Protein AF-A0A369TKZ9-F1 (afdb_monomer_lite)

Secondary structure (DSSP, 8-state):
-----SSHHHHHHHHHHHHHHHHHH--HHHHHHTT--TTTSBHHHHHHHHHHHHHHHHT---GGGHHHHTTHHHHHHHHS-GGGSPTT--HHHHHHHHHHHHHHHHTT---SHHHHHHHHHHHHHTS-TTSBHHHHHHHTT-S--------S---PPPEEEESSSEEE-TTS-EEE---BEEEEEEEESSTT--EEEEEEEESSSS-EEEEEEEEEETTEEEEEETTSSS-EEETTEE----TTEEEEETTEEEEEETTEEEEEE--TTS---TTSEEEEEEEETTEEEEEEE--TTTTTSEESTT---SS-GGGSSB-TTS-BPPSSPPHHHIIIIIHHHSB--STTT------TT--HHHH-BTT-SSS---TTTS-HHHHHHHHHHHHHHTPPTTSHHHHHHHHHHHHH--THHHHHHHTSPPEEE--SS--B----SS--EEE--BSS-EEEEEESS-EEE--BSS-EEEEEESS-EEEEEES--EEEEEESS-EEEEEEES-EEEEEESS-EEEEEEES-EEE-EESS-EEE--BSS-EEEEEES--EEE--BSS-EEEEEESS-EEEEEES--EEEEEESS-EEEEEESS-EEEEEEEEEEEEEEES--EEEEETTS-EEEEEESS--TTT-EEEEES----S-SGGGT--EEEEETTEEEEEEEETEEEEEEET--TTT--STTEEE-

Organism: NCBI:txid2282382

Radius of gyration: 30.65 Å; chains: 1; bounding box: 71×64×95 Å

pLDDT: mean 81.66, std 17.17, range [24.19, 98.56]

Sequence (695 aa):
MLPDLNNLENFTTWTTLLGSTAGFIGVPEVTAVFAADPNEVTVGEFLTLLDAADQALLETDFSFFQVLLADLPATIEDTIPPESLPEGFDLQELIDETVGLLEDLIAEQDSVLSTGFADLQDFLAEFDPTILLADALSSGFGSGVPIDFPSFDEILPEGWASGDPHLSTLDGVSYDFQAAGEYVLLQSTDDQGFVVQARMIPVNDNLSVISAVATEIDGAAVMIDATDAQPLSVGGAATALSDGGSVVVGNGIVEREGDTYTVTHPGSDGVVNEGDTQIIVQVRDDRVDLLLRPGQELLGNLEGLLGDGDGNPDNDVALADGTVLARPLAFGDIYGQFRQDWRVTTETQSLFSYDAGESLDGFYIPDQPSEEVTLDTLDPAARADAEVAAEAAGLVPGTEAYENAVIDFAQTGDMSFIDSALNLPVTEEGTAADDIMFGGLGDDYLSGLGGNDRLEGRDGDDSLVGGEGDDGLLGKDGNDILIGGPGNDRLPAGAGNDTSYGGEGNDRLGGGDGDDYMDGGNGHDGGGAGPGNDTVMGGAGNDTFNGGYGRDLIDLGDGDDRSGASFANDTMFGGDGNDLLTGGHGNDEIHGEAGDDTINSGLGEDTVSGGEGADTFIFNALFGGGTTVIEDFEDDVDVMRVTGLRNPPDPLGRLDITDTTYDGQEAATFSYGDHTVIVVGVSASGLTEADFLFS

Foldseek 3Di:
DDDDPLALVRLLVSLVVCCVVVVVVVQVLSNVLSVDRLQPAFLLRSLVSLVSSLVSLLVDQLLVCVVVLVCQLVVLCVVQPPVNDDDPDDSVVVNVVVSVVSVCSNVSNSPDSNVVSVVVSVLSVPDDRGHRSNVSSVPVDDDDDPPPPPPPDDPFQKWWAFFWRQTAASLGDTDHDQFWFKFWAKAFLDPPTWTKIFGWFDPDLATIGGQKMWIDAPNWIWMAGLQDPQRTDINQHRDDADAQGKDDHHLWIWGHHDQKIKTFHDDPVSDTDPLTWIWIWGRDRRHIIIMTRHHPVQAQRMATNRARNVNDVQQGQAAPVSHRADPPHDPCNSLPRSCVRGHDDDPVSDSDDDDDPDDRVNRGDSCYNVDDDFLVNFDPVLLVVQLVLLVVLPHDPPDPLSRQSSRVCSVNVDCVSSVRSQQDEEEDEADQEEEEEEAGQEEYEYAHQHYAYEYEHAHYAYEYHNHHEEYEYEQAHYAYEEHNAAYAYEAENYAEAYEYEQHHEEYEHEQYHEAYEEANADYEYEYEPEAYQYEEEQHYEEYEYEDYHDAYEEANAAYQYEYEPAEEEYEEELYHEEYEYEDHYYAYEYENAHEAYEYEPYEENYEYENHHFQYEYEDELVHYAYEYEYAHDDQPRYAYEYEDPDDDPCPLVQFPKAWDDDPNFTWIWTDRRNYIYIYGPDGSVSDDPSRYHYD

InterPro domains:
  IPR001343 RTX calcium-binding nonapeptide repeat [PF00353] (430-464)
  IPR001343 RTX calcium-binding nonapeptide repeat [PF00353] (466-499)
  IPR001343 RTX calcium-binding nonapeptide repeat [PF00353] (530-561)
  IPR001343 RTX calcium-binding nonapeptide repeat [PF00353] (569-599)
  IPR001846 von Willebrand factor, type D domain [PF00094] (160-323)
  IPR001846 von Willebrand factor, type D domain [PS51233] (157-350)
  IPR001846 von Willebrand factor, type D domain [SM00216] (149-322)
  IPR003995 RTX toxin determinant A [PR01488] (43-63)
  IPR003995 RTX toxin determinant A [PR01488] (574-595)
  IPR011049 Serralysin-like metalloprotease, C-terminal [G3DSA:2.150.10.10] (342-483)
  IPR011049 Serralysin-like metalloprotease, C-terminal [G3DSA:2.150.10.10] (563-695)
  IPR011049 Serralysin-like metalloprotease, C-terminal [SSF51120] (423-499)
  IPR011049 Serralysin-like metalloprotease, C-terminal [SSF51120] (530-691)
  IPR018511 Hemolysin-type calcium-binding conserved site [PS00330] (471-489)
  IPR050557 RTX toxin and mannuronan C5-epimerase [PTHR38340] (315-525)

Structure (mmCIF, N/CA/C/O backbone):
data_AF-A0A369TKZ9-F1
#
_entry.id   AF-A0A369TKZ9-F1
#
loop_
_atom_site.group_PDB
_atom_site.id
_atom_site.type_symbol
_atom_site.label_atom_id
_atom_site.label_alt_id
_atom_site.label_comp_id
_atom_site.label_asym_id
_atom_site.label_entity_id
_atom_site.label_seq_id
_atom_site.pdbx_PDB_ins_code
_atom_site.Cartn_x
_atom_site.Cartn_y
_atom_site.Cartn_z
_atom_site.occupancy
_atom_site.B_iso_or_equiv
_atom_site.auth_seq_id
_atom_site.auth_comp_id
_atom_site.auth_asym_id
_atom_site.auth_atom_id
_atom_site.pdbx_PDB_model_num
ATOM 1 N N . MET A 1 1 ? 1.647 17.386 16.813 1.00 31.27 1 MET A N 1
ATOM 2 C CA . MET A 1 1 ? 0.459 17.434 17.699 1.00 31.27 1 MET A CA 1
ATOM 3 C C . MET A 1 1 ? -0.484 18.565 17.288 1.00 31.27 1 MET A C 1
ATOM 5 O O . MET A 1 1 ? -0.425 19.661 17.850 1.00 31.27 1 MET A O 1
ATOM 9 N N . LEU A 1 2 ? -1.360 18.313 16.315 1.00 31.98 2 LEU A N 1
ATOM 10 C CA . LEU A 1 2 ? -2.628 19.041 16.247 1.00 31.98 2 LEU A CA 1
ATOM 11 C C . LEU A 1 2 ? -3.545 18.486 17.351 1.00 31.98 2 LEU A C 1
ATOM 13 O O . LEU A 1 2 ? -3.606 17.274 17.524 1.00 31.98 2 LEU A O 1
ATOM 17 N N . PRO A 1 3 ? -4.221 19.316 18.147 1.00 33.75 3 PRO A N 1
ATOM 18 C CA . PRO A 1 3 ? -5.246 18.879 19.081 1.00 33.75 3 PRO A CA 1
ATOM 19 C C . PRO A 1 3 ? -6.547 18.640 18.338 1.00 33.75 3 PRO A C 1
ATOM 21 O O . PRO A 1 3 ? -6.899 19.399 17.439 1.00 33.75 3 PRO A O 1
ATOM 24 N N . ASP A 1 4 ? -7.247 17.612 18.793 1.00 42.75 4 ASP A N 1
ATOM 25 C CA . ASP A 1 4 ? -8.615 17.238 18.465 1.00 42.75 4 ASP A CA 1
ATOM 26 C C . ASP A 1 4 ? -9.513 18.427 18.041 1.00 42.75 4 ASP A C 1
ATOM 28 O O . ASP A 1 4 ? -9.882 19.276 18.859 1.00 42.75 4 ASP A O 1
ATOM 32 N N . LEU A 1 5 ? -9.859 18.494 16.749 1.00 40.25 5 LEU A N 1
ATOM 33 C CA . LEU A 1 5 ? -10.757 19.503 16.165 1.00 40.25 5 LEU A CA 1
ATOM 34 C C . LEU A 1 5 ? -12.218 19.009 16.093 1.00 40.25 5 LEU A C 1
ATOM 36 O O . LEU A 1 5 ? -13.060 19.688 15.501 1.00 40.25 5 LEU A O 1
ATOM 40 N N . ASN A 1 6 ? -12.545 17.875 16.731 1.00 39.56 6 ASN A N 1
ATOM 41 C CA . ASN A 1 6 ? -13.801 17.139 16.530 1.00 39.56 6 ASN A CA 1
ATOM 42 C C . ASN A 1 6 ? -15.018 17.741 17.250 1.00 39.56 6 ASN A C 1
ATOM 44 O O . ASN A 1 6 ? -16.121 17.203 17.171 1.00 39.56 6 ASN A O 1
ATOM 48 N N . ASN A 1 7 ? -14.873 18.878 17.937 1.00 42.09 7 ASN A N 1
ATOM 49 C CA . ASN A 1 7 ? -16.026 19.695 18.300 1.00 42.09 7 ASN A CA 1
ATOM 50 C C . ASN A 1 7 ? -15.677 21.192 18.403 1.00 42.09 7 ASN A C 1
ATOM 52 O O . ASN A 1 7 ? -14.530 21.602 18.599 1.00 42.09 7 ASN A O 1
ATOM 56 N N . LEU A 1 8 ? -16.713 22.031 18.303 1.00 41.53 8 LEU A N 1
ATOM 57 C CA . LEU A 1 8 ? -16.616 23.495 18.344 1.00 41.53 8 LEU A CA 1
ATOM 58 C C . LEU A 1 8 ? -15.937 24.026 19.622 1.00 41.53 8 LEU A C 1
ATOM 60 O O . LEU A 1 8 ? -15.303 25.082 19.596 1.00 41.53 8 LEU A O 1
ATOM 64 N N . GLU A 1 9 ? -16.071 23.319 20.744 1.00 39.75 9 GLU A N 1
ATOM 65 C CA . GLU A 1 9 ? -15.509 23.686 22.045 1.00 39.75 9 GLU A CA 1
ATOM 66 C C . GLU A 1 9 ? -14.003 23.375 22.123 1.00 39.75 9 GLU A C 1
ATOM 68 O O . GLU A 1 9 ? -13.241 24.220 22.606 1.00 39.75 9 GLU A O 1
ATOM 73 N N . ASN A 1 10 ? -13.548 22.266 21.534 1.00 43.75 10 ASN A N 1
ATOM 74 C CA . ASN A 1 10 ? -12.136 21.903 21.385 1.00 43.75 10 ASN A CA 1
ATOM 75 C C . ASN A 1 10 ? -11.429 22.814 20.376 1.00 43.75 10 ASN A C 1
ATOM 77 O O . ASN A 1 10 ? -10.394 23.390 20.712 1.00 43.75 10 ASN A O 1
ATOM 81 N N . PHE A 1 11 ? -12.044 23.101 19.223 1.00 45.47 11 PHE A N 1
ATOM 82 C CA . PHE A 1 11 ? -11.541 24.089 18.258 1.00 45.47 11 PHE A CA 1
ATOM 83 C C . PHE A 1 11 ? -11.386 25.487 18.895 1.00 45.47 11 PHE A C 1
ATOM 85 O O . PHE A 1 11 ? -10.375 26.173 18.721 1.00 45.47 11 PHE A O 1
ATOM 92 N N . THR A 1 12 ? -12.354 25.918 19.712 1.00 43.78 12 THR A N 1
ATOM 93 C CA . THR A 1 12 ? -12.306 27.226 20.397 1.00 43.78 12 THR A CA 1
ATOM 94 C C . THR A 1 12 ? -11.274 27.249 21.537 1.00 43.78 12 THR A C 1
ATOM 96 O O . THR A 1 12 ? -10.605 28.261 21.775 1.00 43.78 12 THR A O 1
ATOM 99 N N . THR A 1 13 ? -11.101 26.131 22.244 1.00 44.41 13 THR A N 1
ATOM 100 C CA . THR A 1 13 ? -10.090 25.964 23.302 1.00 44.41 13 THR A CA 1
ATOM 101 C C . THR A 1 13 ? -8.682 25.920 22.707 1.00 44.41 13 THR A C 1
ATOM 103 O O . THR A 1 13 ? -7.769 26.565 23.229 1.00 44.41 13 THR A O 1
ATOM 106 N N . TRP A 1 14 ? -8.527 25.261 21.560 1.00 48.47 14 TRP A N 1
ATOM 107 C CA . TRP A 1 14 ? -7.295 25.159 20.793 1.00 48.47 14 TRP A CA 1
ATOM 108 C C . TRP A 1 14 ? -6.835 26.495 20.210 1.00 48.47 14 TRP A C 1
ATOM 110 O O . TRP A 1 14 ? -5.717 26.933 20.475 1.00 48.47 14 TRP A O 1
ATOM 120 N N . THR A 1 15 ? -7.716 27.202 19.503 1.00 42.22 15 THR A N 1
ATOM 121 C CA . THR A 1 15 ? -7.449 28.548 18.964 1.00 42.22 15 THR A CA 1
ATOM 122 C C . THR A 1 15 ? -7.108 29.555 20.074 1.00 42.22 15 THR A C 1
ATOM 124 O O . THR A 1 15 ? -6.252 30.425 19.901 1.00 42.22 15 THR A O 1
ATOM 127 N N . THR A 1 16 ? -7.680 29.392 21.273 1.00 43.88 16 THR A N 1
ATOM 128 C CA . THR A 1 16 ? -7.349 30.205 22.457 1.00 43.88 16 THR A CA 1
ATOM 129 C C . THR A 1 16 ? -5.987 29.842 23.070 1.00 43.88 16 THR A C 1
ATOM 131 O O . THR A 1 16 ? -5.241 30.741 23.478 1.00 43.88 16 THR A O 1
ATOM 134 N N . LEU A 1 17 ? -5.641 28.551 23.135 1.00 39.12 17 LEU A N 1
ATOM 135 C CA . LEU A 1 17 ? -4.358 28.054 23.643 1.00 39.12 17 LEU A CA 1
ATOM 136 C C . LEU A 1 17 ? -3.209 28.423 22.689 1.00 39.12 17 LEU A C 1
ATOM 138 O O . LEU A 1 17 ? -2.236 29.052 23.114 1.00 39.12 17 LEU A O 1
ATOM 142 N N . LEU A 1 18 ? -3.361 28.145 21.392 1.00 43.56 18 LEU A N 1
ATOM 143 C CA . LEU A 1 18 ? -2.398 28.500 20.352 1.00 43.56 18 LEU A CA 1
ATOM 144 C C . LEU A 1 18 ? -2.371 29.985 20.025 1.00 43.56 18 LEU A C 1
ATOM 146 O O . LEU A 1 18 ? -1.314 30.478 19.659 1.00 43.56 18 LEU A O 1
ATOM 150 N N . GLY A 1 19 ? -3.436 30.752 20.252 1.00 43.75 19 GLY A N 1
ATOM 151 C CA . GLY A 1 19 ? -3.373 32.213 20.161 1.00 43.75 19 GLY A CA 1
ATOM 152 C C . GLY A 1 19 ? -2.325 32.832 21.104 1.00 43.75 19 GLY A C 1
ATOM 153 O O . GLY A 1 19 ? -1.807 33.920 20.840 1.00 43.75 19 GLY A O 1
ATOM 154 N N . SER A 1 20 ? -1.952 32.130 22.185 1.00 40.78 20 SER A N 1
ATOM 155 C CA . SER A 1 20 ? -0.860 32.527 23.086 1.00 40.78 20 SER A CA 1
ATOM 156 C C . SER A 1 20 ? 0.538 32.126 22.578 1.00 40.78 20 SER A C 1
ATOM 158 O O . SER A 1 20 ? 1.506 32.847 22.840 1.00 40.78 20 SER A O 1
ATOM 160 N N . THR A 1 21 ? 0.624 31.051 21.786 1.00 40.78 21 THR A N 1
ATOM 161 C CA . THR A 1 21 ? 1.841 30.481 21.173 1.00 40.78 21 THR A CA 1
ATOM 162 C C . THR A 1 21 ? 2.144 31.075 19.787 1.00 40.78 21 THR A C 1
ATOM 164 O O . THR A 1 21 ? 3.295 31.347 19.472 1.00 40.78 21 THR A O 1
ATOM 167 N N . ALA A 1 22 ? 1.133 31.409 18.982 1.00 47.56 22 ALA A N 1
ATOM 168 C CA . ALA A 1 22 ? 1.243 32.102 17.692 1.00 47.56 22 ALA A CA 1
ATOM 169 C C . ALA A 1 22 ? 1.838 33.514 17.846 1.00 47.56 22 ALA A C 1
ATOM 171 O O . ALA A 1 22 ? 2.559 34.006 16.977 1.00 47.56 22 ALA A O 1
ATOM 172 N N . GLY A 1 23 ? 1.646 34.133 19.019 1.00 47.72 23 GLY A N 1
ATOM 173 C CA . GLY A 1 23 ? 2.362 35.347 19.417 1.00 47.72 23 GLY A CA 1
ATOM 174 C C . GLY A 1 23 ? 3.884 35.170 19.565 1.00 47.72 23 GLY A C 1
ATOM 175 O O . GLY A 1 23 ? 4.604 36.169 19.572 1.00 47.72 23 GLY A O 1
ATOM 176 N N . PHE A 1 24 ? 4.371 33.929 19.679 1.00 43.50 24 PHE A N 1
ATOM 177 C CA . PHE A 1 24 ? 5.786 33.541 19.727 1.00 43.50 24 PHE A CA 1
ATOM 178 C C . PHE A 1 24 ? 6.368 33.283 18.324 1.00 43.50 24 PHE A C 1
ATOM 180 O O . PHE A 1 24 ? 7.525 33.621 18.088 1.00 43.50 24 PHE A O 1
ATOM 187 N N . ILE A 1 25 ? 5.548 32.766 17.396 1.00 56.06 25 ILE A N 1
ATOM 188 C CA . ILE A 1 25 ? 5.871 32.543 15.969 1.00 56.06 25 ILE A CA 1
ATOM 189 C C . ILE A 1 25 ? 5.946 33.884 15.216 1.00 56.06 25 ILE A C 1
ATOM 191 O O . ILE A 1 25 ? 6.819 34.096 14.382 1.00 56.06 25 ILE A O 1
ATOM 195 N N . GLY A 1 26 ? 5.076 34.839 15.567 1.00 59.91 26 GLY A N 1
ATOM 196 C CA . GLY A 1 26 ? 5.148 36.217 15.070 1.00 59.91 26 GLY A CA 1
ATOM 197 C C . GLY A 1 26 ? 4.586 36.437 13.662 1.00 59.91 26 GLY A C 1
ATOM 198 O O . GLY A 1 26 ? 4.773 37.530 13.124 1.00 59.91 26 GLY A O 1
ATOM 199 N N . VAL A 1 27 ? 3.874 35.450 13.104 1.00 71.00 27 VAL A N 1
ATOM 200 C CA . VAL A 1 27 ? 3.211 35.510 11.791 1.00 71.00 27 VAL A CA 1
ATOM 201 C C . VAL A 1 27 ? 1.747 35.973 11.959 1.00 71.00 27 VAL A C 1
ATOM 203 O O . VAL A 1 27 ? 0.946 35.292 12.614 1.00 71.00 27 VAL A O 1
ATOM 206 N N . PRO A 1 28 ? 1.370 37.163 11.447 1.00 73.56 28 PRO A N 1
ATOM 207 C CA . PRO A 1 28 ? 0.029 37.732 11.628 1.00 73.56 28 PRO A CA 1
ATOM 208 C C . PRO A 1 28 ? -1.114 36.909 11.024 1.00 73.56 28 PRO A C 1
ATOM 210 O O . PRO A 1 28 ? -2.216 36.926 11.565 1.00 73.56 28 PRO A O 1
ATOM 213 N N . GLU A 1 29 ? -0.862 36.218 9.919 1.00 80.12 29 GLU A N 1
ATOM 214 C CA . GLU A 1 29 ? -1.836 35.440 9.153 1.00 80.12 29 GLU A CA 1
ATOM 215 C C . GLU A 1 29 ? -2.230 34.166 9.913 1.00 80.12 29 GLU A C 1
ATOM 217 O O . GLU A 1 29 ? -3.412 33.913 10.130 1.00 80.12 29 GLU A O 1
ATOM 222 N N . VAL A 1 30 ? -1.247 33.475 10.493 1.00 66.25 30 VAL A N 1
ATOM 223 C CA . VAL A 1 30 ? -1.448 32.376 11.453 1.00 66.25 30 VAL A CA 1
ATOM 224 C C . VAL A 1 30 ? -2.249 32.851 12.671 1.00 66.25 30 VAL A C 1
ATOM 226 O O . VAL A 1 30 ? -3.185 32.199 13.126 1.00 66.25 30 VAL A O 1
ATOM 229 N N . THR A 1 31 ? -1.956 34.056 13.169 1.00 69.94 31 THR A N 1
ATOM 230 C CA . THR A 1 31 ? -2.736 34.660 14.265 1.00 69.94 31 THR A CA 1
ATOM 231 C C . THR A 1 31 ? -4.187 34.947 13.855 1.00 69.94 31 THR A C 1
ATOM 233 O O . THR A 1 31 ? -5.071 34.958 14.709 1.00 69.94 31 THR A O 1
ATOM 236 N N . ALA A 1 32 ? -4.449 35.202 12.570 1.00 73.62 32 ALA A N 1
ATOM 237 C CA . ALA A 1 32 ? -5.787 35.470 12.058 1.00 73.62 32 ALA A CA 1
ATOM 238 C C . ALA A 1 32 ? -6.638 34.195 11.962 1.00 73.62 32 ALA A C 1
ATOM 240 O O . ALA A 1 32 ? -7.821 34.267 12.290 1.00 73.62 32 ALA A O 1
ATOM 241 N N . VAL A 1 33 ? -6.039 33.048 11.616 1.00 68.38 33 VAL A N 1
ATOM 242 C CA . VAL A 1 33 ? -6.685 31.722 11.690 1.00 68.38 33 VAL A CA 1
ATOM 243 C C . VAL A 1 33 ? -7.139 31.442 13.124 1.00 68.38 33 VAL A C 1
ATOM 245 O O . VAL A 1 33 ? -8.319 31.207 13.368 1.00 68.38 33 VAL A O 1
ATOM 248 N N . PHE A 1 34 ? -6.244 31.613 14.103 1.00 61.59 34 PHE A N 1
ATOM 249 C CA . PHE A 1 34 ? -6.557 31.389 15.523 1.00 61.59 34 PHE A CA 1
ATOM 250 C C . PHE A 1 34 ? -7.468 32.446 16.162 1.00 61.59 34 PHE A C 1
ATOM 252 O O . PHE A 1 34 ? -7.893 32.294 17.305 1.00 61.59 34 PHE A O 1
ATOM 259 N N . ALA A 1 35 ? -7.756 33.542 15.463 1.00 69.06 35 ALA A N 1
ATOM 260 C CA . ALA A 1 35 ? -8.669 34.581 15.930 1.00 69.06 35 ALA A CA 1
ATOM 261 C C . ALA A 1 35 ? -10.044 34.522 15.245 1.00 69.06 35 ALA A C 1
ATOM 263 O O . ALA A 1 35 ? -10.906 35.345 15.570 1.00 69.06 35 ALA A O 1
ATOM 264 N N . ALA A 1 36 ? -10.243 33.606 14.292 1.00 70.62 36 ALA A N 1
ATOM 265 C CA . ALA A 1 36 ? -11.508 33.441 13.592 1.00 70.62 36 ALA A CA 1
ATOM 266 C C . ALA A 1 36 ? -12.567 32.848 14.534 1.00 70.62 36 ALA A C 1
ATOM 268 O O . ALA A 1 36 ? -12.339 31.823 15.169 1.00 70.62 36 ALA A O 1
ATOM 269 N N . ASP A 1 37 ? -13.730 33.499 14.632 1.00 75.88 37 ASP A N 1
ATOM 270 C CA . ASP A 1 37 ? -14.866 32.957 15.382 1.00 75.88 37 ASP A CA 1
ATOM 271 C C . ASP A 1 37 ? -15.659 32.013 14.463 1.00 75.88 37 ASP A C 1
ATOM 273 O O . ASP A 1 37 ? -16.273 32.500 13.505 1.00 75.88 37 ASP A O 1
ATOM 277 N N . PRO A 1 38 ? -15.689 30.696 14.735 1.00 62.81 38 PRO A N 1
ATOM 278 C CA . PRO A 1 38 ? -16.366 29.705 13.892 1.00 62.81 38 PRO A CA 1
ATOM 279 C C . PRO A 1 38 ? -17.885 29.931 13.764 1.00 62.81 38 PRO A C 1
ATOM 281 O O . PRO A 1 38 ? -18.518 29.382 12.863 1.00 62.81 38 PRO A O 1
ATOM 284 N N . ASN A 1 39 ? -18.482 30.767 14.623 1.00 73.00 39 ASN A N 1
ATOM 285 C CA . ASN A 1 39 ? -19.889 31.171 14.527 1.00 73.00 39 ASN A CA 1
ATOM 286 C C . ASN A 1 39 ? -20.119 32.392 13.618 1.00 73.00 39 ASN A C 1
ATOM 288 O O . ASN A 1 39 ? -21.268 32.724 13.313 1.00 73.00 39 ASN A O 1
ATOM 292 N N . GLU A 1 40 ? -19.057 33.103 13.232 1.00 77.88 40 GLU A N 1
ATOM 293 C CA . GLU A 1 40 ? -19.125 34.329 12.429 1.00 77.88 40 GLU A CA 1
ATOM 294 C C . GLU A 1 40 ? -18.446 34.201 11.058 1.00 77.88 40 GLU A C 1
ATOM 296 O O . GLU A 1 40 ? -18.746 35.017 10.182 1.00 77.88 40 GLU A O 1
ATOM 301 N N . VAL A 1 41 ? -17.581 33.199 10.855 1.00 82.31 41 VAL A N 1
ATOM 302 C CA . VAL A 1 41 ? -16.944 32.904 9.560 1.00 82.31 41 VAL A CA 1
ATOM 303 C C . VAL A 1 41 ? -17.611 31.730 8.848 1.00 82.31 41 VAL A C 1
ATOM 305 O O . VAL A 1 41 ? -18.046 30.754 9.463 1.00 82.31 41 VAL A O 1
ATOM 308 N N . THR A 1 42 ? -17.693 31.832 7.526 1.00 88.25 42 THR A N 1
ATOM 309 C CA . THR A 1 42 ? -18.078 30.704 6.669 1.00 88.25 42 THR A CA 1
ATOM 310 C C . THR A 1 42 ? -16.894 29.780 6.398 1.00 88.25 42 THR A C 1
ATOM 312 O O . THR A 1 42 ? -15.743 30.201 6.521 1.00 88.25 42 THR A O 1
ATOM 315 N N . VAL A 1 43 ? -17.170 28.540 5.988 1.00 75.62 43 VAL A N 1
ATOM 316 C CA . VAL A 1 43 ? -16.141 27.564 5.585 1.00 75.62 43 VAL A CA 1
ATOM 317 C C . VAL A 1 43 ? -15.201 28.161 4.532 1.00 75.62 43 VAL A C 1
ATOM 319 O O . VAL A 1 43 ? -13.990 28.159 4.718 1.00 75.62 43 VAL A O 1
ATOM 322 N N . GLY A 1 44 ? -15.737 28.794 3.482 1.00 84.69 44 GLY A N 1
ATOM 323 C CA . GLY A 1 44 ? -14.914 29.408 2.434 1.00 84.69 44 GLY A CA 1
ATOM 324 C C . GLY A 1 44 ? -14.078 30.605 2.910 1.00 84.69 44 GLY A C 1
ATOM 325 O O . GLY A 1 44 ? -12.969 30.825 2.422 1.00 84.69 44 GLY A O 1
ATOM 326 N N . GLU A 1 45 ? -14.577 31.387 3.871 1.00 85.75 45 GLU A N 1
ATOM 327 C CA . GLU A 1 45 ? -13.806 32.479 4.484 1.00 85.75 45 GLU A CA 1
ATOM 328 C C . GLU A 1 45 ? -12.688 31.951 5.388 1.00 85.75 45 GLU A C 1
ATOM 330 O O . GLU A 1 45 ? -11.628 32.572 5.454 1.00 85.75 45 GLU A O 1
ATOM 335 N N . PHE A 1 46 ? -12.909 30.818 6.056 1.00 82.38 46 PHE A N 1
ATOM 336 C CA . PHE A 1 46 ? -11.914 30.179 6.908 1.00 82.38 46 PHE A CA 1
ATOM 337 C C . PHE A 1 46 ? -10.830 29.455 6.100 1.00 82.38 46 PHE A C 1
ATOM 339 O O . PHE A 1 46 ? -9.655 29.657 6.384 1.00 82.38 46 PHE A O 1
ATOM 346 N N . LEU A 1 47 ? -11.196 28.750 5.024 1.00 80.62 47 LEU A N 1
ATOM 347 C CA . LEU A 1 47 ? -10.247 28.191 4.050 1.00 80.62 47 LEU A CA 1
ATOM 348 C C . LEU A 1 47 ? -9.321 29.276 3.482 1.00 80.62 47 LEU A C 1
ATOM 350 O O . LEU A 1 47 ? -8.109 29.122 3.463 1.00 80.62 47 LEU A O 1
ATOM 354 N N . THR A 1 48 ? -9.867 30.453 3.160 1.00 86.69 48 THR A N 1
ATOM 355 C CA . THR A 1 48 ? -9.050 31.594 2.701 1.00 86.69 48 THR A CA 1
ATOM 356 C C . THR A 1 48 ? -8.061 32.089 3.774 1.00 86.69 48 THR A C 1
ATOM 358 O O . THR A 1 48 ? -7.019 32.658 3.443 1.00 86.69 48 THR A O 1
ATOM 361 N N . LEU A 1 49 ? -8.389 31.947 5.065 1.00 81.25 49 LEU A N 1
ATOM 362 C CA . LEU A 1 49 ? -7.474 32.287 6.159 1.00 81.25 49 LEU A CA 1
ATOM 363 C C . LEU A 1 49 ? -6.382 31.226 6.324 1.00 81.25 49 LEU A C 1
ATOM 365 O O . LEU A 1 49 ? -5.244 31.615 6.577 1.00 81.25 49 LEU A O 1
ATOM 369 N N . LEU A 1 50 ? -6.720 29.943 6.158 1.00 74.06 50 LEU A N 1
ATOM 370 C CA . LEU A 1 50 ? -5.762 28.836 6.160 1.00 74.06 50 LEU A CA 1
ATOM 371 C C . LEU A 1 50 ? -4.763 28.988 5.013 1.00 74.06 50 LEU A C 1
ATOM 373 O O . LEU A 1 50 ? -3.572 29.081 5.288 1.00 74.06 50 LEU A O 1
ATOM 377 N N . ASP A 1 51 ? -5.236 29.210 3.782 1.00 79.31 51 ASP A N 1
ATOM 378 C CA . ASP A 1 51 ? -4.377 29.455 2.612 1.00 79.31 51 ASP A CA 1
ATOM 379 C C . ASP A 1 51 ? -3.404 30.621 2.852 1.00 79.31 51 ASP A C 1
ATOM 381 O O . ASP A 1 51 ? -2.230 30.582 2.492 1.00 79.31 51 ASP A O 1
ATOM 385 N N . ALA A 1 52 ? -3.890 31.705 3.464 1.00 79.50 52 ALA A N 1
ATOM 386 C CA . ALA A 1 52 ? -3.066 32.875 3.747 1.00 79.50 52 ALA A CA 1
ATOM 387 C C . ALA A 1 52 ? -2.048 32.629 4.872 1.00 79.50 52 ALA A C 1
ATOM 389 O O . ALA A 1 52 ? -0.986 33.252 4.872 1.00 79.50 52 ALA A O 1
ATOM 390 N N . ALA A 1 53 ? -2.379 31.781 5.846 1.00 72.44 53 ALA A N 1
ATOM 391 C CA . ALA A 1 53 ? -1.492 31.424 6.943 1.00 72.44 53 ALA A CA 1
ATOM 392 C C . ALA A 1 53 ? -0.416 30.436 6.499 1.00 72.44 53 ALA A C 1
ATOM 394 O O . ALA A 1 53 ? 0.744 30.638 6.849 1.00 72.44 53 ALA A O 1
ATOM 395 N N . ASP A 1 54 ? -0.793 29.454 5.689 1.00 73.38 54 ASP A N 1
ATOM 396 C CA . ASP A 1 54 ? 0.105 28.490 5.067 1.00 73.38 54 ASP A CA 1
ATOM 397 C C . ASP A 1 54 ? 1.154 29.199 4.193 1.00 73.38 54 ASP A C 1
ATOM 399 O O . ASP A 1 54 ? 2.353 29.152 4.468 1.00 73.38 54 ASP A O 1
ATOM 403 N N . GLN A 1 55 ? 0.707 30.058 3.269 1.00 75.00 55 GLN A N 1
ATOM 404 C CA . GLN A 1 55 ? 1.609 30.889 2.460 1.00 75.00 55 GLN A CA 1
ATOM 405 C C . GLN A 1 55 ? 2.520 31.799 3.301 1.00 75.00 55 GLN A C 1
ATOM 407 O O . GLN A 1 55 ? 3.667 32.051 2.936 1.00 75.00 55 GLN A O 1
ATOM 412 N N . ALA A 1 56 ? 2.038 32.315 4.434 1.00 73.38 56 ALA A N 1
ATOM 413 C CA . ALA A 1 56 ? 2.847 33.167 5.301 1.00 73.38 56 ALA A CA 1
ATOM 414 C C . ALA A 1 56 ? 3.880 32.380 6.125 1.00 73.38 56 ALA A C 1
ATOM 416 O O . ALA A 1 56 ? 4.930 32.936 6.454 1.00 73.38 56 ALA A O 1
ATOM 417 N N . LEU A 1 57 ? 3.600 31.120 6.467 1.00 69.06 57 LEU A N 1
ATOM 418 C CA . LEU A 1 57 ? 4.559 30.219 7.107 1.00 69.06 57 LEU A CA 1
ATOM 419 C C . LEU A 1 57 ? 5.688 29.868 6.134 1.00 69.06 57 LEU A C 1
ATOM 421 O O . LEU A 1 57 ? 6.846 30.077 6.492 1.00 69.06 57 LEU A O 1
ATOM 425 N N . LEU A 1 58 ? 5.345 29.510 4.892 1.00 68.00 58 LEU A N 1
ATOM 426 C CA . LEU A 1 58 ? 6.296 29.228 3.806 1.00 68.00 58 LEU A CA 1
ATOM 427 C C . LEU A 1 58 ? 7.237 30.410 3.503 1.00 68.00 58 LEU A C 1
ATOM 429 O O . LEU A 1 58 ? 8.392 30.238 3.120 1.00 68.00 58 LEU A O 1
ATOM 433 N N . GLU A 1 59 ? 6.765 31.649 3.675 1.00 69.88 59 GLU A N 1
ATOM 434 C CA . GLU A 1 59 ? 7.565 32.856 3.427 1.00 69.88 59 GLU A CA 1
ATOM 435 C C . GLU A 1 59 ? 8.360 33.356 4.659 1.00 69.88 59 GLU A C 1
ATOM 437 O O . GLU A 1 59 ? 9.127 34.326 4.548 1.00 69.88 59 GLU A O 1
ATOM 442 N N . THR A 1 60 ? 8.189 32.749 5.842 1.00 67.88 60 THR A N 1
ATOM 443 C CA . THR A 1 60 ? 8.786 33.235 7.097 1.00 67.88 60 THR A CA 1
ATOM 444 C C . THR A 1 60 ? 10.111 32.543 7.429 1.00 67.88 60 THR A C 1
ATOM 446 O O . THR A 1 60 ? 10.178 31.348 7.662 1.00 67.88 60 THR A O 1
ATOM 449 N N . ASP A 1 61 ? 11.184 33.332 7.566 1.00 68.31 61 ASP A N 1
ATOM 450 C CA . ASP A 1 61 ? 12.498 32.845 8.015 1.00 68.31 61 ASP A CA 1
ATOM 451 C C . ASP A 1 61 ? 12.505 32.558 9.530 1.00 68.31 61 ASP A C 1
ATOM 453 O O . ASP A 1 61 ? 12.558 33.477 10.362 1.00 68.31 61 ASP A O 1
ATOM 457 N N . PHE A 1 62 ? 12.495 31.272 9.884 1.00 69.31 62 PHE A N 1
ATOM 458 C CA . PHE A 1 62 ? 12.509 30.776 11.262 1.00 69.31 62 PHE A CA 1
ATOM 459 C C . PHE A 1 62 ? 13.907 30.582 11.858 1.00 69.31 62 PHE A C 1
ATOM 461 O O . PHE A 1 62 ? 14.033 30.229 13.035 1.00 69.31 62 PHE A O 1
ATOM 468 N N . SER A 1 63 ? 14.982 30.918 11.135 1.00 64.94 63 SER A N 1
ATOM 469 C CA . SER A 1 63 ? 16.365 30.747 11.611 1.00 64.94 63 SER A CA 1
ATOM 470 C C . SER A 1 63 ? 16.676 31.488 12.923 1.00 64.94 63 SER A C 1
ATOM 472 O O . SER A 1 63 ? 17.643 31.162 13.618 1.00 64.94 63 SER A O 1
ATOM 474 N N . PHE A 1 64 ? 15.846 32.456 13.332 1.00 65.50 64 PHE A N 1
ATOM 475 C CA . PHE A 1 64 ? 15.962 33.118 14.634 1.00 65.50 64 PHE A CA 1
ATOM 476 C C . PHE A 1 64 ? 15.741 32.168 15.829 1.00 65.50 64 PHE A C 1
ATOM 478 O O . PHE A 1 64 ? 16.263 32.451 16.915 1.00 65.50 64 PHE A O 1
ATOM 485 N N . PHE A 1 65 ? 15.045 31.039 15.641 1.00 62.69 65 PHE A N 1
ATOM 486 C CA . PHE A 1 65 ? 14.872 29.997 16.656 1.00 62.69 65 PHE A CA 1
ATOM 487 C C . PHE A 1 65 ? 16.149 29.175 16.905 1.00 62.69 65 PHE A C 1
ATOM 489 O O . PHE A 1 65 ? 16.299 28.638 18.003 1.00 62.69 65 PHE A O 1
ATOM 496 N N . GLN A 1 66 ? 17.144 29.184 15.998 1.00 65.56 66 GLN A N 1
ATOM 497 C CA . GLN A 1 66 ? 18.434 28.491 16.210 1.00 65.56 66 GLN A CA 1
ATOM 498 C C . GLN A 1 66 ? 19.164 28.958 17.473 1.00 65.56 66 GLN A C 1
ATOM 500 O O . GLN A 1 66 ? 19.920 28.211 18.092 1.00 65.56 66 GLN A O 1
ATOM 505 N N . VAL A 1 67 ? 18.958 30.217 17.867 1.00 61.16 67 VAL A N 1
ATOM 506 C CA . VAL A 1 67 ? 19.561 30.780 19.082 1.00 61.16 67 VAL A CA 1
ATOM 507 C C . VAL A 1 67 ? 18.819 30.318 20.342 1.00 61.16 67 VAL A C 1
ATOM 509 O O . VAL A 1 67 ? 19.412 30.326 21.417 1.00 61.16 67 VAL A O 1
ATOM 512 N N . LEU A 1 68 ? 17.549 29.918 20.218 1.00 61.34 68 LEU A N 1
ATOM 513 C CA . LEU A 1 68 ? 16.734 29.404 21.318 1.00 61.34 68 LEU A CA 1
ATOM 514 C C . LEU A 1 68 ? 16.906 27.895 21.522 1.00 61.34 68 LEU A C 1
ATOM 516 O O . LEU A 1 68 ? 16.961 27.469 22.672 1.00 61.34 68 LEU A O 1
ATOM 520 N N . LEU A 1 69 ? 17.039 27.117 20.440 1.00 67.81 69 LEU A N 1
ATOM 521 C CA . LEU A 1 69 ? 17.159 25.652 20.478 1.00 67.81 69 LEU A CA 1
ATOM 522 C C . LEU A 1 69 ? 18.238 25.159 21.447 1.00 67.81 69 LEU A C 1
ATOM 524 O O . LEU A 1 69 ? 18.000 24.260 22.244 1.00 67.81 69 LEU A O 1
ATOM 528 N N . ALA A 1 70 ? 19.409 25.800 21.442 1.00 68.19 70 ALA A N 1
ATOM 529 C CA . ALA A 1 70 ? 20.534 25.387 22.281 1.00 68.19 70 ALA A CA 1
ATOM 530 C C . ALA A 1 70 ? 20.260 25.492 23.796 1.00 68.19 70 ALA A C 1
ATOM 532 O O . ALA A 1 70 ? 20.900 24.791 24.580 1.00 68.19 70 ALA A O 1
ATOM 533 N N . ASP A 1 71 ? 19.338 26.368 24.202 1.00 72.38 71 ASP A N 1
ATOM 534 C CA . ASP A 1 71 ? 18.975 26.598 25.604 1.00 72.38 71 ASP A CA 1
ATOM 535 C C . ASP A 1 71 ? 17.589 26.007 25.948 1.00 72.38 71 ASP A C 1
ATOM 537 O O . ASP A 1 71 ? 17.194 26.003 27.119 1.00 72.38 71 ASP A O 1
ATOM 541 N N . LEU A 1 72 ? 16.842 25.510 24.955 1.00 68.50 72 LEU A N 1
ATOM 542 C CA . LEU A 1 72 ? 15.456 25.067 25.099 1.00 68.50 72 LEU A CA 1
ATOM 543 C C . LEU A 1 72 ? 15.313 23.782 25.935 1.00 68.50 72 LEU A C 1
ATOM 545 O O . LEU A 1 72 ? 14.543 23.838 26.895 1.00 68.50 72 LEU A O 1
ATOM 549 N N . PRO A 1 73 ? 16.092 22.699 25.708 1.00 73.19 73 PRO A N 1
ATOM 550 C CA . PRO A 1 73 ? 16.079 21.513 26.571 1.00 73.19 73 PRO A CA 1
ATOM 551 C C . PRO A 1 73 ? 16.269 21.859 28.044 1.00 73.19 73 PRO A C 1
ATOM 553 O O . PRO A 1 73 ? 15.449 21.523 28.891 1.00 73.19 73 PRO A O 1
ATOM 556 N N . ALA A 1 74 ? 17.302 22.653 28.341 1.00 71.25 74 ALA A N 1
ATOM 557 C CA . ALA A 1 74 ? 17.609 23.072 29.703 1.00 71.25 74 ALA A CA 1
ATOM 558 C C . ALA A 1 74 ? 16.503 23.952 30.304 1.00 71.25 74 ALA A C 1
ATOM 560 O O . ALA A 1 74 ? 16.279 23.927 31.511 1.00 71.25 74 ALA A O 1
ATOM 561 N N . THR A 1 75 ? 15.810 24.737 29.476 1.00 69.44 75 THR A N 1
ATOM 562 C CA . THR A 1 75 ? 14.678 25.559 29.914 1.00 69.44 75 THR A CA 1
ATOM 563 C C . THR A 1 75 ? 13.459 24.696 30.236 1.00 69.44 75 THR A C 1
ATOM 565 O O . THR A 1 75 ? 12.791 24.956 31.237 1.00 69.44 75 THR A O 1
ATOM 568 N N . ILE A 1 76 ? 13.179 23.669 29.431 1.00 58.59 76 ILE A N 1
ATOM 569 C CA . ILE A 1 76 ? 12.084 22.718 29.656 1.00 58.59 76 ILE A CA 1
ATOM 570 C C . ILE A 1 76 ? 12.367 21.881 30.911 1.00 58.59 76 ILE A C 1
ATOM 572 O O . ILE A 1 76 ? 11.511 21.832 31.793 1.00 58.59 76 ILE A O 1
ATOM 576 N N . GLU A 1 77 ? 13.586 21.357 31.078 1.00 71.75 77 GLU A N 1
ATOM 577 C CA . GLU A 1 77 ? 14.013 20.623 32.283 1.00 71.75 77 GLU A CA 1
ATOM 578 C C . GLU A 1 77 ? 13.891 21.454 33.574 1.00 71.75 77 GLU A C 1
ATOM 580 O O . GLU A 1 77 ? 13.466 20.943 34.612 1.00 71.75 77 GLU A O 1
ATOM 585 N N . ASP A 1 78 ? 14.251 22.745 33.535 1.00 69.88 78 ASP A N 1
ATOM 586 C CA . ASP A 1 78 ? 14.140 23.637 34.702 1.00 69.88 78 ASP A CA 1
ATOM 587 C C . ASP A 1 78 ? 12.680 24.037 35.000 1.00 69.88 78 ASP A C 1
ATOM 589 O O . ASP A 1 78 ? 12.362 24.442 36.126 1.00 69.88 78 ASP A O 1
ATOM 593 N N . THR A 1 79 ? 11.793 23.955 34.003 1.00 63.50 79 THR A N 1
ATOM 594 C CA . THR A 1 79 ? 10.386 24.374 34.108 1.00 63.50 79 THR A CA 1
ATOM 595 C C . THR A 1 79 ? 9.468 23.212 34.489 1.00 63.50 79 THR A C 1
ATOM 597 O O . THR A 1 79 ? 8.524 23.418 35.257 1.00 63.50 79 THR A O 1
ATOM 600 N N . ILE A 1 80 ? 9.765 22.004 34.007 1.00 56.34 80 ILE A N 1
ATOM 601 C CA . ILE A 1 80 ? 8.989 20.781 34.223 1.00 56.34 80 ILE A CA 1
ATOM 602 C C . ILE A 1 80 ? 9.859 19.784 35.004 1.00 56.34 80 ILE A C 1
ATOM 604 O O . ILE A 1 80 ? 10.613 19.011 34.417 1.00 56.34 80 ILE A O 1
ATOM 608 N N . PRO A 1 81 ? 9.812 19.789 36.347 1.00 63.62 81 PRO A N 1
ATOM 609 C CA . PRO A 1 81 ? 10.611 18.858 37.130 1.00 63.62 81 PRO A CA 1
ATOM 610 C C . PRO A 1 81 ? 10.133 17.406 36.902 1.00 63.62 81 PRO A C 1
ATOM 612 O O . PRO A 1 81 ? 8.922 17.180 36.854 1.00 63.62 81 PRO A O 1
ATOM 615 N N . PRO A 1 82 ? 11.029 16.398 36.858 1.00 51.88 82 PRO A N 1
ATOM 616 C CA . PRO A 1 82 ? 10.683 15.005 36.516 1.00 51.88 82 PRO A CA 1
ATOM 617 C C . PRO A 1 82 ? 9.609 14.366 37.410 1.00 51.88 82 PRO A C 1
ATOM 619 O O . PRO A 1 82 ? 8.926 13.429 37.034 1.00 51.88 82 PRO A O 1
ATOM 622 N N . GLU A 1 83 ? 9.459 14.882 38.625 1.00 53.66 83 GLU A N 1
ATOM 623 C CA . GLU A 1 83 ? 8.467 14.460 39.618 1.00 53.66 83 GLU A CA 1
ATOM 624 C C . GLU A 1 83 ? 7.067 15.063 39.413 1.00 53.66 83 GLU A C 1
ATOM 626 O O . GLU A 1 83 ? 6.144 14.727 40.153 1.00 53.66 83 GLU A O 1
ATOM 631 N N . SER A 1 84 ? 6.919 15.969 38.442 1.00 49.84 84 SER A N 1
ATOM 632 C CA . SER A 1 84 ? 5.632 16.501 37.979 1.00 49.84 84 SER A CA 1
ATOM 633 C C . SER A 1 84 ? 5.096 15.786 36.738 1.00 49.84 84 SER A C 1
ATOM 635 O O . SER A 1 84 ? 3.996 16.109 36.297 1.00 49.84 84 SER A O 1
ATOM 637 N N . LEU A 1 85 ? 5.850 14.814 36.217 1.00 44.53 85 LEU A N 1
ATOM 638 C CA . LEU A 1 85 ? 5.459 14.008 35.070 1.00 44.53 85 LEU A CA 1
ATOM 639 C C . LEU A 1 85 ? 4.687 12.757 35.517 1.00 44.53 85 LEU A C 1
ATOM 641 O O . LEU A 1 85 ? 5.036 12.168 36.548 1.00 44.53 85 LEU A O 1
ATOM 645 N N . PRO A 1 86 ? 3.641 12.355 34.776 1.00 38.09 86 PRO A N 1
ATOM 646 C CA . PRO A 1 86 ? 2.916 11.111 35.014 1.00 38.09 86 PRO A CA 1
ATOM 647 C C . PRO A 1 86 ? 3.811 9.866 34.921 1.00 38.09 86 PRO A C 1
ATOM 649 O O . PRO A 1 86 ? 4.883 9.879 34.317 1.00 38.09 86 PRO A O 1
ATOM 652 N N . GLU A 1 87 ? 3.369 8.766 35.531 1.00 34.41 87 GLU A N 1
ATOM 653 C CA . GLU A 1 87 ? 4.099 7.496 35.489 1.00 34.41 87 GLU A CA 1
ATOM 654 C C . GLU A 1 87 ? 4.007 6.906 34.070 1.00 34.41 87 GLU A C 1
ATOM 656 O O . GLU A 1 87 ? 2.911 6.620 33.606 1.00 34.41 87 GLU A O 1
ATOM 661 N N . GLY A 1 88 ? 5.148 6.762 33.384 1.00 42.81 88 GLY A N 1
ATOM 662 C CA . GLY A 1 88 ? 5.217 6.335 31.976 1.00 42.81 88 GLY A CA 1
ATOM 663 C C . GLY A 1 88 ? 5.688 7.423 31.005 1.00 42.81 88 GLY A C 1
ATOM 664 O O . GLY A 1 88 ? 6.072 7.092 29.896 1.00 42.81 88 GLY A O 1
ATOM 665 N N . PHE A 1 89 ? 5.738 8.685 31.440 1.00 39.47 89 PHE A N 1
ATOM 666 C CA . PHE A 1 89 ? 6.177 9.812 30.614 1.00 39.47 89 PHE A CA 1
ATOM 667 C C . PHE A 1 89 ? 7.695 10.024 30.705 1.00 39.47 89 PHE A C 1
ATOM 669 O O . PHE A 1 89 ? 8.232 10.158 31.815 1.00 39.47 89 PHE A O 1
ATOM 676 N N . ASP A 1 90 ? 8.384 10.109 29.565 1.00 62.06 90 ASP A N 1
ATOM 677 C CA . ASP A 1 90 ? 9.796 10.487 29.517 1.00 62.06 90 ASP A CA 1
ATOM 678 C C . ASP A 1 90 ? 9.937 11.990 29.222 1.00 62.06 90 ASP A C 1
ATOM 680 O O . ASP A 1 90 ? 9.539 12.502 28.180 1.00 62.06 90 ASP A O 1
ATOM 684 N N . LEU A 1 91 ? 10.518 12.736 30.169 1.00 61.16 91 LEU A N 1
ATOM 685 C CA . LEU A 1 91 ? 10.815 14.161 29.973 1.00 61.16 91 LEU A CA 1
ATOM 686 C C . LEU A 1 91 ? 11.750 14.379 28.784 1.00 61.16 91 LEU A C 1
ATOM 688 O O . LEU A 1 91 ? 11.702 15.432 28.155 1.00 61.16 91 LEU A O 1
ATOM 692 N N . GLN A 1 92 ? 12.641 13.416 28.550 1.00 68.56 92 GLN A N 1
ATOM 693 C CA . GLN A 1 92 ? 13.617 13.489 27.484 1.00 68.56 92 GLN A CA 1
ATOM 694 C C . GLN A 1 92 ? 12.934 13.371 26.124 1.00 68.56 92 GLN A C 1
ATOM 696 O O . GLN A 1 92 ? 13.272 14.136 25.238 1.00 68.56 92 GLN A O 1
ATOM 701 N N . GLU A 1 93 ? 11.922 12.516 26.005 1.00 58.78 93 GLU A N 1
ATOM 702 C CA . GLU A 1 93 ? 11.113 12.348 24.794 1.00 58.78 93 GLU A CA 1
ATOM 703 C C . GLU A 1 93 ? 10.347 13.631 24.450 1.00 58.78 93 GLU A C 1
ATOM 705 O O . GLU A 1 93 ? 10.506 14.159 23.358 1.00 58.78 93 GLU A O 1
ATOM 710 N N . LEU A 1 94 ? 9.671 14.256 25.422 1.00 54.25 94 LEU A N 1
ATOM 711 C CA . LEU A 1 94 ? 9.003 15.552 25.216 1.00 54.25 94 LEU A CA 1
ATOM 712 C C . LEU A 1 94 ? 9.977 16.668 24.789 1.00 54.25 94 LEU A C 1
ATOM 714 O O . LEU A 1 94 ? 9.635 17.559 24.006 1.00 54.25 94 LEU A O 1
ATOM 718 N N . ILE A 1 95 ? 11.184 16.668 25.359 1.00 62.72 95 ILE A N 1
ATOM 719 C CA . ILE A 1 95 ? 12.240 17.616 24.996 1.00 62.72 95 ILE A CA 1
ATOM 720 C C . ILE A 1 95 ? 12.720 17.353 23.574 1.00 62.72 95 ILE A C 1
ATOM 722 O O . ILE A 1 95 ? 12.870 18.311 22.819 1.00 62.72 95 ILE A O 1
ATOM 726 N N . ASP A 1 96 ? 12.951 16.090 23.234 1.00 58.81 96 ASP A N 1
ATOM 727 C CA . ASP A 1 96 ? 13.459 15.664 21.938 1.00 58.81 96 ASP A CA 1
ATOM 728 C C . ASP A 1 96 ? 12.413 15.940 20.840 1.00 58.81 96 ASP A C 1
ATOM 730 O O . ASP A 1 96 ? 12.771 16.502 19.810 1.00 58.81 96 ASP A O 1
ATOM 734 N N . GLU A 1 97 ? 11.120 15.726 21.101 1.00 55.22 97 GLU A N 1
ATOM 735 C CA . GLU A 1 97 ? 10.008 16.103 20.212 1.00 55.22 97 GLU A CA 1
ATOM 736 C C . GLU A 1 97 ? 9.882 17.620 20.031 1.00 55.22 97 GLU A C 1
ATOM 738 O O . GLU A 1 97 ? 9.759 18.125 18.917 1.00 55.22 97 GLU A O 1
ATOM 743 N N . THR A 1 98 ? 9.929 18.388 21.125 1.00 57.50 98 THR A N 1
ATOM 744 C CA . THR A 1 98 ? 9.799 19.856 21.053 1.00 57.50 98 THR A CA 1
ATOM 745 C C . THR A 1 98 ? 10.992 20.484 20.327 1.00 57.50 98 THR A C 1
ATOM 747 O O . THR A 1 98 ? 10.854 21.510 19.658 1.00 57.50 98 THR A O 1
ATOM 750 N N . VAL A 1 99 ? 12.177 19.892 20.486 1.00 63.16 99 VAL A N 1
ATOM 751 C CA . VAL A 1 99 ? 13.384 20.273 19.752 1.00 63.16 99 VAL A CA 1
ATOM 752 C C . VAL A 1 99 ? 13.265 19.868 18.291 1.00 63.16 99 VAL A C 1
ATOM 754 O O . VAL A 1 99 ? 13.508 20.733 17.458 1.00 63.16 99 VAL A O 1
ATOM 757 N N . GLY A 1 100 ? 12.824 18.642 17.993 1.00 60.28 100 GLY A N 1
ATOM 758 C CA . GLY A 1 100 ? 12.596 18.146 16.634 1.00 60.28 100 GLY A CA 1
ATOM 759 C C . GLY A 1 100 ? 11.670 19.068 15.848 1.00 60.28 100 GLY A C 1
ATOM 760 O O . GLY A 1 100 ? 12.090 19.652 14.861 1.00 60.28 100 GLY A O 1
ATOM 761 N N . LEU A 1 101 ? 10.492 19.382 16.397 1.00 57.94 101 LEU A N 1
ATOM 762 C CA . LEU A 1 101 ? 9.526 20.297 15.772 1.00 57.94 101 LEU A CA 1
ATOM 763 C C . LEU A 1 101 ? 10.104 21.682 15.440 1.00 57.94 101 LEU A C 1
ATOM 765 O O . LEU A 1 101 ? 9.714 22.310 14.458 1.00 57.94 101 LEU A O 1
ATOM 769 N N . LEU A 1 102 ? 11.002 22.206 16.279 1.00 63.28 102 LEU A N 1
ATOM 770 C CA . LEU A 1 102 ? 11.650 23.498 16.042 1.00 63.28 102 LEU A CA 1
ATOM 771 C C . LEU A 1 102 ? 12.854 23.384 15.106 1.00 63.28 102 LEU A C 1
ATOM 773 O O . LEU A 1 102 ? 13.155 24.352 14.411 1.00 63.28 102 LEU A O 1
ATOM 777 N N . GLU A 1 103 ? 13.550 22.251 15.109 1.00 63.28 103 GLU A N 1
ATOM 778 C CA . GLU A 1 103 ? 14.618 21.927 14.166 1.00 63.28 103 GLU A CA 1
ATOM 779 C C . GLU A 1 103 ? 14.058 21.765 12.751 1.00 63.28 103 GLU A C 1
ATOM 781 O O . GLU A 1 103 ? 14.625 22.367 11.841 1.00 63.28 103 GLU A O 1
ATOM 786 N N . ASP A 1 104 ? 12.904 21.117 12.595 1.00 58.88 104 ASP A N 1
ATOM 787 C CA . ASP A 1 104 ? 12.182 20.960 11.327 1.00 58.88 104 ASP A CA 1
ATOM 788 C C . ASP A 1 104 ? 11.702 22.320 10.797 1.00 58.88 104 ASP A C 1
ATOM 790 O O . ASP A 1 104 ? 12.007 22.698 9.663 1.00 58.88 104 ASP A O 1
ATOM 794 N N . LEU A 1 105 ? 11.105 23.151 11.668 1.00 61.03 105 LEU A N 1
ATOM 795 C CA . LEU A 1 105 ? 10.717 24.529 11.325 1.00 61.03 105 LEU A CA 1
ATOM 796 C C . LEU A 1 105 ? 11.912 25.402 10.896 1.00 61.03 105 LEU A C 1
ATOM 798 O O . LEU A 1 105 ? 11.766 26.324 10.097 1.00 61.03 105 LEU A O 1
ATOM 802 N N . ILE A 1 106 ? 13.096 25.174 11.471 1.00 66.12 106 ILE A N 1
ATOM 803 C CA . ILE A 1 106 ? 14.336 25.895 11.133 1.00 66.12 106 ILE A CA 1
ATOM 804 C C . ILE A 1 106 ? 14.985 25.342 9.865 1.00 66.12 106 ILE A C 1
ATOM 806 O O . ILE A 1 106 ? 15.697 26.085 9.182 1.00 66.12 106 ILE A O 1
ATOM 810 N N . ALA A 1 107 ? 14.807 24.050 9.600 1.00 62.34 107 ALA A N 1
ATOM 811 C CA . ALA A 1 107 ? 15.327 23.353 8.434 1.00 62.34 107 ALA A CA 1
ATOM 812 C C . ALA A 1 107 ? 14.516 23.639 7.162 1.00 62.34 107 ALA A C 1
ATOM 814 O O . ALA A 1 107 ? 14.912 23.153 6.106 1.00 62.34 107 ALA A O 1
ATOM 815 N N . GLU A 1 108 ? 13.453 24.452 7.259 1.00 57.66 108 GLU A N 1
ATOM 816 C CA . GLU A 1 108 ? 12.483 24.693 6.181 1.00 57.66 108 GLU A CA 1
ATOM 817 C C . GLU A 1 108 ? 11.814 23.376 5.728 1.00 57.66 108 GLU A C 1
ATOM 819 O O . GLU A 1 108 ? 11.492 23.219 4.557 1.00 57.66 108 GLU A O 1
ATOM 824 N N . GLN A 1 109 ? 11.646 22.407 6.642 1.00 51.44 109 GLN A N 1
ATOM 825 C CA . GLN A 1 109 ? 10.846 21.207 6.394 1.00 51.44 109 GLN A CA 1
ATOM 826 C C . GLN A 1 109 ? 9.413 21.470 6.873 1.00 51.44 109 GLN A C 1
ATOM 828 O O . GLN A 1 109 ? 9.131 21.552 8.070 1.00 51.44 109 GLN A O 1
ATOM 833 N N . ASP A 1 110 ? 8.525 21.678 5.904 1.00 53.53 110 ASP A N 1
ATOM 834 C CA . ASP A 1 110 ? 7.136 22.123 6.049 1.00 53.53 110 ASP A CA 1
ATOM 835 C C . ASP A 1 110 ? 6.199 21.000 6.549 1.00 53.53 110 ASP A C 1
ATOM 837 O O . ASP A 1 110 ? 5.227 20.669 5.875 1.00 53.53 110 ASP A O 1
ATOM 841 N N . SER A 1 111 ? 6.467 20.365 7.697 1.00 49.06 111 SER A N 1
ATOM 842 C CA . SER A 1 111 ? 5.842 19.056 7.998 1.00 49.06 111 SER A CA 1
ATOM 843 C C . SER A 1 111 ? 4.729 19.011 9.052 1.00 49.06 111 SER A C 1
ATOM 845 O O . SER A 1 111 ? 4.049 17.998 9.144 1.00 49.06 111 SER A O 1
ATOM 847 N N . VAL A 1 112 ? 4.510 20.037 9.890 1.00 42.47 112 VAL A N 1
ATOM 848 C CA . VAL A 1 112 ? 3.540 19.894 11.014 1.00 42.47 112 VAL A CA 1
ATOM 849 C C . VAL A 1 112 ? 2.451 20.961 11.066 1.00 42.47 112 VAL A C 1
ATOM 851 O O . VAL A 1 112 ? 1.326 20.666 11.466 1.00 42.47 112 VAL A O 1
ATOM 854 N N . LEU A 1 113 ? 2.741 22.208 10.681 1.00 48.31 113 LEU A N 1
ATOM 855 C CA . LEU A 1 113 ? 1.717 23.266 10.638 1.00 48.31 113 LEU A CA 1
ATOM 856 C C . LEU A 1 113 ? 1.021 23.349 9.277 1.00 48.31 113 LEU A C 1
ATOM 858 O O . LEU A 1 113 ? -0.177 23.598 9.242 1.00 48.31 113 LEU A O 1
ATOM 862 N N . SER A 1 114 ? 1.769 23.141 8.198 1.00 51.72 114 SER A N 1
ATOM 863 C CA . SER A 1 114 ? 1.294 23.043 6.812 1.00 51.72 114 SER A CA 1
ATOM 864 C C . SER A 1 114 ? 0.513 21.753 6.596 1.00 51.72 114 SER A C 1
ATOM 866 O O . SER A 1 114 ? -0.627 21.843 6.167 1.00 51.72 114 SER A O 1
ATOM 868 N N . THR A 1 115 ? 1.031 20.593 7.018 1.00 50.44 115 THR A N 1
ATOM 869 C CA . THR A 1 115 ? 0.284 19.318 7.000 1.00 50.44 115 THR A CA 1
ATOM 870 C C . THR A 1 115 ? -1.011 19.433 7.797 1.00 50.44 115 THR A C 1
ATOM 872 O O . THR A 1 115 ? -2.087 19.193 7.275 1.00 50.44 115 THR A O 1
ATOM 875 N N . GLY A 1 116 ? -0.956 20.003 9.005 1.00 49.50 116 GLY A N 1
ATOM 876 C CA . GLY A 1 116 ? -2.170 20.215 9.787 1.00 49.50 116 GLY A CA 1
ATOM 877 C C . GLY A 1 116 ? -3.146 21.273 9.255 1.00 49.50 116 GLY A C 1
ATOM 878 O O . GLY A 1 116 ? -4.312 21.291 9.654 1.00 49.50 116 GLY A O 1
ATOM 879 N N . PHE A 1 117 ? -2.698 22.186 8.390 1.00 57.62 117 PHE A N 1
ATOM 880 C CA . PHE A 1 117 ? -3.587 23.086 7.653 1.00 57.62 117 PHE A CA 1
ATOM 881 C C . PHE A 1 117 ? -4.128 22.430 6.383 1.00 57.62 117 PHE A C 1
ATOM 883 O O . PHE A 1 117 ? -5.280 22.711 6.064 1.00 57.62 117 PHE A O 1
ATOM 890 N N . ALA A 1 118 ? -3.362 21.547 5.740 1.00 56.47 118 ALA A N 1
ATOM 891 C CA . ALA A 1 118 ? -3.777 20.730 4.606 1.00 56.47 118 ALA A CA 1
ATOM 892 C C . ALA A 1 118 ? -4.878 19.745 5.020 1.00 56.47 118 ALA A C 1
ATOM 894 O O . ALA A 1 118 ? -5.973 19.824 4.476 1.00 56.47 118 ALA A O 1
ATOM 895 N N . ASP A 1 119 ? -4.686 18.984 6.102 1.00 50.75 119 ASP A N 1
ATOM 896 C CA . ASP A 1 119 ? -5.703 18.067 6.645 1.00 50.75 119 ASP A CA 1
ATOM 897 C C . ASP A 1 119 ? -7.020 18.801 6.957 1.00 50.75 119 ASP A C 1
ATOM 899 O O . ASP A 1 119 ? -8.129 18.324 6.707 1.00 50.75 119 ASP A O 1
ATOM 903 N N . LEU A 1 120 ? -6.908 20.021 7.499 1.00 54.19 120 LEU A N 1
ATOM 904 C CA . LEU A 1 120 ? -8.061 20.860 7.815 1.00 54.19 120 LEU A CA 1
ATOM 905 C C . LEU A 1 120 ? -8.685 21.495 6.563 1.00 54.19 120 LEU A C 1
ATOM 907 O O . LEU A 1 120 ? -9.890 21.753 6.553 1.00 54.19 120 LEU A O 1
ATOM 911 N N . GLN A 1 121 ? -7.893 21.781 5.529 1.00 65.56 121 GLN A N 1
ATOM 912 C CA . GLN A 1 121 ? -8.376 22.254 4.234 1.00 65.56 121 GLN A CA 1
ATOM 913 C C . GLN A 1 121 ? -9.136 21.148 3.504 1.00 65.56 121 GLN A C 1
ATOM 915 O O . GLN A 1 121 ? -10.234 21.425 3.021 1.00 65.56 121 GLN A O 1
ATOM 920 N N . ASP A 1 122 ? -8.613 19.925 3.502 1.00 58.69 122 ASP A N 1
ATOM 921 C CA . ASP A 1 122 ? -9.201 18.759 2.844 1.00 58.69 122 ASP A CA 1
ATOM 922 C C . ASP A 1 122 ? -10.512 18.356 3.511 1.00 58.69 122 ASP A C 1
ATOM 924 O O . ASP A 1 122 ? -11.554 18.318 2.854 1.00 58.69 122 ASP A O 1
ATOM 928 N N . PHE A 1 123 ? -10.518 18.242 4.842 1.00 57.41 123 PHE A N 1
ATOM 929 C CA . PHE A 1 123 ? -11.747 18.026 5.606 1.00 57.41 123 PHE A CA 1
ATOM 930 C C . PHE A 1 123 ? -12.815 19.099 5.315 1.00 57.41 123 PHE A C 1
ATOM 932 O O . PHE A 1 123 ? -14.000 18.803 5.154 1.00 57.41 123 PHE A O 1
ATOM 939 N N . LEU A 1 124 ? -12.429 20.379 5.240 1.00 63.78 124 LEU A N 1
ATOM 940 C CA . LEU A 1 124 ? -13.375 21.477 5.010 1.00 63.78 124 LEU A CA 1
ATOM 941 C C . LEU A 1 124 ? -13.785 21.643 3.538 1.00 63.78 124 LEU A C 1
ATOM 943 O O . LEU A 1 124 ? -14.819 22.271 3.276 1.00 63.78 124 LEU A O 1
ATOM 947 N N . ALA A 1 125 ? -13.022 21.099 2.587 1.00 70.75 125 ALA A N 1
ATOM 948 C CA . ALA A 1 125 ? -13.314 21.159 1.156 1.00 70.75 125 ALA A CA 1
ATOM 949 C C . ALA A 1 125 ? -14.579 20.371 0.781 1.00 70.75 125 ALA A C 1
ATOM 951 O O . ALA A 1 125 ? -15.253 20.707 -0.198 1.00 70.75 125 ALA A O 1
ATOM 952 N N . GLU A 1 126 ? -14.953 19.386 1.599 1.00 67.00 126 GLU A N 1
ATOM 953 C CA . GLU A 1 126 ? -16.160 18.573 1.430 1.00 67.00 126 GLU A CA 1
ATOM 954 C C . GLU A 1 126 ? -17.463 19.330 1.751 1.00 67.00 126 GLU A C 1
ATOM 956 O O . GLU A 1 126 ? -18.564 18.916 1.366 1.00 67.00 126 GLU A O 1
ATOM 961 N N . PHE A 1 127 ? -17.366 20.480 2.426 1.00 68.06 127 PHE A N 1
ATOM 962 C CA . PHE A 1 127 ? -18.515 21.262 2.873 1.00 68.06 127 PHE A CA 1
ATOM 963 C C . PHE A 1 127 ? -18.830 22.440 1.936 1.00 68.06 127 PHE A C 1
ATOM 965 O O . PHE A 1 127 ? -17.954 23.072 1.347 1.00 68.06 127 PHE A O 1
ATOM 972 N N . ASP A 1 128 ? -20.118 22.805 1.816 1.00 80.62 128 ASP A N 1
ATOM 973 C CA . ASP A 1 128 ? -20.525 23.979 1.027 1.00 80.62 128 ASP A CA 1
ATOM 974 C C . ASP A 1 128 ? -19.853 25.245 1.602 1.00 80.62 128 ASP A C 1
ATOM 976 O O . ASP A 1 128 ? -20.124 25.613 2.747 1.00 80.62 128 ASP A O 1
ATOM 980 N N . PRO A 1 129 ? -19.047 25.985 0.816 1.00 83.69 129 PRO A N 1
ATOM 981 C CA . PRO A 1 129 ? -18.224 27.085 1.322 1.00 83.69 129 PRO A CA 1
ATOM 982 C C . PRO A 1 129 ? -19.042 28.255 1.884 1.00 83.69 129 PRO A C 1
ATOM 984 O O . PRO A 1 129 ? -18.480 29.176 2.478 1.00 83.69 129 PRO A O 1
ATOM 987 N N . THR A 1 130 ? -20.361 28.265 1.676 1.00 82.31 130 THR A N 1
ATOM 988 C CA . THR A 1 130 ? -21.273 29.301 2.163 1.00 82.31 130 THR A CA 1
ATOM 989 C C . THR A 1 130 ? -21.894 29.006 3.529 1.00 82.31 130 THR A C 1
ATOM 991 O O . THR A 1 130 ? -22.548 29.897 4.084 1.00 82.31 130 THR A O 1
ATOM 994 N N . ILE A 1 131 ? -21.712 27.800 4.080 1.00 76.31 131 ILE A N 1
ATOM 995 C CA . ILE A 1 131 ? -22.200 27.457 5.423 1.00 76.31 131 ILE A CA 1
ATOM 996 C C . ILE A 1 131 ? -21.253 27.993 6.497 1.00 76.31 131 ILE A C 1
ATOM 998 O O . ILE A 1 131 ? -20.081 28.270 6.232 1.00 76.31 131 ILE A O 1
ATOM 1002 N N . LEU A 1 132 ? -21.778 28.198 7.706 1.00 79.81 132 LEU A N 1
ATOM 1003 C CA . LEU A 1 132 ? -20.954 28.612 8.840 1.00 79.81 132 LEU A CA 1
ATOM 1004 C C . LEU A 1 132 ? -20.010 27.477 9.219 1.00 79.81 132 LEU A C 1
ATOM 1006 O O . LEU A 1 132 ? -20.412 26.314 9.212 1.00 79.81 132 LEU A O 1
ATOM 1010 N N . LEU A 1 133 ? -18.782 27.826 9.592 1.00 71.50 133 LEU A N 1
ATOM 1011 C CA . LEU A 1 133 ? -17.774 26.844 9.984 1.00 71.50 133 LEU A CA 1
ATOM 1012 C C . LEU A 1 133 ? -18.272 25.953 11.138 1.00 71.50 133 LEU A C 1
ATOM 1014 O O . LEU A 1 133 ? -18.104 24.741 11.095 1.00 71.50 133 LEU A O 1
ATOM 1018 N N . ALA A 1 134 ? -18.991 26.521 12.111 1.00 62.97 134 ALA A N 1
ATOM 1019 C CA . ALA A 1 134 ? -19.619 25.764 13.198 1.00 62.97 134 ALA A CA 1
ATOM 1020 C C . ALA A 1 134 ? -20.685 24.743 12.738 1.00 62.97 134 ALA A C 1
ATOM 1022 O O . ALA A 1 134 ? -20.861 23.705 13.377 1.00 62.97 134 ALA A O 1
ATOM 1023 N N . ASP A 1 135 ? -21.401 25.021 11.644 1.00 66.81 135 ASP A N 1
ATOM 1024 C CA . ASP A 1 135 ? -22.428 24.119 11.105 1.00 66.81 135 ASP A CA 1
ATOM 1025 C C . ASP A 1 135 ? -21.788 22.969 10.300 1.00 66.81 135 ASP A C 1
ATOM 1027 O O . ASP A 1 135 ? -22.273 21.840 10.344 1.00 66.81 135 ASP A O 1
ATOM 1031 N N . ALA A 1 136 ? -20.676 23.230 9.602 1.00 63.56 136 ALA A N 1
ATOM 1032 C CA . ALA A 1 136 ? -19.873 22.197 8.939 1.00 63.56 136 ALA A CA 1
ATOM 1033 C C . ALA A 1 136 ? -19.313 21.200 9.965 1.00 63.56 136 ALA A C 1
ATOM 1035 O O . ALA A 1 136 ? -19.621 20.011 9.920 1.00 63.56 136 ALA A O 1
ATOM 1036 N N . LEU A 1 137 ? -18.639 21.731 10.990 1.00 54.03 137 LEU A N 1
ATOM 1037 C CA . LEU A 1 137 ? -18.030 20.965 12.080 1.00 54.03 137 LEU A CA 1
ATOM 1038 C C . LEU A 1 137 ? -19.035 20.153 12.919 1.00 54.03 137 LEU A C 1
ATOM 1040 O O . LEU A 1 137 ? -18.629 19.284 13.678 1.00 54.03 137 LEU A O 1
ATOM 1044 N N . SER A 1 138 ? -20.340 20.423 12.812 1.00 52.25 138 SER A N 1
ATOM 1045 C CA . SER A 1 138 ? -21.390 19.706 13.553 1.00 52.25 138 SER A CA 1
ATOM 1046 C C . SER A 1 138 ? -22.263 18.781 12.697 1.00 52.25 138 SER A C 1
ATOM 1048 O O . SER A 1 138 ? -23.090 18.060 13.252 1.00 52.25 138 SER A O 1
ATOM 1050 N N . SER A 1 139 ? -22.121 18.789 11.365 1.00 46.38 139 SER A N 1
ATOM 1051 C CA . SER A 1 139 ? -22.984 18.022 10.447 1.00 46.38 139 SER A CA 1
ATOM 1052 C C . SER A 1 139 ? -22.316 16.822 9.768 1.00 46.38 139 SER A C 1
ATOM 1054 O O . SER A 1 139 ? -23.042 15.986 9.234 1.00 46.38 139 SER A O 1
ATOM 1056 N N . GLY A 1 140 ? -20.987 16.687 9.842 1.00 40.78 140 GLY A N 1
ATOM 1057 C CA . GLY A 1 140 ? -20.240 15.530 9.321 1.00 40.78 140 GLY A CA 1
ATOM 1058 C C . GLY A 1 140 ? -20.389 14.228 10.125 1.00 40.78 140 GLY A C 1
ATOM 1059 O O . GLY A 1 140 ? -19.972 13.180 9.659 1.00 40.78 140 GLY A O 1
ATOM 1060 N N . PHE A 1 141 ? -21.025 14.261 11.301 1.00 49.97 141 PHE A N 1
ATOM 1061 C CA . PHE A 1 141 ? -20.930 13.178 12.295 1.00 49.97 141 PHE A CA 1
ATOM 1062 C C . PHE A 1 141 ? -22.281 12.515 12.638 1.00 49.97 141 PHE A C 1
ATOM 1064 O O . PHE A 1 141 ? -22.529 12.121 13.772 1.00 49.97 141 PHE A O 1
ATOM 1071 N N . GLY A 1 142 ? -23.217 12.434 11.682 1.00 27.47 142 GLY A N 1
ATOM 1072 C CA . GLY A 1 142 ? -24.589 11.973 11.933 1.00 27.47 142 GLY A CA 1
ATOM 1073 C C . GLY A 1 142 ? -25.053 10.788 11.083 1.00 27.47 142 GLY A C 1
ATOM 1074 O O . GLY A 1 142 ? -25.497 10.978 9.954 1.00 27.47 142 GLY A O 1
ATOM 1075 N N . SER A 1 143 ? -25.111 9.605 11.703 1.00 29.34 143 SER A N 1
ATOM 1076 C CA . SER A 1 143 ? -25.825 8.386 11.279 1.00 29.34 143 SER A CA 1
ATOM 1077 C C . SER A 1 143 ? -25.427 7.766 9.929 1.00 29.34 143 SER A C 1
ATOM 1079 O O . SER A 1 143 ? -25.929 8.170 8.881 1.00 29.34 143 SER A O 1
ATOM 1081 N N . GLY A 1 144 ? -24.655 6.677 9.993 1.00 30.75 144 GLY A N 1
ATOM 1082 C CA . GLY A 1 144 ? -24.628 5.632 8.968 1.00 30.75 144 GLY A CA 1
ATOM 1083 C C . GLY A 1 144 ? -24.167 6.091 7.590 1.00 30.75 144 GLY A C 1
ATOM 1084 O O . GLY A 1 144 ? -24.917 5.953 6.618 1.00 30.75 144 GLY A O 1
ATOM 1085 N N . VAL A 1 145 ? -22.936 6.594 7.501 1.00 24.77 145 VAL A N 1
ATOM 1086 C CA . VAL A 1 145 ? -22.215 6.552 6.228 1.00 24.77 145 VAL A CA 1
ATOM 1087 C C . VAL A 1 145 ? -22.034 5.063 5.906 1.00 24.77 145 VAL A C 1
ATOM 1089 O O . VAL A 1 145 ? -21.491 4.335 6.734 1.00 24.77 145 VAL A O 1
ATOM 1092 N N . PRO A 1 146 ? -22.560 4.556 4.776 1.00 26.02 146 PRO A N 1
ATOM 1093 C CA . PRO A 1 146 ? -22.071 3.296 4.253 1.00 26.02 146 PRO A CA 1
ATOM 1094 C C . PRO A 1 146 ? -20.585 3.531 4.027 1.00 26.02 146 PRO A C 1
ATOM 1096 O O . PRO A 1 146 ? -20.250 4.389 3.213 1.00 26.02 146 PRO A O 1
ATOM 1099 N N . ILE A 1 147 ? -19.734 2.834 4.778 1.00 26.16 147 ILE A N 1
ATOM 1100 C CA . ILE A 1 147 ? -18.340 2.665 4.391 1.00 26.16 147 ILE A CA 1
ATOM 1101 C C . ILE A 1 147 ? -18.426 2.119 2.967 1.00 26.16 147 ILE A C 1
ATOM 1103 O O . ILE A 1 147 ? -18.946 1.020 2.740 1.00 26.16 147 ILE A O 1
ATOM 1107 N N . ASP A 1 148 ? -18.113 2.975 1.998 1.00 24.19 148 ASP A N 1
ATOM 1108 C CA . ASP A 1 148 ? -18.005 2.564 0.613 1.00 24.19 148 ASP A CA 1
ATOM 1109 C C . ASP A 1 148 ? -16.731 1.736 0.616 1.00 24.19 148 ASP A C 1
ATOM 1111 O O . ASP A 1 148 ? -15.630 2.275 0.673 1.00 24.19 148 ASP A O 1
ATOM 1115 N N . PHE A 1 149 ? -16.903 0.417 0.732 1.00 24.75 149 PHE A N 1
ATOM 1116 C CA . PHE A 1 149 ? -15.819 -0.528 0.542 1.00 24.75 149 PHE A CA 1
ATOM 1117 C C . PHE A 1 149 ? -15.095 -0.090 -0.730 1.00 24.75 149 PHE A C 1
ATOM 1119 O O . PHE A 1 149 ? -15.787 0.030 -1.754 1.00 24.75 149 PHE A O 1
ATOM 1126 N N . PRO A 1 150 ? -13.766 0.123 -0.729 1.00 25.64 150 PRO A N 1
ATOM 1127 C CA . PRO A 1 150 ? -13.063 0.045 -1.989 1.00 25.64 150 PRO A CA 1
ATOM 1128 C C . PRO A 1 150 ? -13.454 -1.315 -2.565 1.00 25.64 150 PRO A C 1
ATOM 1130 O O . PRO A 1 150 ? -13.252 -2.375 -1.967 1.00 25.64 150 PRO A O 1
ATOM 1133 N N . SER A 1 151 ? -14.195 -1.288 -3.670 1.00 25.11 151 SER A N 1
ATOM 1134 C CA . SER A 1 151 ? -14.421 -2.496 -4.431 1.00 25.11 151 SER A CA 1
ATOM 1135 C C . SER A 1 151 ? -13.037 -2.986 -4.813 1.00 25.11 151 SER A C 1
ATOM 1137 O O . SER A 1 151 ? -12.336 -2.267 -5.511 1.00 25.11 151 SER A O 1
ATOM 1139 N N . PHE A 1 152 ? -12.661 -4.165 -4.318 1.00 35.47 152 PHE A N 1
ATOM 1140 C CA . PHE A 1 152 ? -11.436 -4.872 -4.678 1.00 35.47 152 PHE A CA 1
ATOM 1141 C C . PHE A 1 152 ? -11.393 -5.155 -6.182 1.00 35.47 152 PHE A C 1
ATOM 1143 O O . PHE A 1 152 ? -11.799 -6.218 -6.643 1.00 35.47 152 PHE A O 1
ATOM 1150 N N . ASP A 1 153 ? -10.942 -4.147 -6.905 1.00 30.84 153 ASP A N 1
ATOM 1151 C CA . ASP A 1 153 ? -10.354 -4.102 -8.232 1.00 30.84 153 ASP A CA 1
ATOM 1152 C C . ASP A 1 153 ? -9.473 -2.849 -8.087 1.00 30.84 153 ASP A C 1
ATOM 1154 O O . ASP A 1 153 ? -10.017 -1.759 -7.987 1.00 30.84 153 ASP A O 1
ATOM 1158 N N . GLU A 1 154 ? -8.185 -2.955 -7.756 1.00 36.91 154 GLU A N 1
ATOM 1159 C CA . GLU A 1 154 ? -7.128 -2.533 -8.682 1.00 36.91 154 GLU A CA 1
ATOM 1160 C C . GLU A 1 154 ? -5.745 -2.722 -8.024 1.00 36.91 154 GLU A C 1
ATOM 1162 O O . GLU A 1 154 ? -5.120 -1.774 -7.573 1.00 36.91 154 GLU A O 1
ATOM 1167 N N . ILE A 1 155 ? -5.205 -3.945 -8.034 1.00 39.03 155 ILE A N 1
ATOM 1168 C CA . ILE A 1 155 ? -3.771 -4.040 -8.342 1.00 39.03 155 ILE A CA 1
ATOM 1169 C C . ILE A 1 155 ? -3.731 -3.785 -9.845 1.00 39.03 155 ILE A C 1
ATOM 1171 O O . ILE A 1 155 ? -4.065 -4.672 -10.641 1.00 39.03 155 ILE A O 1
ATOM 1175 N N . LEU A 1 156 ? -3.501 -2.533 -10.242 1.00 40.97 156 LEU A N 1
ATOM 1176 C CA . LEU A 1 156 ? -3.300 -2.216 -11.650 1.00 40.97 156 LEU A CA 1
ATOM 1177 C C . LEU A 1 156 ? -2.067 -3.002 -12.121 1.00 40.97 156 LEU A C 1
ATOM 1179 O O . LEU A 1 156 ? -1.031 -2.921 -11.467 1.00 40.97 156 LEU A O 1
ATOM 1183 N N . PRO A 1 157 ? -2.134 -3.783 -13.212 1.00 44.09 157 PRO A N 1
ATOM 1184 C CA . PRO A 1 157 ? -0.933 -4.360 -13.796 1.00 44.09 157 PRO A CA 1
ATOM 1185 C C . PRO A 1 157 ? 0.057 -3.246 -14.144 1.00 44.09 157 PRO A C 1
ATOM 1187 O O . PRO A 1 157 ? -0.266 -2.296 -14.863 1.00 44.09 157 PRO A O 1
ATOM 1190 N N . GLU A 1 158 ? 1.268 -3.373 -13.614 1.00 45.22 158 GLU A N 1
ATOM 1191 C CA . GLU A 1 158 ? 2.334 -2.400 -13.791 1.00 45.22 158 GLU A CA 1
ATOM 1192 C C . GLU A 1 158 ? 3.221 -2.765 -14.981 1.00 45.22 158 GLU A C 1
ATOM 1194 O O . GLU A 1 158 ? 3.568 -3.924 -15.205 1.00 45.22 158 GLU A O 1
ATOM 1199 N N . GLY A 1 159 ? 3.632 -1.759 -15.748 1.00 40.22 159 GLY A N 1
ATOM 1200 C CA . GLY A 1 159 ? 4.650 -1.894 -16.786 1.00 40.22 159 GLY A CA 1
ATOM 1201 C C . GLY A 1 159 ? 5.798 -0.962 -16.455 1.00 40.22 159 GLY A C 1
ATOM 1202 O O . GLY A 1 159 ? 5.579 0.208 -16.159 1.00 40.22 159 GLY A O 1
ATOM 1203 N N . TRP A 1 160 ? 7.036 -1.433 -16.522 1.00 49.22 160 TRP A N 1
ATOM 1204 C CA . TRP A 1 160 ? 8.181 -0.632 -16.090 1.00 49.22 160 TRP A CA 1
ATOM 1205 C C . TRP A 1 160 ? 9.336 -0.649 -17.091 1.00 49.22 160 TRP A C 1
ATOM 1207 O O . TRP A 1 160 ? 9.479 -1.540 -17.932 1.00 49.22 160 TRP A O 1
ATOM 1217 N N . ALA A 1 161 ? 10.158 0.395 -17.024 1.00 45.00 161 ALA A N 1
ATOM 1218 C CA . ALA A 1 161 ? 11.358 0.591 -17.825 1.00 45.00 161 ALA A CA 1
ATOM 1219 C C . ALA A 1 161 ? 12.435 1.301 -16.982 1.00 45.00 161 ALA A C 1
ATOM 1221 O O . ALA A 1 161 ? 12.276 2.466 -16.631 1.00 45.00 161 ALA A O 1
ATOM 1222 N N . SER A 1 162 ? 13.555 0.647 -16.673 1.00 48.47 162 SER A N 1
ATOM 1223 C CA . SER A 1 162 ? 14.541 1.178 -15.714 1.00 48.47 162 SER A CA 1
ATOM 1224 C C . SER A 1 162 ? 15.806 1.751 -16.339 1.00 48.47 162 SER A C 1
ATOM 1226 O O . SER A 1 162 ? 16.752 1.002 -16.518 1.00 48.47 162 SER A O 1
ATOM 1228 N N . GLY A 1 163 ? 15.901 3.068 -16.551 1.00 49.94 163 GLY A N 1
ATOM 1229 C CA . GLY A 1 163 ? 17.191 3.775 -16.661 1.00 49.94 163 GLY A CA 1
ATOM 1230 C C . GLY A 1 163 ? 17.952 3.551 -17.958 1.00 49.94 163 GLY A C 1
ATOM 1231 O O . GLY A 1 163 ? 18.202 4.478 -18.733 1.00 49.94 163 GLY A O 1
ATOM 1232 N N . ASP A 1 164 ? 18.320 2.312 -18.218 1.00 57.81 164 ASP A N 1
ATOM 1233 C CA . ASP A 1 164 ? 18.531 1.747 -19.528 1.00 57.81 164 ASP A CA 1
ATOM 1234 C C . ASP A 1 164 ? 17.275 0.967 -19.979 1.00 57.81 164 ASP A C 1
ATOM 1236 O O . ASP A 1 164 ? 16.442 0.560 -19.179 1.00 57.81 164 ASP A O 1
ATOM 1240 N N . PRO A 1 165 ? 17.024 0.817 -21.283 1.00 73.44 165 PRO A N 1
ATOM 1241 C CA . PRO A 1 165 ? 15.791 0.214 -21.781 1.00 73.44 165 PRO A CA 1
ATOM 1242 C C . PRO A 1 165 ? 15.794 -1.324 -21.648 1.00 73.44 165 PRO A C 1
ATOM 1244 O O . PRO A 1 165 ? 15.564 -2.035 -22.630 1.00 73.44 165 PRO A O 1
ATOM 1247 N N . HIS A 1 166 ? 16.050 -1.829 -20.441 1.00 81.00 166 HIS A N 1
ATOM 1248 C CA . HIS A 1 166 ? 15.494 -3.077 -19.939 1.00 81.00 166 HIS A CA 1
ATOM 1249 C C . HIS A 1 166 ? 14.004 -2.833 -19.689 1.00 81.00 166 HIS A C 1
ATOM 1251 O O . HIS A 1 166 ? 13.616 -2.103 -18.777 1.00 81.00 166 HIS A O 1
ATOM 1257 N N . LEU A 1 167 ? 13.170 -3.353 -20.587 1.00 85.81 167 LEU A N 1
ATOM 1258 C CA . LEU A 1 167 ? 11.729 -3.134 -20.561 1.00 85.81 167 LEU A CA 1
ATOM 1259 C C . LEU A 1 167 ? 11.047 -4.363 -19.978 1.00 85.81 167 LEU A C 1
ATOM 1261 O O . LEU A 1 167 ? 11.357 -5.468 -20.420 1.00 85.81 167 LEU A O 1
ATOM 1265 N N . SER A 1 168 ? 10.080 -4.157 -19.090 1.00 82.88 168 SER A N 1
ATOM 1266 C CA . SER A 1 168 ? 9.070 -5.149 -18.731 1.00 82.88 168 SER A CA 1
ATOM 1267 C C . SER A 1 168 ? 7.716 -4.671 -19.241 1.00 82.88 168 SER A C 1
ATOM 1269 O O . SER A 1 168 ? 7.289 -3.551 -18.959 1.00 82.88 168 SER A O 1
ATOM 1271 N N . THR A 1 169 ? 7.060 -5.486 -20.065 1.00 86.75 169 THR A N 1
ATOM 1272 C CA . THR A 1 169 ? 5.709 -5.179 -20.555 1.00 86.75 169 THR A CA 1
ATOM 1273 C C . THR A 1 169 ? 4.692 -5.229 -19.415 1.00 86.75 169 THR A C 1
ATOM 1275 O O . THR A 1 169 ? 4.971 -5.786 -18.357 1.00 86.75 169 THR A O 1
ATOM 1278 N N . LEU A 1 170 ? 3.496 -4.692 -19.661 1.00 82.56 170 LEU A N 1
ATOM 1279 C CA . LEU A 1 170 ? 2.386 -4.679 -18.700 1.00 82.56 170 LEU A CA 1
ATOM 1280 C C . LEU A 1 170 ? 1.971 -6.082 -18.216 1.00 82.56 170 LEU A C 1
ATOM 1282 O O . LEU A 1 170 ? 1.452 -6.210 -17.115 1.00 82.56 170 LEU A O 1
ATOM 1286 N N . ASP A 1 171 ? 2.230 -7.132 -19.007 1.00 77.50 171 ASP A N 1
ATOM 1287 C CA . ASP A 1 171 ? 1.965 -8.525 -18.618 1.00 77.50 171 ASP A CA 1
ATOM 1288 C C . ASP A 1 171 ? 3.248 -9.300 -18.226 1.00 77.50 171 ASP A C 1
ATOM 1290 O O . ASP A 1 171 ? 3.275 -10.536 -18.244 1.00 77.50 171 ASP A O 1
ATOM 1294 N N . GLY A 1 172 ? 4.339 -8.598 -17.890 1.00 75.19 172 GLY A N 1
ATOM 1295 C CA . GLY A 1 172 ? 5.548 -9.186 -17.293 1.00 75.19 172 GLY A CA 1
ATOM 1296 C C . GLY A 1 172 ? 6.531 -9.819 -18.284 1.00 75.19 172 GLY A C 1
ATOM 1297 O O . GLY A 1 172 ? 7.224 -10.792 -17.968 1.00 75.19 172 GLY A O 1
ATOM 1298 N N . VAL A 1 173 ? 6.589 -9.326 -19.524 1.00 82.00 173 VAL A N 1
ATOM 1299 C CA . VAL A 1 173 ? 7.563 -9.781 -20.527 1.00 82.00 173 VAL A CA 1
ATOM 1300 C C . VAL A 1 173 ? 8.772 -8.870 -20.534 1.00 82.00 173 VAL A C 1
ATOM 1302 O O . VAL A 1 173 ? 8.754 -7.802 -21.142 1.00 82.00 173 VAL A O 1
ATOM 1305 N N . SER A 1 174 ? 9.864 -9.364 -19.969 1.00 83.31 174 SER A N 1
ATOM 1306 C CA . SER A 1 174 ? 11.126 -8.641 -19.982 1.00 83.31 174 SER A CA 1
ATOM 1307 C C . SER A 1 174 ? 11.919 -8.823 -21.280 1.00 83.31 174 SER A C 1
ATOM 1309 O O . SER A 1 174 ? 12.032 -9.939 -21.814 1.00 83.31 174 SER A O 1
ATOM 1311 N N . TYR A 1 175 ? 12.478 -7.732 -21.810 1.00 86.88 175 TYR A N 1
ATOM 1312 C CA . TYR A 1 175 ? 13.424 -7.755 -22.928 1.00 86.88 175 TYR A CA 1
ATOM 1313 C C . TYR A 1 175 ? 14.244 -6.460 -23.068 1.00 86.88 175 TYR A C 1
ATOM 1315 O O . TYR A 1 175 ? 13.824 -5.375 -22.675 1.00 86.88 175 TYR A O 1
ATOM 1323 N N . ASP A 1 176 ? 15.393 -6.565 -23.744 1.00 87.56 176 ASP A N 1
ATOM 1324 C CA . ASP A 1 176 ? 16.294 -5.428 -23.965 1.00 87.56 176 ASP A CA 1
ATOM 1325 C C . ASP A 1 176 ? 15.960 -4.659 -25.247 1.00 87.56 176 ASP A C 1
ATOM 1327 O O . ASP A 1 176 ? 15.958 -5.221 -26.355 1.00 87.56 176 ASP A O 1
ATOM 1331 N N . PHE A 1 177 ? 15.801 -3.341 -25.130 1.00 93.00 177 PHE A N 1
ATOM 1332 C CA . PHE A 1 177 ? 15.558 -2.432 -26.248 1.00 93.00 177 PHE A CA 1
ATOM 1333 C C . PHE A 1 177 ? 16.560 -1.270 -26.296 1.00 93.00 177 PHE A C 1
ATOM 1335 O O . PHE A 1 177 ? 16.210 -0.097 -26.264 1.00 93.00 177 PHE A O 1
ATOM 1342 N N . GLN A 1 178 ? 17.839 -1.592 -26.473 1.00 93.00 178 GLN A N 1
ATOM 1343 C CA . GLN A 1 178 ? 18.982 -0.670 -26.445 1.00 93.00 178 GLN A CA 1
ATOM 1344 C C . GLN A 1 178 ? 19.113 0.252 -27.682 1.00 93.00 178 GLN A C 1
ATOM 1346 O O . GLN A 1 178 ? 20.215 0.551 -28.155 1.00 93.00 178 GLN A O 1
ATOM 1351 N N . ALA A 1 179 ? 17.996 0.650 -28.296 1.00 95.19 179 ALA A N 1
ATOM 1352 C CA . ALA A 1 179 ? 17.970 1.474 -29.499 1.00 95.19 179 ALA A CA 1
ATOM 1353 C C . ALA A 1 179 ? 18.137 2.968 -29.172 1.00 95.19 179 ALA A C 1
ATOM 1355 O O . ALA A 1 179 ? 17.647 3.455 -28.168 1.00 95.19 179 ALA A O 1
ATOM 1356 N N . ALA A 1 180 ? 18.746 3.745 -30.073 1.00 96.75 180 ALA A N 1
ATOM 1357 C CA . ALA A 1 180 ? 18.802 5.207 -29.936 1.00 96.75 180 ALA A CA 1
ATOM 1358 C C . ALA A 1 180 ? 17.745 5.890 -30.811 1.00 96.75 180 ALA A C 1
ATOM 1360 O O . ALA A 1 180 ? 17.603 5.551 -31.993 1.00 96.75 180 ALA A O 1
ATOM 1361 N N . GLY A 1 181 ? 17.017 6.855 -30.254 1.00 97.12 181 GLY A N 1
ATOM 1362 C CA . GLY A 1 181 ? 15.922 7.575 -30.905 1.00 97.12 181 GLY A CA 1
ATOM 1363 C C . GLY A 1 181 ? 14.776 7.890 -29.945 1.00 97.12 181 GLY A C 1
ATOM 1364 O O . GLY A 1 181 ? 14.881 7.662 -28.749 1.00 97.12 181 GLY A O 1
ATOM 1365 N N . GLU A 1 182 ? 13.676 8.409 -30.484 1.00 97.94 182 GLU A N 1
ATOM 1366 C CA . GLU A 1 182 ? 12.421 8.577 -29.744 1.00 97.94 182 GLU A CA 1
ATOM 1367 C C . GLU A 1 182 ? 11.453 7.455 -30.130 1.00 97.94 182 GLU A C 1
ATOM 1369 O O . GLU A 1 182 ? 11.297 7.151 -31.322 1.00 97.94 182 GLU A O 1
ATOM 1374 N N . TYR A 1 183 ? 10.822 6.843 -29.132 1.00 97.62 183 TYR A N 1
ATOM 1375 C CA . TYR A 1 183 ? 9.968 5.669 -29.290 1.00 97.62 183 TYR A CA 1
ATOM 1376 C C . TYR A 1 183 ? 8.681 5.801 -28.478 1.00 97.62 183 TYR A C 1
ATOM 1378 O O . TYR A 1 183 ? 8.667 6.443 -27.432 1.00 97.62 183 TYR A O 1
ATOM 1386 N N . VAL A 1 184 ? 7.604 5.199 -28.977 1.00 97.25 184 VAL A N 1
ATOM 1387 C CA . VAL A 1 184 ? 6.325 5.079 -28.270 1.00 97.25 184 VAL A CA 1
ATOM 1388 C C . VAL A 1 184 ? 6.422 3.901 -27.305 1.00 97.25 184 VAL A C 1
ATOM 1390 O O . VAL A 1 184 ? 6.608 2.768 -27.745 1.00 97.25 184 VAL A O 1
ATOM 1393 N N . LEU A 1 185 ? 6.308 4.172 -26.006 1.00 95.38 185 LEU A N 1
ATOM 1394 C CA . LEU A 1 185 ? 6.242 3.130 -24.982 1.00 95.38 185 LEU A CA 1
ATOM 1395 C C . LEU A 1 185 ? 4.845 2.522 -24.924 1.00 95.38 185 LEU A C 1
ATOM 1397 O O . LEU A 1 185 ? 4.713 1.305 -25.013 1.00 95.38 185 LEU A O 1
ATOM 1401 N N . LEU A 1 186 ? 3.833 3.387 -24.859 1.00 94.19 186 LEU A N 1
ATOM 1402 C CA . LEU A 1 186 ? 2.417 3.044 -24.868 1.00 94.19 186 LEU A CA 1
ATOM 1403 C C . LEU A 1 186 ? 1.641 4.106 -25.645 1.00 94.19 186 LEU A C 1
ATOM 1405 O O . LEU A 1 186 ? 1.949 5.296 -25.574 1.00 94.19 186 LEU A O 1
ATOM 1409 N N . GLN A 1 187 ? 0.614 3.692 -26.372 1.00 94.88 187 GLN A N 1
ATOM 1410 C CA . GLN A 1 187 ? -0.417 4.571 -26.902 1.00 94.88 187 GLN A CA 1
ATOM 1411 C C . GLN A 1 187 ? -1.763 3.850 -26.907 1.00 94.88 187 GLN A C 1
ATOM 1413 O O . GLN A 1 187 ? -1.843 2.651 -27.164 1.00 94.88 187 GLN A O 1
ATOM 1418 N N . SER A 1 188 ? -2.829 4.597 -26.649 1.00 93.12 188 SER A N 1
ATOM 1419 C CA . SER A 1 188 ? -4.197 4.101 -26.794 1.00 93.12 188 SER A CA 1
ATOM 1420 C C . SER A 1 188 ? -4.515 3.781 -28.258 1.00 93.12 188 SER A C 1
ATOM 1422 O O . SER A 1 188 ? -4.194 4.535 -29.181 1.00 93.12 188 SER A O 1
ATOM 1424 N N . THR A 1 18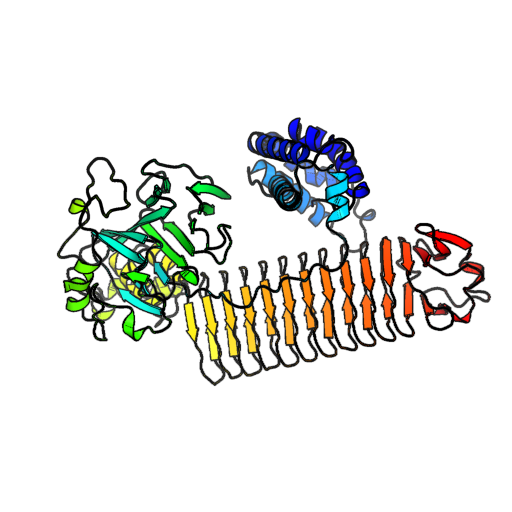9 ? -5.173 2.646 -28.474 1.00 91.25 189 THR A N 1
ATOM 1425 C CA . THR A 1 189 ? -5.695 2.224 -29.785 1.00 91.25 189 THR A CA 1
ATOM 1426 C C . THR A 1 189 ? -7.107 2.755 -30.053 1.00 91.25 189 THR A C 1
ATOM 1428 O O . THR A 1 189 ? -7.614 2.657 -31.180 1.00 91.25 189 THR A O 1
ATOM 1431 N N . ASP A 1 190 ? -7.749 3.316 -29.027 1.00 83.69 190 ASP A N 1
ATOM 1432 C CA . ASP A 1 190 ? -9.086 3.890 -29.062 1.00 83.69 190 ASP A CA 1
ATOM 1433 C C . ASP A 1 190 ? -9.057 5.434 -29.148 1.00 83.69 190 ASP A C 1
ATOM 1435 O O . ASP A 1 190 ? -8.057 6.048 -29.518 1.00 83.69 190 ASP A O 1
ATOM 1439 N N . ASP A 1 191 ? -10.202 6.079 -28.906 1.00 75.31 191 ASP A N 1
ATOM 1440 C CA . ASP A 1 191 ? -10.333 7.537 -29.009 1.00 75.31 191 ASP A CA 1
ATOM 1441 C C . ASP A 1 191 ? -9.889 8.275 -27.717 1.00 75.31 191 ASP A C 1
ATOM 1443 O O . ASP A 1 191 ? -10.106 9.488 -27.632 1.00 75.31 191 ASP A O 1
ATOM 1447 N N . GLN A 1 192 ? -9.307 7.590 -26.715 1.00 72.31 192 GLN A N 1
ATOM 1448 C CA . GLN A 1 192 ? -8.903 8.212 -25.441 1.00 72.31 192 GLN A CA 1
ATOM 1449 C C . GLN A 1 192 ? -7.658 9.095 -25.568 1.00 72.31 192 GLN A C 1
ATOM 1451 O O . GLN A 1 192 ? -7.527 10.076 -24.841 1.00 72.31 192 GLN A O 1
ATOM 1456 N N . GLY A 1 193 ? -6.784 8.822 -26.540 1.00 81.19 193 GLY A N 1
ATOM 1457 C CA . GLY A 1 193 ? -5.661 9.701 -26.872 1.00 81.19 193 GLY A CA 1
ATOM 1458 C C . GLY A 1 193 ? -4.491 9.666 -25.883 1.00 81.19 193 GLY A C 1
ATOM 1459 O O . GLY A 1 193 ? -3.618 10.523 -25.979 1.00 81.19 193 GLY A O 1
ATOM 1460 N N . PHE A 1 194 ? -4.444 8.683 -24.979 1.00 91.81 194 PHE A N 1
ATOM 1461 C CA . PHE A 1 194 ? -3.291 8.426 -24.114 1.00 91.81 194 PHE A CA 1
ATOM 1462 C C . PHE A 1 194 ? -2.061 8.029 -24.941 1.00 91.81 194 PHE A C 1
ATOM 1464 O O . PHE A 1 194 ? -2.182 7.244 -25.889 1.00 91.81 194 PHE A O 1
ATOM 1471 N N . VAL A 1 195 ? -0.890 8.571 -24.596 1.00 95.50 195 VAL A N 1
ATOM 1472 C CA . VAL A 1 195 ? 0.389 8.277 -25.253 1.00 95.50 195 VAL A CA 1
ATOM 1473 C C . VAL A 1 195 ? 1.561 8.599 -24.329 1.00 95.50 195 VAL A C 1
ATOM 1475 O O . VAL A 1 195 ? 1.623 9.681 -23.757 1.00 95.50 195 VAL A O 1
ATOM 1478 N N . VAL A 1 196 ? 2.537 7.696 -24.267 1.00 96.62 196 VAL A N 1
ATOM 1479 C CA . VAL A 1 196 ? 3.814 7.879 -23.575 1.00 96.62 196 VAL A CA 1
ATOM 1480 C C . VAL A 1 196 ? 4.952 7.599 -24.546 1.00 96.62 196 VAL A C 1
ATOM 1482 O O . VAL A 1 196 ? 4.978 6.577 -25.239 1.00 96.62 196 VAL A O 1
ATOM 1485 N N . GLN A 1 197 ? 5.913 8.514 -24.608 1.00 97.75 197 GLN A N 1
ATOM 1486 C CA . GLN A 1 197 ? 7.110 8.403 -25.431 1.00 97.75 197 GLN A CA 1
ATOM 1487 C C . GLN A 1 197 ? 8.365 8.480 -24.569 1.00 97.75 197 GLN A C 1
ATOM 1489 O O . GLN A 1 197 ? 8.414 9.226 -23.596 1.00 97.75 197 GLN A O 1
ATOM 1494 N N . ALA A 1 198 ? 9.408 7.767 -24.982 1.00 96.94 198 ALA A N 1
ATOM 1495 C CA . ALA A 1 198 ? 10.729 7.814 -24.370 1.00 96.94 198 ALA A CA 1
ATOM 1496 C C . ALA A 1 198 ? 11.785 8.235 -25.393 1.00 96.94 198 ALA A C 1
ATOM 1498 O O . ALA A 1 198 ? 11.776 7.792 -26.548 1.00 96.94 198 ALA A O 1
ATOM 1499 N N . ARG A 1 199 ? 12.722 9.076 -24.957 1.00 97.12 199 ARG A N 1
ATOM 1500 C CA . ARG A 1 199 ? 13.932 9.428 -25.698 1.00 97.12 199 ARG A CA 1
ATOM 1501 C C . ARG A 1 199 ? 15.087 8.591 -25.171 1.00 97.12 199 ARG A C 1
ATOM 1503 O O . ARG A 1 199 ? 15.496 8.742 -24.026 1.00 97.12 199 ARG A O 1
ATOM 1510 N N . MET A 1 200 ? 15.632 7.750 -26.039 1.00 95.94 200 MET A N 1
ATOM 1511 C CA . MET A 1 200 ? 16.748 6.864 -25.737 1.00 95.94 200 MET A CA 1
ATOM 1512 C C . MET A 1 200 ? 18.022 7.368 -26.416 1.00 95.94 200 MET A C 1
ATOM 1514 O O . MET A 1 200 ? 18.047 7.586 -27.636 1.00 95.94 200 MET A O 1
ATOM 1518 N N . ILE A 1 201 ? 19.093 7.548 -25.643 1.00 94.00 201 ILE A N 1
ATOM 1519 C CA . ILE A 1 201 ? 20.387 8.054 -26.121 1.00 94.00 201 ILE A CA 1
ATOM 1520 C C . ILE A 1 201 ? 21.500 7.027 -25.887 1.00 94.00 201 ILE A C 1
ATOM 1522 O O . ILE A 1 201 ? 21.491 6.335 -24.875 1.00 94.00 201 ILE A O 1
ATOM 1526 N N . PRO A 1 202 ? 22.481 6.895 -26.796 1.00 93.81 202 PRO A N 1
ATOM 1527 C CA . PRO A 1 202 ? 23.556 5.920 -26.637 1.00 93.81 202 PRO A CA 1
ATOM 1528 C C . PRO A 1 202 ? 24.560 6.357 -25.560 1.00 93.81 202 PRO A C 1
ATOM 1530 O O . PRO A 1 202 ? 25.083 7.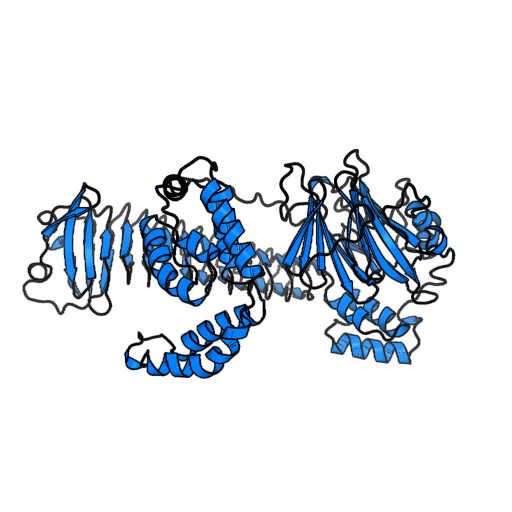472 -25.598 1.00 93.81 202 PRO A O 1
ATOM 1533 N N . VAL A 1 203 ? 24.925 5.432 -24.676 1.00 89.81 203 VAL A N 1
ATOM 1534 C CA . VAL A 1 203 ? 26.074 5.564 -23.764 1.00 89.81 203 VAL A CA 1
ATOM 1535 C C . VAL A 1 203 ? 27.339 5.025 -24.436 1.00 89.81 203 VAL A C 1
ATOM 1537 O O . VAL A 1 203 ? 28.423 5.609 -24.343 1.00 89.81 203 VAL A O 1
ATOM 1540 N N . ASN A 1 204 ? 27.204 3.912 -25.160 1.00 90.00 204 ASN A N 1
ATOM 1541 C CA . ASN A 1 204 ? 28.256 3.304 -25.973 1.00 90.00 204 ASN A CA 1
ATOM 1542 C C . ASN A 1 204 ? 27.648 2.604 -27.212 1.00 90.00 204 ASN A C 1
ATOM 1544 O O . ASN A 1 204 ? 26.478 2.805 -27.524 1.00 90.00 204 ASN A O 1
ATOM 1548 N N . ASP A 1 205 ? 28.435 1.798 -27.935 1.00 88.94 205 ASP A N 1
ATOM 1549 C CA . ASP A 1 205 ? 28.007 1.146 -29.188 1.00 88.94 205 ASP A CA 1
ATOM 1550 C C . ASP A 1 205 ? 26.830 0.152 -29.026 1.00 88.94 205 ASP A C 1
ATOM 1552 O O . ASP A 1 205 ? 26.198 -0.207 -30.023 1.00 88.94 205 ASP A O 1
ATOM 1556 N N . ASN A 1 206 ? 26.549 -0.320 -27.804 1.00 89.88 206 ASN A N 1
ATOM 1557 C CA . ASN A 1 206 ? 25.528 -1.337 -27.526 1.00 89.88 206 ASN A CA 1
ATOM 1558 C C . ASN A 1 206 ? 24.597 -1.014 -26.344 1.00 89.88 206 ASN A C 1
ATOM 1560 O O . ASN A 1 206 ? 23.615 -1.723 -26.170 1.00 89.88 206 ASN A O 1
ATOM 1564 N N . LEU A 1 207 ? 24.883 0.031 -25.565 1.00 90.19 207 LEU A N 1
ATOM 1565 C CA . LEU A 1 207 ? 24.068 0.476 -24.433 1.00 90.19 207 LEU A CA 1
ATOM 1566 C C . LEU A 1 207 ? 23.482 1.860 -24.709 1.00 90.19 207 LEU A C 1
ATOM 1568 O O . LEU A 1 207 ? 24.188 2.756 -25.193 1.00 90.19 207 LEU A O 1
ATOM 1572 N N . SER A 1 208 ? 22.217 2.041 -24.362 1.00 92.75 208 SER A N 1
ATOM 1573 C CA . SER A 1 208 ? 21.510 3.317 -24.342 1.00 92.75 208 SER A CA 1
ATOM 1574 C C . SER A 1 208 ? 20.836 3.542 -22.993 1.00 92.75 208 SER A C 1
ATOM 1576 O O . SER A 1 208 ? 20.677 2.606 -22.229 1.00 92.75 208 SER A O 1
ATOM 1578 N N . VAL A 1 209 ? 20.445 4.778 -22.713 1.00 92.44 209 VAL A N 1
ATOM 1579 C CA . VAL A 1 209 ? 19.662 5.155 -21.529 1.00 92.44 209 VAL A CA 1
ATOM 1580 C C . VAL A 1 209 ? 18.440 5.949 -21.944 1.00 92.44 209 VAL A C 1
ATOM 1582 O O . VAL A 1 209 ? 18.468 6.608 -22.991 1.00 92.44 209 VAL A O 1
ATOM 1585 N N . ILE A 1 210 ? 17.388 5.912 -21.133 1.00 93.62 210 ILE A N 1
ATOM 1586 C CA . ILE A 1 210 ? 16.253 6.818 -21.286 1.00 93.62 210 ILE A CA 1
ATOM 1587 C C . ILE A 1 210 ? 16.680 8.162 -20.700 1.00 93.62 210 ILE A C 1
ATOM 1589 O O . ILE A 1 210 ? 16.921 8.281 -19.507 1.00 93.62 210 ILE A O 1
ATOM 1593 N N . SER A 1 211 ? 16.822 9.183 -21.541 1.00 94.56 211 SER A N 1
ATOM 1594 C CA . SER A 1 211 ? 17.192 10.527 -21.080 1.00 94.56 211 SER A CA 1
ATOM 1595 C C . SER A 1 211 ? 15.977 11.385 -20.753 1.00 94.56 211 SER A C 1
ATOM 1597 O O . SER A 1 211 ? 16.084 12.341 -19.992 1.00 94.56 211 SER A O 1
ATOM 1599 N N . ALA A 1 212 ? 14.833 11.080 -21.370 1.00 95.88 212 ALA A N 1
ATOM 1600 C CA . ALA A 1 212 ? 13.605 11.832 -21.181 1.00 95.88 212 ALA A CA 1
ATOM 1601 C C . ALA A 1 212 ? 12.362 10.985 -21.462 1.00 95.88 212 ALA A C 1
ATOM 1603 O O . ALA A 1 212 ? 12.369 10.141 -22.365 1.00 95.88 212 ALA A O 1
ATOM 1604 N N . VAL A 1 213 ? 11.277 11.292 -20.758 1.00 97.31 213 VAL A N 1
ATOM 1605 C CA . VAL A 1 213 ? 9.933 10.741 -20.978 1.00 97.31 213 VAL A CA 1
ATOM 1606 C C . VAL A 1 213 ? 8.973 11.889 -21.271 1.00 97.31 213 VAL A C 1
ATOM 1608 O O . VAL A 1 213 ? 9.121 12.985 -20.729 1.00 97.31 213 VAL A O 1
ATOM 1611 N N . ALA A 1 214 ? 8.005 11.662 -22.157 1.00 97.81 214 ALA A N 1
ATOM 1612 C CA . ALA A 1 214 ? 6.964 12.632 -22.459 1.00 97.81 214 ALA A CA 1
ATOM 1613 C C . ALA A 1 214 ? 5.587 11.978 -22.626 1.00 97.81 214 ALA A C 1
ATOM 1615 O O . ALA A 1 214 ? 5.462 10.935 -23.265 1.00 97.81 214 ALA A O 1
ATOM 1616 N N . THR A 1 215 ? 4.559 12.643 -22.105 1.00 97.44 215 THR A N 1
ATOM 1617 C CA . THR A 1 215 ? 3.133 12.310 -22.249 1.00 97.44 215 THR A CA 1
ATOM 1618 C C . THR A 1 215 ? 2.337 13.559 -22.657 1.00 97.44 215 THR A C 1
ATOM 1620 O O . THR A 1 215 ? 2.898 14.652 -22.783 1.00 97.44 215 THR A O 1
ATOM 1623 N N . GLU A 1 216 ? 1.033 13.427 -22.885 1.00 94.94 216 GLU A N 1
ATOM 1624 C CA . GLU A 1 216 ? 0.122 14.538 -23.175 1.00 94.94 216 GLU A CA 1
ATOM 1625 C C . GLU A 1 216 ? -1.095 14.522 -22.238 1.00 94.94 216 GLU A C 1
ATOM 1627 O O . GLU A 1 216 ? -1.817 13.532 -22.176 1.00 94.94 216 GLU A O 1
ATOM 1632 N N . ILE A 1 217 ? -1.371 15.649 -21.570 1.00 92.19 217 ILE A N 1
ATOM 1633 C CA . ILE A 1 217 ? -2.579 15.849 -20.753 1.00 92.19 217 ILE A CA 1
ATOM 1634 C C . ILE A 1 217 ? -3.378 17.029 -21.311 1.00 92.19 217 ILE A C 1
ATOM 1636 O O . ILE A 1 217 ? -2.859 18.140 -21.426 1.00 92.19 217 ILE A O 1
ATOM 1640 N N . ASP A 1 218 ? -4.639 16.793 -21.688 1.00 88.69 218 ASP A N 1
ATOM 1641 C CA . ASP A 1 218 ? -5.555 17.787 -22.287 1.00 88.69 218 ASP A CA 1
ATOM 1642 C C . ASP A 1 218 ? -4.903 18.636 -23.408 1.00 88.69 218 ASP A C 1
ATOM 1644 O O . ASP A 1 218 ? -5.065 19.857 -23.502 1.00 88.69 218 ASP A O 1
ATOM 1648 N N . GLY A 1 219 ? -4.106 17.994 -24.273 1.00 88.81 219 GLY A N 1
ATOM 1649 C CA . GLY A 1 219 ? -3.410 18.658 -25.380 1.00 88.81 219 GLY A CA 1
ATOM 1650 C C . GLY A 1 219 ? -2.130 19.413 -25.001 1.00 88.81 219 GLY A C 1
ATOM 1651 O O . GLY A 1 219 ? -1.548 20.087 -25.860 1.00 88.81 219 GLY A O 1
ATOM 1652 N N . ALA A 1 220 ? -1.694 19.353 -23.742 1.00 93.94 220 ALA A N 1
ATOM 1653 C CA . ALA A 1 220 ? -0.418 19.886 -23.284 1.00 93.94 220 ALA A CA 1
ATOM 1654 C C . ALA A 1 220 ? 0.597 18.752 -23.101 1.00 93.94 220 ALA A C 1
ATOM 1656 O O . ALA A 1 220 ? 0.389 17.847 -22.299 1.00 93.94 220 ALA A O 1
ATOM 1657 N N . ALA A 1 221 ? 1.722 18.830 -23.815 1.00 96.25 221 ALA A N 1
ATOM 1658 C CA . ALA A 1 221 ? 2.829 17.906 -23.605 1.00 96.25 221 ALA A CA 1
ATOM 1659 C C . ALA A 1 221 ? 3.458 18.132 -22.223 1.00 96.25 221 ALA A C 1
ATOM 1661 O O . ALA A 1 221 ? 3.805 19.268 -21.884 1.00 96.25 221 ALA A O 1
ATOM 1662 N N . VAL A 1 222 ? 3.621 17.060 -21.460 1.00 97.81 222 VAL A N 1
ATOM 1663 C CA . VAL A 1 222 ? 4.388 17.011 -20.214 1.00 97.81 222 VAL A CA 1
ATOM 1664 C C . VAL A 1 222 ? 5.640 16.208 -20.512 1.00 97.81 222 VAL A C 1
ATOM 1666 O O . VAL A 1 222 ? 5.542 15.070 -20.958 1.00 97.81 222 VAL A O 1
ATOM 1669 N N . MET A 1 223 ? 6.810 16.805 -20.318 1.00 97.69 223 MET A N 1
ATOM 1670 C CA . MET A 1 223 ? 8.098 16.162 -20.575 1.00 97.69 223 MET A CA 1
ATOM 1671 C C . MET A 1 223 ? 8.977 16.291 -19.339 1.00 97.69 223 MET A C 1
ATOM 1673 O O . MET A 1 223 ? 9.110 17.391 -18.804 1.00 97.69 223 MET A O 1
ATOM 1677 N N . ILE A 1 224 ? 9.592 15.183 -18.939 1.00 97.75 224 ILE A N 1
ATOM 1678 C CA . ILE A 1 224 ? 10.598 15.105 -17.882 1.00 97.75 224 ILE A CA 1
ATOM 1679 C C . ILE A 1 224 ? 11.906 14.680 -18.552 1.00 97.75 224 ILE A C 1
ATOM 1681 O O . ILE A 1 224 ? 12.007 13.562 -19.052 1.00 97.75 224 ILE A O 1
ATOM 1685 N N . ASP A 1 225 ? 12.873 15.594 -18.633 1.00 95.94 225 ASP A N 1
ATOM 1686 C CA . ASP A 1 225 ? 14.171 15.393 -19.290 1.00 95.94 225 ASP A CA 1
ATOM 1687 C C . ASP A 1 225 ? 15.308 15.541 -18.272 1.00 95.94 225 ASP A C 1
ATOM 1689 O O . ASP A 1 225 ? 15.596 16.637 -17.797 1.00 95.94 225 ASP A O 1
ATOM 1693 N N . ALA A 1 226 ? 15.971 14.435 -17.933 1.00 94.12 226 ALA A N 1
ATOM 1694 C CA . ALA A 1 226 ? 17.044 14.422 -16.936 1.00 94.12 226 ALA A CA 1
ATOM 1695 C C . ALA A 1 226 ? 18.284 15.215 -17.367 1.00 94.12 226 ALA A C 1
ATOM 1697 O O . ALA A 1 226 ? 19.115 15.589 -16.541 1.00 94.12 226 ALA A O 1
ATOM 1698 N N . THR A 1 227 ? 18.433 15.498 -18.662 1.00 92.50 227 THR A N 1
ATOM 1699 C CA . THR A 1 227 ? 19.579 16.266 -19.162 1.00 92.50 227 THR A CA 1
ATOM 1700 C C . THR A 1 227 ? 19.420 17.771 -18.940 1.00 92.50 227 THR A C 1
ATOM 1702 O O . THR A 1 227 ? 20.406 18.519 -19.004 1.00 92.50 227 THR A O 1
ATOM 1705 N N . ASP A 1 228 ? 18.202 18.213 -18.621 1.00 91.75 228 ASP A N 1
ATOM 1706 C CA . ASP A 1 228 ? 17.884 19.598 -18.327 1.00 91.75 228 ASP A CA 1
ATOM 1707 C C . ASP A 1 228 ? 18.111 19.944 -16.852 1.00 91.75 228 ASP A C 1
ATOM 1709 O O . ASP A 1 228 ? 17.825 19.194 -15.926 1.00 91.75 228 ASP A O 1
ATOM 1713 N N . ALA A 1 229 ? 18.564 21.177 -16.604 1.00 88.38 229 ALA A N 1
ATOM 1714 C CA . ALA A 1 229 ? 18.720 21.687 -15.238 1.00 88.38 229 ALA A CA 1
ATOM 1715 C C . ALA A 1 229 ? 17.380 21.836 -14.488 1.00 88.38 229 ALA A C 1
ATOM 1717 O O . ALA A 1 229 ? 17.372 22.000 -13.270 1.00 88.38 229 ALA A O 1
ATOM 1718 N N . GLN A 1 230 ? 16.269 21.867 -15.227 1.00 91.75 230 GLN A N 1
ATOM 1719 C CA . GLN A 1 230 ? 14.908 21.778 -14.711 1.00 91.75 230 GLN A CA 1
ATOM 1720 C C . GLN A 1 230 ? 14.215 20.664 -15.494 1.00 91.75 230 GLN A C 1
ATOM 1722 O O . GLN A 1 230 ? 13.788 20.940 -16.615 1.00 91.75 230 GLN A O 1
ATOM 1727 N N . PRO A 1 231 ? 14.135 19.440 -14.940 1.00 95.06 231 PRO A N 1
ATOM 1728 C CA . PRO A 1 231 ? 13.684 18.286 -15.707 1.00 95.06 231 PRO A CA 1
ATOM 1729 C C . PRO A 1 231 ? 12.265 18.427 -16.252 1.00 95.06 231 PRO A C 1
ATOM 1731 O O . PRO A 1 231 ? 12.002 18.061 -17.394 1.00 95.06 231 PRO A O 1
ATOM 1734 N N . LEU A 1 232 ? 11.353 19.000 -15.463 1.00 97.38 232 LEU A N 1
ATOM 1735 C CA . LEU A 1 232 ? 9.962 19.161 -15.863 1.00 97.38 232 LEU A CA 1
ATOM 1736 C C . LEU A 1 232 ? 9.768 20.320 -16.851 1.00 97.38 232 LEU A C 1
ATOM 1738 O O . LEU A 1 232 ? 10.132 21.474 -16.600 1.00 97.38 232 LEU A O 1
ATOM 1742 N N . SER A 1 233 ? 9.058 20.039 -17.939 1.00 96.94 233 SER A N 1
ATOM 1743 C CA . SER A 1 233 ? 8.498 21.041 -18.836 1.00 96.94 233 SER A CA 1
ATOM 1744 C C . SER A 1 233 ? 7.042 20.732 -19.185 1.00 96.94 233 SER A C 1
ATOM 1746 O O . SER A 1 233 ? 6.661 19.585 -19.409 1.00 96.94 233 SER A O 1
ATOM 1748 N N . VAL A 1 234 ? 6.219 21.780 -19.248 1.00 96.56 234 VAL A N 1
ATOM 1749 C CA . VAL A 1 234 ? 4.792 21.690 -19.586 1.00 96.56 234 VAL A CA 1
ATOM 1750 C C . VAL A 1 234 ? 4.505 22.593 -20.781 1.00 96.56 234 VAL A C 1
ATOM 1752 O O . VAL A 1 234 ? 4.840 23.781 -20.791 1.00 96.56 234 VAL A O 1
ATOM 1755 N N . GLY A 1 235 ? 3.914 22.032 -21.836 1.00 94.25 235 GLY A N 1
ATOM 1756 C CA . GLY A 1 235 ? 3.667 22.728 -23.100 1.00 94.25 235 GLY A CA 1
ATOM 1757 C C . GLY A 1 235 ? 4.948 23.240 -23.776 1.00 94.25 235 GLY A C 1
ATOM 1758 O O . GLY A 1 235 ? 4.906 24.249 -24.487 1.00 94.25 235 GLY A O 1
ATOM 1759 N N . GLY A 1 236 ? 6.088 22.585 -23.521 1.00 90.75 236 GLY A N 1
ATOM 1760 C CA . GLY A 1 236 ? 7.411 22.965 -24.027 1.00 90.75 236 GLY A CA 1
ATOM 1761 C C . GLY A 1 236 ? 8.061 24.158 -23.313 1.00 90.75 236 GLY A C 1
ATOM 1762 O O . GLY A 1 236 ? 8.994 24.758 -23.850 1.00 90.75 236 GLY A O 1
ATOM 1763 N N . ALA A 1 237 ? 7.561 24.552 -22.140 1.00 93.00 237 ALA A N 1
ATOM 1764 C CA . ALA A 1 237 ? 8.201 25.533 -21.272 1.00 93.00 237 ALA A CA 1
ATOM 1765 C C . ALA A 1 237 ? 8.701 24.846 -19.998 1.00 93.00 237 ALA A C 1
ATOM 1767 O O . ALA A 1 237 ? 7.939 24.116 -19.374 1.00 93.00 237 ALA A O 1
ATOM 1768 N N . ALA A 1 238 ? 9.952 25.106 -19.607 1.00 94.38 238 ALA A N 1
ATOM 1769 C CA . ALA A 1 238 ? 10.496 24.623 -18.340 1.00 94.38 238 ALA A CA 1
ATOM 1770 C C . ALA A 1 238 ? 9.631 25.106 -17.164 1.00 94.38 238 ALA A C 1
ATOM 1772 O O . ALA A 1 238 ? 9.324 26.302 -17.059 1.00 94.38 238 ALA A O 1
ATOM 1773 N N . THR A 1 239 ? 9.262 24.171 -16.295 1.00 95.06 239 THR A N 1
ATOM 1774 C CA . THR A 1 239 ? 8.379 24.374 -15.149 1.00 95.06 239 THR A CA 1
ATOM 1775 C C . THR A 1 239 ? 9.146 23.986 -13.895 1.00 95.06 239 THR A C 1
ATOM 1777 O O . THR A 1 239 ? 9.561 22.846 -13.733 1.00 95.06 239 THR A O 1
ATOM 1780 N N . ALA A 1 240 ? 9.366 24.951 -13.004 1.00 91.56 240 ALA A N 1
ATOM 1781 C CA . ALA A 1 240 ? 9.992 24.670 -11.719 1.00 91.56 240 ALA A CA 1
ATOM 1782 C C . ALA A 1 240 ? 8.967 24.031 -10.779 1.00 91.56 240 ALA A C 1
ATOM 1784 O O . ALA A 1 240 ? 7.886 24.595 -10.608 1.00 91.56 240 ALA A O 1
ATOM 1785 N N . LEU A 1 241 ? 9.342 22.918 -10.153 1.00 92.31 241 LEU A N 1
ATOM 1786 C CA . LEU A 1 241 ? 8.550 22.236 -9.137 1.00 92.31 241 LEU A CA 1
ATOM 1787 C C . LEU A 1 241 ? 9.448 21.966 -7.926 1.00 92.31 241 LEU A C 1
ATOM 1789 O O . LEU A 1 241 ? 10.538 21.402 -8.073 1.00 92.31 241 LEU A O 1
ATOM 1793 N N . SER A 1 242 ? 9.065 22.478 -6.756 1.00 91.25 242 SER A N 1
ATOM 1794 C CA . SER A 1 242 ? 9.771 22.188 -5.504 1.00 91.25 242 SER A CA 1
ATOM 1795 C C . SER A 1 242 ? 9.568 20.729 -5.109 1.00 91.25 242 SER A C 1
ATOM 1797 O O . SER A 1 242 ? 8.695 20.057 -5.645 1.00 91.25 242 SER A O 1
ATOM 1799 N N . ASP A 1 243 ? 10.420 20.251 -4.211 1.00 88.31 243 ASP A N 1
ATOM 1800 C CA . ASP A 1 243 ? 10.184 18.983 -3.525 1.00 88.31 243 ASP A CA 1
ATOM 1801 C C . ASP A 1 243 ? 8.874 19.063 -2.716 1.00 88.31 243 ASP A C 1
ATOM 1803 O O . ASP A 1 243 ? 8.559 20.146 -2.212 1.00 88.31 243 ASP A O 1
ATOM 1807 N N . GLY A 1 244 ? 8.089 17.985 -2.693 1.00 81.94 244 GLY A N 1
ATOM 1808 C CA . GLY A 1 244 ? 6.709 17.938 -2.184 1.00 81.94 244 GLY A CA 1
ATOM 1809 C C . GLY A 1 244 ? 5.707 18.807 -2.960 1.00 81.94 244 GLY A C 1
ATOM 1810 O O . GLY A 1 244 ? 4.602 19.067 -2.493 1.00 81.94 244 GLY A O 1
ATOM 1811 N N . GLY A 1 245 ? 6.100 19.352 -4.116 1.00 88.12 245 GLY A N 1
ATOM 1812 C CA . GLY A 1 245 ? 5.287 20.291 -4.884 1.00 88.12 245 GLY A CA 1
ATOM 1813 C C . GLY A 1 245 ? 4.451 19.613 -5.965 1.00 88.12 245 GLY A C 1
ATOM 1814 O O . GLY A 1 245 ? 4.876 18.629 -6.565 1.00 88.12 245 GLY A O 1
ATOM 1815 N N . SER A 1 246 ? 3.318 20.225 -6.317 1.00 93.81 246 SER A N 1
ATOM 1816 C CA . SER A 1 246 ? 2.471 19.781 -7.429 1.00 93.81 246 SER A CA 1
ATOM 1817 C C . SER A 1 246 ? 2.126 20.900 -8.421 1.00 93.81 246 SER A C 1
ATOM 1819 O O . SER A 1 246 ? 2.179 22.100 -8.124 1.00 93.81 246 SER A O 1
ATOM 1821 N N . VAL A 1 247 ? 1.812 20.522 -9.660 1.00 94.12 247 VAL A N 1
ATOM 1822 C CA . VAL A 1 247 ? 1.341 21.425 -10.711 1.00 94.12 247 VAL A CA 1
ATOM 1823 C C . VAL A 1 247 ? 0.223 20.777 -11.517 1.00 94.12 247 VAL A C 1
ATOM 1825 O O . VAL A 1 247 ? 0.388 19.734 -12.140 1.00 94.12 247 VAL A O 1
ATOM 1828 N N . VAL A 1 248 ? -0.928 21.445 -11.561 1.00 93.38 248 VAL A N 1
ATOM 1829 C CA . VAL A 1 248 ? -2.063 21.023 -12.389 1.00 93.38 248 VAL A CA 1
ATOM 1830 C C . VAL A 1 248 ? -1.752 21.270 -13.867 1.00 93.38 248 VAL A C 1
ATOM 1832 O O . VAL A 1 248 ? -1.420 22.393 -14.270 1.00 93.38 248 VAL A O 1
ATOM 1835 N N . VAL A 1 249 ? -1.924 20.239 -14.694 1.00 92.25 249 VAL A N 1
ATOM 1836 C CA . VAL A 1 249 ? -1.778 20.303 -16.152 1.00 92.25 249 VAL A CA 1
ATOM 1837 C C . VAL A 1 249 ? -3.087 19.864 -16.795 1.00 92.25 249 VAL A C 1
ATOM 1839 O O . VAL A 1 249 ? -3.420 18.688 -16.814 1.00 92.25 249 VAL A O 1
ATOM 1842 N N . GLY A 1 250 ? -3.848 20.813 -17.343 1.00 89.50 250 GLY A N 1
ATOM 1843 C CA . GLY A 1 250 ? -5.155 20.494 -17.919 1.00 89.50 250 GLY A CA 1
ATOM 1844 C C . GLY A 1 250 ? -6.112 19.965 -16.851 1.00 89.50 250 GLY A C 1
ATOM 1845 O O . GLY A 1 250 ? -6.495 20.718 -15.956 1.00 89.50 250 GLY A O 1
ATOM 1846 N N . ASN A 1 251 ? -6.500 18.696 -16.974 1.00 87.38 251 ASN A N 1
ATOM 1847 C CA . ASN A 1 251 ? -7.314 17.961 -16.005 1.00 87.38 251 ASN A CA 1
ATOM 1848 C C . ASN A 1 251 ? -6.516 16.977 -15.127 1.00 87.38 251 ASN A C 1
ATOM 1850 O O . ASN A 1 251 ? -7.124 16.368 -14.259 1.00 87.38 251 ASN A O 1
ATOM 1854 N N . GLY A 1 252 ? -5.209 16.824 -15.343 1.00 90.56 252 GLY A N 1
ATOM 1855 C CA . GLY A 1 252 ? -4.336 15.990 -14.514 1.00 90.56 252 GLY A CA 1
ATOM 1856 C C . GLY A 1 252 ? -3.380 16.806 -13.656 1.00 90.56 252 GLY A C 1
ATOM 1857 O O . GLY A 1 252 ? -3.453 18.042 -13.603 1.00 90.56 252 GLY A O 1
ATOM 1858 N N . ILE A 1 253 ? -2.454 16.110 -13.007 1.00 92.81 253 ILE A N 1
ATOM 1859 C CA . ILE A 1 253 ? -1.479 16.703 -12.092 1.00 92.81 253 ILE A CA 1
ATOM 1860 C C . ILE A 1 253 ? -0.090 16.110 -12.326 1.00 92.81 253 ILE A C 1
ATOM 1862 O O . ILE A 1 253 ? 0.056 14.986 -12.801 1.00 92.81 253 ILE A O 1
ATOM 1866 N N . VAL A 1 254 ? 0.932 16.914 -12.051 1.00 94.31 254 VAL A N 1
ATOM 1867 C CA . VAL A 1 254 ? 2.315 16.460 -11.940 1.00 94.31 254 VAL A CA 1
ATOM 1868 C C . VAL A 1 254 ? 2.802 16.798 -10.548 1.00 94.31 254 VAL A C 1
ATOM 1870 O O . VAL A 1 254 ? 2.753 17.962 -10.151 1.00 94.31 254 VAL A O 1
ATOM 1873 N N . GLU A 1 255 ? 3.300 15.802 -9.843 1.00 92.94 255 GLU A N 1
ATOM 1874 C CA . GLU A 1 255 ? 3.796 15.898 -8.477 1.00 92.94 255 GLU A CA 1
ATOM 1875 C C . GLU A 1 255 ? 5.282 15.587 -8.455 1.00 92.94 255 GLU A C 1
ATOM 1877 O O . GLU A 1 255 ? 5.813 14.967 -9.383 1.00 92.94 255 GLU A O 1
ATOM 1882 N N . ARG A 1 256 ? 5.976 16.081 -7.433 1.00 92.38 256 ARG A N 1
ATOM 1883 C CA . ARG A 1 256 ? 7.394 15.815 -7.246 1.00 92.38 256 ARG A CA 1
ATOM 1884 C C . ARG A 1 256 ? 7.696 15.499 -5.797 1.00 92.38 256 ARG A C 1
ATOM 1886 O O . ARG A 1 256 ? 7.451 16.331 -4.929 1.00 92.38 256 ARG A O 1
ATOM 1893 N N . GLU A 1 257 ? 8.376 14.381 -5.606 1.00 85.50 257 GLU A N 1
ATOM 1894 C CA . GLU A 1 257 ? 8.967 13.966 -4.343 1.00 85.50 257 GLU A CA 1
ATOM 1895 C C . GLU A 1 257 ? 10.434 13.590 -4.578 1.00 85.50 257 GLU A C 1
ATOM 1897 O O . GLU A 1 257 ? 10.765 12.716 -5.379 1.00 85.50 257 GLU A O 1
ATOM 1902 N N . GLY A 1 258 ? 11.348 14.321 -3.948 1.00 89.38 258 GLY A N 1
ATOM 1903 C CA . GLY A 1 258 ? 12.781 14.233 -4.184 1.00 89.38 258 GLY A CA 1
ATOM 1904 C C . GLY A 1 258 ? 13.131 14.399 -5.666 1.00 89.38 258 GLY A C 1
ATOM 1905 O O . GLY A 1 258 ? 12.957 15.468 -6.265 1.00 89.38 258 GLY A O 1
ATOM 1906 N N . ASP A 1 259 ? 13.662 13.334 -6.261 1.00 89.12 259 ASP A N 1
ATOM 1907 C CA . ASP A 1 259 ? 14.010 13.267 -7.684 1.00 89.12 259 ASP A CA 1
ATOM 1908 C C . ASP A 1 259 ? 12.969 12.498 -8.522 1.00 89.12 259 ASP A C 1
ATOM 1910 O O . ASP A 1 259 ? 13.156 12.316 -9.726 1.00 89.12 259 ASP A O 1
ATOM 1914 N N . THR A 1 260 ? 11.852 12.099 -7.914 1.00 90.06 260 THR A N 1
ATOM 1915 C CA . THR A 1 260 ? 10.732 11.411 -8.556 1.00 90.06 260 THR A CA 1
ATOM 1916 C C . THR A 1 260 ? 9.655 12.406 -8.971 1.00 90.06 260 THR A C 1
ATOM 1918 O O . THR A 1 260 ? 9.305 13.321 -8.227 1.00 90.06 260 THR A O 1
ATOM 1921 N N . TYR A 1 261 ? 9.137 12.237 -10.185 1.00 94.06 261 TYR A N 1
ATOM 1922 C CA . TYR A 1 261 ? 8.010 12.985 -10.724 1.00 94.06 261 TYR A CA 1
ATOM 1923 C C . TYR A 1 261 ? 6.874 12.024 -11.047 1.00 94.06 261 TYR A C 1
ATOM 1925 O O . TYR A 1 261 ? 7.050 11.153 -11.896 1.00 94.06 261 TYR A O 1
ATOM 1933 N N . THR A 1 262 ? 5.706 12.232 -10.454 1.00 91.69 262 THR A N 1
ATOM 1934 C CA . THR A 1 262 ? 4.508 11.435 -10.740 1.00 91.69 262 THR A CA 1
ATOM 1935 C C . THR A 1 262 ? 3.572 12.255 -11.608 1.00 91.69 262 THR A C 1
ATOM 1937 O O . THR A 1 262 ? 3.157 13.349 -11.236 1.00 91.69 262 THR A O 1
ATOM 1940 N N . VAL A 1 263 ? 3.283 11.771 -12.814 1.00 94.12 263 VAL A N 1
ATOM 1941 C CA . VAL A 1 263 ? 2.318 12.391 -13.724 1.00 94.12 263 VAL A CA 1
ATOM 1942 C C . VAL A 1 263 ? 1.042 11.560 -13.707 1.00 94.12 263 VAL A C 1
ATOM 1944 O O . VAL A 1 263 ? 1.029 10.457 -14.252 1.00 94.12 263 VAL A O 1
ATOM 1947 N N . THR A 1 264 ? -0.028 12.108 -13.135 1.00 90.62 264 THR A N 1
ATOM 1948 C CA . THR A 1 264 ? -1.311 11.411 -12.985 1.00 90.62 264 THR A CA 1
ATOM 1949 C C . THR A 1 264 ? -2.332 11.950 -13.980 1.00 90.62 264 THR A C 1
ATOM 1951 O O . THR A 1 264 ? -2.646 13.150 -14.024 1.00 90.62 264 THR A O 1
ATOM 1954 N N . HIS A 1 265 ? -2.840 11.051 -14.819 1.00 88.94 265 HIS A N 1
ATOM 1955 C CA . HIS A 1 265 ? -3.924 11.307 -15.756 1.00 88.94 265 HIS A CA 1
ATOM 1956 C C . HIS A 1 265 ? -5.245 10.934 -15.087 1.00 88.94 265 HIS A C 1
ATOM 1958 O O . HIS A 1 265 ? -5.390 9.779 -14.722 1.00 88.94 265 HIS A O 1
ATOM 1964 N N . PRO A 1 266 ? -6.225 11.844 -14.991 1.00 80.88 266 PRO A N 1
ATOM 1965 C CA . PRO A 1 266 ? -7.468 11.554 -14.289 1.00 80.88 266 PRO A CA 1
ATOM 1966 C C . PRO A 1 266 ? -8.241 10.424 -14.969 1.00 80.88 266 PRO A C 1
ATOM 1968 O O . PRO A 1 266 ? -8.343 10.400 -16.205 1.00 80.88 266 PRO A O 1
ATOM 1971 N N . GLY A 1 267 ? -8.858 9.572 -14.157 1.00 72.69 267 GLY A N 1
ATOM 1972 C CA . GLY A 1 267 ? -9.731 8.503 -14.609 1.00 72.69 267 GLY A CA 1
ATOM 1973 C C . GLY A 1 267 ? -11.034 9.001 -15.240 1.00 72.69 267 GLY A C 1
ATOM 1974 O O . GLY A 1 267 ? -11.309 10.196 -15.422 1.00 72.69 267 GLY A O 1
ATOM 1975 N N . SER A 1 268 ? -11.897 8.050 -15.602 1.00 71.31 268 SER A N 1
ATOM 1976 C CA . SER A 1 268 ? -13.176 8.327 -16.281 1.00 71.31 268 SER A CA 1
ATOM 1977 C C . SER A 1 268 ? -14.174 9.150 -15.451 1.00 71.31 268 SER A C 1
ATOM 1979 O O . SER A 1 268 ? -15.122 9.721 -16.009 1.00 71.31 268 SER A O 1
ATOM 1981 N N . ASP A 1 269 ? -14.002 9.198 -14.134 1.00 66.56 269 ASP A N 1
ATOM 1982 C CA . ASP A 1 269 ? -14.798 10.003 -13.208 1.00 66.56 269 ASP A CA 1
ATOM 1983 C C . ASP A 1 269 ? -14.354 11.480 -13.159 1.00 66.56 269 ASP A C 1
ATOM 1985 O O . ASP A 1 269 ? -15.132 12.350 -12.751 1.00 66.56 269 ASP A O 1
ATOM 1989 N N . GLY A 1 270 ? -13.163 11.777 -13.690 1.00 65.56 270 GLY A N 1
ATOM 1990 C CA . GLY A 1 270 ? -12.561 13.101 -13.740 1.00 65.56 270 GLY A CA 1
ATOM 1991 C C . GLY A 1 270 ? -11.979 13.573 -12.408 1.00 65.56 270 GLY A C 1
ATOM 1992 O O . GLY A 1 270 ? -11.742 14.778 -12.283 1.00 65.56 270 GLY A O 1
ATOM 1993 N N . VAL A 1 271 ? -11.792 12.673 -11.440 1.00 66.50 271 VAL A N 1
ATOM 1994 C CA . VAL A 1 271 ? -11.164 12.949 -10.144 1.00 66.50 271 VAL A CA 1
ATOM 1995 C C . VAL A 1 271 ? -9.817 12.251 -10.120 1.00 66.50 271 VAL A C 1
ATOM 1997 O O . VAL A 1 271 ? -9.765 11.046 -10.296 1.00 66.50 271 VAL A O 1
ATOM 2000 N N . VAL A 1 272 ? -8.749 13.016 -9.890 1.00 64.12 272 VAL A N 1
ATOM 2001 C CA . VAL A 1 272 ? -7.404 12.454 -9.739 1.00 64.12 272 VAL A CA 1
ATOM 2002 C C . VAL A 1 272 ? -7.341 11.652 -8.440 1.00 64.12 272 VAL A C 1
ATOM 2004 O O . VAL A 1 272 ? -7.590 12.225 -7.379 1.00 64.12 272 VAL A O 1
ATOM 2007 N N . ASN A 1 273 ? -7.017 10.367 -8.528 1.00 61.53 273 ASN A N 1
ATOM 2008 C CA . ASN A 1 273 ? -6.806 9.475 -7.386 1.00 61.53 273 ASN A CA 1
ATOM 2009 C C . ASN A 1 273 ? -5.676 8.460 -7.674 1.00 61.53 273 ASN A C 1
ATOM 2011 O O . ASN A 1 273 ? -5.089 8.473 -8.753 1.00 61.53 273 ASN A O 1
ATOM 2015 N N . GLU A 1 274 ? -5.336 7.607 -6.709 1.00 54.38 274 GLU A N 1
ATOM 2016 C CA . GLU A 1 274 ? -4.220 6.652 -6.831 1.00 54.38 274 GLU A CA 1
ATOM 2017 C C . GLU A 1 274 ? -4.486 5.487 -7.802 1.00 54.38 274 GLU A C 1
ATOM 2019 O O . GLU A 1 274 ? -3.536 4.969 -8.380 1.00 54.38 274 GLU A O 1
ATOM 2024 N N . GLY A 1 275 ? -5.752 5.136 -8.064 1.00 60.03 275 GLY A N 1
ATOM 2025 C CA . GLY A 1 275 ? -6.150 4.133 -9.070 1.00 60.03 275 GLY A CA 1
ATOM 2026 C C . GLY A 1 275 ? -6.163 4.662 -10.511 1.00 60.03 275 GLY A C 1
ATOM 2027 O O . GLY A 1 275 ? -6.485 3.953 -11.465 1.00 60.03 275 GLY A O 1
ATOM 2028 N N . ASP A 1 276 ? -5.812 5.931 -10.703 1.00 78.31 276 ASP A N 1
ATOM 2029 C CA . ASP A 1 276 ? -5.733 6.523 -12.026 1.00 78.31 276 ASP A CA 1
ATOM 2030 C C . ASP A 1 276 ? -4.431 6.171 -12.756 1.00 78.31 276 ASP A C 1
ATOM 2032 O O . ASP A 1 276 ? -3.463 5.659 -12.200 1.00 78.31 276 ASP A O 1
ATOM 2036 N N . THR A 1 277 ? -4.367 6.507 -14.047 1.00 85.56 277 THR A N 1
ATOM 2037 C CA . THR A 1 277 ? -3.154 6.261 -14.828 1.00 85.56 277 THR A CA 1
ATOM 2038 C C . THR A 1 277 ? -1.990 7.130 -14.340 1.00 85.56 277 THR A C 1
ATOM 2040 O O . THR A 1 277 ? -2.024 8.354 -14.498 1.00 85.56 277 THR A O 1
ATOM 2043 N N . GLN A 1 278 ? -0.919 6.503 -13.855 1.00 88.38 278 GLN A N 1
ATOM 2044 C CA . GLN A 1 278 ? 0.290 7.170 -13.372 1.00 88.38 278 GLN A CA 1
ATOM 2045 C C . GLN A 1 278 ? 1.518 6.871 -14.239 1.00 88.38 278 GLN A C 1
ATOM 2047 O O . GLN A 1 278 ? 1.726 5.770 -14.756 1.00 88.38 278 GLN A O 1
ATOM 2052 N N . ILE A 1 279 ? 2.363 7.889 -14.385 1.00 91.25 279 ILE A N 1
ATOM 2053 C CA . ILE A 1 279 ? 3.675 7.821 -15.028 1.00 91.25 279 ILE A CA 1
ATOM 2054 C C . ILE A 1 279 ? 4.681 8.357 -14.012 1.00 91.25 279 ILE A C 1
ATOM 2056 O O . ILE A 1 279 ? 4.780 9.569 -13.815 1.00 91.25 279 ILE A O 1
ATOM 2060 N N . ILE A 1 280 ? 5.410 7.455 -13.370 1.00 88.06 280 ILE A N 1
ATOM 2061 C CA . ILE A 1 280 ? 6.339 7.759 -12.285 1.00 88.06 280 ILE A CA 1
ATOM 2062 C C . ILE A 1 280 ? 7.751 7.762 -12.866 1.00 88.06 280 ILE A C 1
ATOM 2064 O O . ILE A 1 280 ? 8.241 6.752 -13.365 1.00 88.06 280 ILE A O 1
ATOM 2068 N N . VAL A 1 281 ? 8.397 8.923 -12.855 1.00 91.75 281 VAL A N 1
ATOM 2069 C CA . VAL A 1 281 ? 9.698 9.152 -13.487 1.00 91.75 281 VAL A CA 1
ATOM 2070 C C . VAL A 1 281 ? 10.713 9.555 -12.432 1.00 91.75 281 VAL A C 1
ATOM 2072 O O . VAL A 1 281 ? 10.680 10.679 -11.932 1.00 91.75 281 VAL A O 1
ATOM 2075 N N . GLN A 1 282 ? 11.662 8.675 -12.138 1.00 89.81 282 GLN A N 1
ATOM 2076 C CA . GLN A 1 282 ? 12.757 8.971 -11.225 1.00 89.81 282 GLN A CA 1
ATOM 2077 C C . GLN A 1 282 ? 13.967 9.495 -11.998 1.00 89.81 282 GLN A C 1
ATOM 2079 O O . GLN A 1 282 ? 14.555 8.800 -12.826 1.00 89.81 282 GLN A O 1
ATOM 2084 N N . VAL A 1 283 ? 14.363 10.736 -11.729 1.00 90.75 283 VAL A N 1
ATOM 2085 C CA . VAL A 1 283 ? 15.522 11.373 -12.359 1.00 90.75 283 VAL A CA 1
ATOM 2086 C C . VAL A 1 283 ? 16.806 10.918 -11.666 1.00 90.75 283 VAL A C 1
ATOM 2088 O O . VAL A 1 283 ? 16.969 11.075 -10.460 1.00 90.75 283 VAL A O 1
ATOM 2091 N N . ARG A 1 284 ? 17.759 10.386 -12.438 1.00 86.06 284 ARG A N 1
ATOM 2092 C CA . ARG A 1 284 ? 19.064 9.913 -11.956 1.00 86.06 284 ARG A CA 1
ATOM 2093 C C . ARG A 1 284 ? 20.183 10.509 -12.796 1.00 86.06 284 ARG A C 1
ATOM 2095 O O . ARG A 1 284 ? 20.491 10.018 -13.881 1.00 86.06 284 ARG A O 1
ATOM 2102 N N . ASP A 1 285 ? 20.807 11.562 -12.274 1.00 86.44 285 ASP A N 1
ATOM 2103 C CA . ASP A 1 285 ? 21.831 12.346 -12.972 1.00 86.44 285 ASP A CA 1
ATOM 2104 C C . ASP A 1 285 ? 21.365 12.824 -14.364 1.00 86.44 285 ASP A C 1
ATOM 2106 O O . ASP A 1 285 ? 20.666 13.827 -14.450 1.00 86.44 285 ASP A O 1
ATOM 2110 N N . ASP A 1 286 ? 21.771 12.148 -15.445 1.00 87.75 286 ASP A N 1
ATOM 2111 C CA . ASP A 1 286 ? 21.447 12.479 -16.840 1.00 87.75 286 ASP A CA 1
ATOM 2112 C C . ASP A 1 286 ? 20.522 11.457 -17.529 1.00 87.75 286 ASP A C 1
ATOM 2114 O O . ASP A 1 286 ? 20.366 11.487 -18.756 1.00 87.75 286 ASP A O 1
ATOM 2118 N N . ARG A 1 287 ? 19.880 10.578 -16.750 1.00 89.62 287 ARG A N 1
ATOM 2119 C CA . ARG A 1 287 ? 18.872 9.620 -17.221 1.00 89.62 287 ARG A CA 1
ATOM 2120 C C . ARG A 1 287 ? 17.645 9.558 -16.311 1.00 89.62 287 ARG A C 1
ATOM 2122 O O . ARG A 1 287 ? 17.621 10.176 -15.249 1.00 89.62 287 ARG A O 1
ATOM 2129 N N . VAL A 1 288 ? 16.643 8.790 -16.727 1.00 90.56 288 VAL A N 1
ATOM 2130 C CA . VAL A 1 288 ? 15.434 8.527 -15.945 1.00 90.56 288 VAL A CA 1
ATOM 2131 C C . VAL A 1 288 ? 15.115 7.040 -15.861 1.00 90.56 288 VAL A C 1
ATOM 2133 O O . VAL A 1 288 ? 15.241 6.326 -16.857 1.00 90.56 288 VAL A O 1
ATOM 2136 N N . ASP A 1 289 ? 14.632 6.620 -14.699 1.00 86.38 289 ASP A N 1
ATOM 2137 C CA . ASP A 1 289 ? 13.907 5.365 -14.520 1.00 86.38 289 ASP A CA 1
ATOM 2138 C C . ASP A 1 289 ? 12.404 5.669 -14.602 1.00 86.38 289 ASP A C 1
ATOM 2140 O O . ASP A 1 289 ? 11.966 6.765 -14.243 1.00 86.38 289 ASP A O 1
ATOM 2144 N N . LEU A 1 290 ? 11.622 4.738 -15.139 1.00 87.06 290 LEU A N 1
ATOM 2145 C CA . LEU A 1 290 ? 10.209 4.927 -15.433 1.00 87.06 290 LEU A CA 1
ATOM 2146 C C . LEU A 1 290 ? 9.388 3.728 -14.953 1.00 87.06 290 LEU A C 1
ATOM 2148 O O . LEU A 1 290 ? 9.623 2.596 -15.370 1.00 87.06 290 LEU A O 1
ATOM 2152 N N . LEU A 1 291 ? 8.344 4.015 -14.189 1.00 82.62 291 LEU A N 1
ATOM 2153 C CA . LEU A 1 291 ? 7.261 3.097 -13.869 1.00 82.62 291 LEU A CA 1
ATOM 2154 C C . LEU A 1 291 ? 5.956 3.641 -14.471 1.00 82.62 291 LEU A C 1
ATOM 2156 O O . LEU A 1 291 ? 5.678 4.841 -14.416 1.00 82.62 291 LEU A O 1
ATOM 2160 N N . LEU A 1 292 ? 5.184 2.773 -15.121 1.00 85.88 292 LEU A N 1
ATOM 2161 C CA . LEU A 1 292 ? 3.899 3.092 -15.736 1.00 85.88 292 LEU A CA 1
ATOM 2162 C C . LEU A 1 292 ? 2.812 2.222 -15.113 1.00 85.88 292 LEU A C 1
ATOM 2164 O O . LEU A 1 292 ? 2.861 0.997 -15.209 1.00 85.88 292 LEU A O 1
ATOM 2168 N N . ARG A 1 293 ? 1.793 2.875 -14.561 1.00 82.25 293 ARG A N 1
ATOM 2169 C CA . ARG A 1 293 ? 0.596 2.243 -14.003 1.00 82.25 293 ARG A CA 1
ATOM 2170 C C . ARG A 1 293 ? -0.615 2.702 -14.806 1.00 82.25 293 ARG A C 1
ATOM 2172 O O . ARG A 1 293 ? -1.135 3.779 -14.534 1.00 82.25 293 ARG A O 1
ATOM 2179 N N . PRO A 1 294 ? -1.027 2.002 -15.876 1.00 83.56 294 PRO A N 1
ATOM 2180 C CA . PRO A 1 294 ? -2.243 2.362 -16.595 1.00 83.56 294 PRO A CA 1
ATOM 2181 C C . PRO A 1 294 ? -3.482 2.023 -15.763 1.00 83.56 294 PRO A C 1
ATOM 2183 O O . PRO A 1 294 ? -3.591 0.906 -15.268 1.00 83.56 294 PRO A O 1
ATOM 2186 N N . GLY A 1 295 ? -4.441 2.945 -15.692 1.00 78.81 295 GLY A N 1
ATOM 2187 C CA . GLY A 1 295 ? -5.761 2.691 -15.107 1.00 78.81 295 GLY A CA 1
ATOM 2188 C C . GLY A 1 295 ? -6.509 1.585 -15.862 1.00 78.81 295 GLY A C 1
ATOM 2189 O O . GLY A 1 295 ? -6.269 1.359 -17.060 1.00 78.81 295 GLY A O 1
ATOM 2190 N N . GLN A 1 296 ? -7.433 0.887 -15.190 1.00 76.38 296 GLN A N 1
ATOM 2191 C CA . GLN A 1 296 ? -8.137 -0.279 -15.755 1.00 76.38 296 GLN A CA 1
ATOM 2192 C C . GLN A 1 296 ? -8.841 0.014 -17.080 1.00 76.38 296 GLN A C 1
ATOM 2194 O O . GLN A 1 296 ? -8.991 -0.867 -17.930 1.00 76.38 296 GLN A O 1
ATOM 2199 N N . GLU A 1 297 ? -9.289 1.248 -17.294 1.00 82.38 297 GLU A N 1
ATOM 2200 C CA . GLU A 1 297 ? -9.968 1.659 -18.516 1.00 82.38 297 GLU A CA 1
ATOM 2201 C C . GLU A 1 297 ? -9.081 1.623 -19.769 1.00 82.38 297 GLU A C 1
ATOM 2203 O O . GLU A 1 297 ? -9.616 1.558 -20.885 1.00 82.38 297 GLU A O 1
ATOM 2208 N N . LEU A 1 298 ? -7.753 1.663 -19.607 1.00 86.12 298 LEU A N 1
ATOM 2209 C CA . LEU A 1 298 ? -6.795 1.597 -20.710 1.00 86.12 298 LEU A CA 1
ATOM 2210 C C . LEU A 1 298 ? -6.410 0.158 -21.071 1.00 86.12 298 LEU A C 1
ATOM 2212 O O . LEU A 1 298 ? -6.135 -0.119 -22.242 1.00 86.12 298 LEU A O 1
ATOM 2216 N N . LEU A 1 299 ? -6.420 -0.757 -20.103 1.00 85.81 299 LEU A N 1
ATOM 2217 C CA . LEU A 1 299 ? -5.927 -2.126 -20.263 1.00 85.81 299 LEU A CA 1
ATOM 2218 C C . LEU A 1 299 ? -6.649 -2.901 -21.376 1.00 85.81 299 LEU A C 1
ATOM 2220 O O . LEU A 1 299 ? -7.864 -2.802 -21.581 1.00 85.81 299 LEU A O 1
ATOM 2224 N N . GLY A 1 300 ? -5.867 -3.639 -22.165 1.00 88.19 300 GLY A N 1
ATOM 2225 C CA . GLY A 1 300 ? -6.303 -4.337 -23.376 1.00 88.19 300 GLY A CA 1
ATOM 2226 C C . GLY A 1 300 ? -6.640 -3.430 -24.570 1.00 88.19 300 GLY A C 1
ATOM 2227 O O . GLY A 1 300 ? -6.982 -3.934 -25.644 1.00 88.19 300 GLY A O 1
ATOM 2228 N N . ASN A 1 301 ? -6.555 -2.103 -24.417 1.00 92.56 301 ASN A N 1
ATOM 2229 C CA . ASN A 1 301 ? -6.713 -1.124 -25.500 1.00 92.56 301 ASN A CA 1
ATOM 2230 C C . ASN A 1 301 ? -5.422 -0.336 -25.772 1.00 92.56 301 ASN A C 1
ATOM 2232 O O . ASN A 1 301 ? -5.467 0.673 -26.484 1.00 92.56 301 ASN A O 1
ATOM 2236 N N . LEU A 1 302 ? -4.283 -0.790 -25.253 1.00 94.19 302 LEU A N 1
ATOM 2237 C CA . LEU A 1 302 ? -2.973 -0.182 -25.458 1.00 94.19 302 LEU A CA 1
ATOM 2238 C C . LEU A 1 302 ? -2.182 -0.893 -26.561 1.00 94.19 302 LEU A C 1
ATOM 2240 O O . LEU A 1 302 ? -2.468 -2.025 -26.942 1.00 94.19 302 LEU A O 1
ATOM 2244 N N . GLU A 1 303 ? -1.189 -0.201 -27.106 1.00 95.44 303 GLU A N 1
ATOM 2245 C CA . GLU A 1 303 ? -0.146 -0.794 -27.936 1.00 95.44 303 GLU A CA 1
ATOM 2246 C C . GLU A 1 303 ? 1.169 -0.022 -27.763 1.00 95.44 303 GLU A C 1
ATOM 2248 O O . GLU A 1 303 ? 1.165 1.176 -27.471 1.00 95.44 303 GLU A O 1
ATOM 2253 N N . GLY A 1 304 ? 2.310 -0.673 -27.979 1.00 95.12 304 GLY A N 1
ATOM 2254 C CA . GLY A 1 304 ? 3.610 -0.018 -27.873 1.00 95.12 304 GLY A CA 1
ATOM 2255 C C . GLY A 1 304 ? 4.743 -0.991 -27.594 1.00 95.12 304 GLY A C 1
ATOM 2256 O O . GLY A 1 304 ? 4.629 -2.194 -27.829 1.00 95.12 304 GLY A O 1
ATOM 2257 N N . LEU A 1 305 ? 5.854 -0.463 -27.082 1.00 95.44 305 LEU A N 1
ATOM 2258 C CA . LEU A 1 305 ? 6.956 -1.289 -26.594 1.00 95.44 305 LEU A CA 1
ATOM 2259 C C . LEU A 1 305 ? 6.586 -2.064 -25.318 1.00 95.44 305 LEU A C 1
ATOM 2261 O O . LEU A 1 305 ? 7.193 -3.101 -25.064 1.00 95.44 305 LEU A O 1
ATOM 2265 N N . LEU A 1 306 ? 5.597 -1.607 -24.546 1.00 92.56 306 LEU A N 1
ATOM 2266 C CA . LEU A 1 306 ? 5.209 -2.230 -23.274 1.00 92.56 306 LEU A CA 1
ATOM 2267 C C . LEU A 1 306 ? 3.958 -3.120 -23.361 1.00 92.56 306 LEU A C 1
ATOM 2269 O O . LEU A 1 306 ? 3.428 -3.512 -22.329 1.00 92.56 306 LEU A O 1
ATOM 2273 N N . GLY A 1 307 ? 3.523 -3.486 -24.569 1.00 91.94 307 GLY A N 1
ATOM 2274 C CA . GLY A 1 307 ? 2.404 -4.414 -24.764 1.00 91.94 307 GLY A CA 1
ATOM 2275 C C . GLY A 1 307 ? 1.026 -3.753 -24.727 1.00 91.94 307 GLY A C 1
ATOM 2276 O O . GLY A 1 307 ? 0.904 -2.546 -24.964 1.00 91.94 307 GLY A O 1
ATOM 2277 N N . ASP A 1 308 ? -0.007 -4.570 -24.510 1.00 89.75 308 ASP A N 1
ATOM 2278 C CA . ASP A 1 308 ? -1.414 -4.141 -24.475 1.00 89.75 308 ASP A CA 1
ATOM 2279 C C . ASP A 1 308 ? -2.058 -4.242 -23.080 1.00 89.75 308 ASP A C 1
ATOM 2281 O O . ASP A 1 308 ? -3.092 -3.602 -22.852 1.00 89.75 308 ASP A O 1
ATOM 2285 N N . GLY A 1 309 ? -1.429 -4.964 -22.145 1.00 85.38 309 GLY A N 1
ATOM 2286 C CA . GLY A 1 309 ? -1.907 -5.126 -20.772 1.00 85.38 309 GLY A CA 1
ATOM 2287 C C . GLY A 1 309 ? -3.196 -5.942 -20.697 1.00 85.38 309 GLY A C 1
ATOM 2288 O O . GLY A 1 309 ? -4.090 -5.601 -19.924 1.00 85.38 309 GLY A O 1
ATOM 2289 N N . ASP A 1 310 ? -3.372 -6.940 -21.572 1.00 85.00 310 ASP A N 1
ATOM 2290 C CA . ASP A 1 310 ? -4.573 -7.782 -21.609 1.00 85.00 310 ASP A CA 1
ATOM 2291 C C . ASP A 1 310 ? -4.488 -9.034 -20.713 1.00 85.00 310 ASP A C 1
ATOM 2293 O O . ASP A 1 310 ? -5.416 -9.859 -20.697 1.00 85.00 310 ASP A O 1
ATOM 2297 N N . GLY A 1 311 ? -3.405 -9.160 -19.940 1.00 79.19 311 GLY A N 1
ATOM 2298 C CA . GLY A 1 311 ? -3.111 -10.282 -19.057 1.00 79.19 311 GLY A CA 1
ATOM 2299 C C . GLY A 1 311 ? -2.589 -11.515 -19.799 1.00 79.19 311 GLY A C 1
ATOM 2300 O O . GLY A 1 311 ? -2.616 -12.624 -19.252 1.00 79.19 311 GLY A O 1
ATOM 2301 N N . ASN A 1 312 ? -2.170 -11.383 -21.060 1.00 83.06 312 ASN A N 1
ATOM 2302 C CA . ASN A 1 312 ? -1.637 -12.480 -21.855 1.00 83.06 312 ASN A CA 1
ATOM 2303 C C . ASN A 1 312 ? -0.243 -12.139 -22.417 1.00 83.06 312 ASN A C 1
ATOM 2305 O O . ASN A 1 312 ? -0.116 -11.816 -23.596 1.00 83.06 312 ASN A O 1
ATOM 2309 N N . PRO A 1 313 ? 0.845 -12.453 -21.689 1.00 83.00 313 PRO A N 1
ATOM 2310 C CA . PRO A 1 313 ? 2.200 -12.064 -22.090 1.00 83.00 313 PRO A CA 1
ATOM 2311 C C . PRO A 1 313 ? 2.613 -12.569 -23.479 1.00 83.00 313 PRO A C 1
ATOM 2313 O O . PRO A 1 313 ? 3.477 -12.003 -24.148 1.00 83.00 313 PRO A O 1
ATOM 2316 N N . ASP A 1 314 ? 2.028 -13.667 -23.966 1.00 88.31 314 ASP A N 1
ATOM 2317 C CA . ASP A 1 314 ? 2.385 -14.247 -25.261 1.00 88.31 314 ASP A CA 1
ATOM 2318 C C . ASP A 1 314 ? 2.153 -13.299 -26.456 1.00 88.31 314 ASP A C 1
ATOM 2320 O O . ASP A 1 314 ? 2.715 -13.575 -27.522 1.00 88.31 314 ASP A O 1
ATOM 2324 N N . ASN A 1 315 ? 1.351 -12.232 -26.325 1.00 91.00 315 ASN A N 1
ATOM 2325 C CA . ASN A 1 315 ? 1.034 -11.290 -27.409 1.00 91.00 315 ASN A CA 1
ATOM 2326 C C . ASN A 1 315 ? 1.753 -9.923 -27.318 1.00 91.00 315 ASN A C 1
ATOM 2328 O O . ASN A 1 315 ? 1.784 -9.242 -28.343 1.00 91.00 315 ASN A O 1
ATOM 2332 N N . ASP A 1 316 ? 2.372 -9.573 -26.186 1.00 89.81 316 ASP A N 1
ATOM 2333 C CA . ASP A 1 316 ? 2.827 -8.202 -25.898 1.00 89.81 316 ASP A CA 1
ATOM 2334 C C . ASP A 1 316 ? 3.803 -7.630 -26.924 1.00 89.81 316 ASP A C 1
ATOM 2336 O O . ASP A 1 316 ? 3.713 -6.483 -27.363 1.00 89.81 316 ASP A O 1
ATOM 2340 N N . VAL A 1 317 ? 4.779 -8.441 -27.333 1.00 94.25 317 VAL A N 1
ATOM 2341 C CA . VAL A 1 317 ? 5.831 -7.985 -28.242 1.00 94.25 317 VAL A CA 1
ATOM 2342 C C . VAL A 1 317 ? 5.359 -8.177 -29.681 1.00 94.25 317 VAL A C 1
ATOM 2344 O O . VAL A 1 317 ? 5.654 -9.186 -30.335 1.00 94.25 317 VAL A O 1
ATOM 2347 N N . ALA A 1 318 ? 4.610 -7.194 -30.181 1.00 95.31 318 ALA A N 1
ATOM 2348 C CA . ALA A 1 318 ? 3.999 -7.205 -31.506 1.00 95.31 318 ALA A CA 1
ATOM 2349 C C . ALA A 1 318 ? 4.430 -6.029 -32.400 1.00 95.31 318 ALA A C 1
ATOM 2351 O O . ALA A 1 318 ? 4.802 -4.946 -31.956 1.00 95.31 318 ALA A O 1
ATOM 2352 N N . LEU A 1 319 ? 4.385 -6.257 -33.715 1.00 97.00 319 LEU A N 1
ATOM 2353 C CA . LEU A 1 319 ? 4.464 -5.195 -34.722 1.00 97.00 319 LEU A CA 1
ATOM 2354 C C . LEU A 1 319 ? 3.199 -4.323 -34.682 1.00 97.00 319 LEU A C 1
ATOM 2356 O O . LEU A 1 319 ? 2.135 -4.811 -34.310 1.00 97.00 319 LEU A O 1
ATOM 2360 N N . ALA A 1 320 ? 3.262 -3.099 -35.216 1.00 94.00 320 ALA A N 1
ATOM 2361 C CA . ALA A 1 320 ? 2.107 -2.183 -35.268 1.00 94.00 320 ALA A CA 1
ATOM 2362 C C . ALA A 1 320 ? 0.938 -2.678 -36.154 1.00 94.00 320 ALA A C 1
ATOM 2364 O O . ALA A 1 320 ? -0.105 -2.038 -36.253 1.00 94.00 320 ALA A O 1
ATOM 2365 N N . ASP A 1 321 ? 1.097 -3.803 -36.863 1.00 95.00 321 ASP A N 1
ATOM 2366 C CA . ASP A 1 321 ? -0.001 -4.482 -37.563 1.00 95.00 321 ASP A CA 1
ATOM 2367 C C . ASP A 1 321 ? -0.640 -5.630 -36.754 1.00 95.00 321 ASP A C 1
ATOM 2369 O O . ASP A 1 321 ? -1.484 -6.359 -37.290 1.00 95.00 321 ASP A O 1
ATOM 2373 N N . GLY A 1 322 ? -0.243 -5.789 -35.486 1.00 93.44 322 GLY A N 1
ATOM 2374 C CA . GLY A 1 322 ? -0.671 -6.842 -34.563 1.00 93.44 322 GLY A CA 1
ATOM 2375 C C . GLY A 1 322 ? 0.057 -8.177 -34.750 1.00 93.44 322 GLY A C 1
ATOM 2376 O O . GLY A 1 322 ? -0.340 -9.193 -34.177 1.00 93.44 322 GLY A O 1
ATOM 2377 N N . THR A 1 323 ? 1.092 -8.244 -35.595 1.00 96.56 323 THR A N 1
ATOM 2378 C CA . THR A 1 323 ? 1.882 -9.473 -35.751 1.00 96.56 323 THR A CA 1
ATOM 2379 C C . THR A 1 323 ? 2.813 -9.669 -34.555 1.00 96.56 323 THR A C 1
ATOM 2381 O O . THR A 1 323 ? 3.836 -9.000 -34.451 1.00 96.56 323 THR A O 1
ATOM 2384 N N . VAL A 1 324 ? 2.499 -10.651 -33.711 1.00 96.31 324 VAL A N 1
ATOM 2385 C CA . VAL A 1 324 ? 3.317 -11.068 -32.560 1.00 96.31 324 VAL A CA 1
ATOM 2386 C C . VAL A 1 324 ? 4.674 -11.637 -33.000 1.00 96.31 324 VAL A C 1
ATOM 2388 O O . VAL A 1 324 ? 4.745 -12.469 -33.919 1.00 96.31 324 VAL A O 1
ATOM 2391 N N . LEU A 1 325 ? 5.756 -11.215 -32.341 1.00 95.62 325 LEU A N 1
ATOM 2392 C CA . LEU A 1 325 ? 7.102 -11.737 -32.566 1.00 95.62 325 LEU A CA 1
ATOM 2393 C C . LEU A 1 325 ? 7.288 -13.127 -31.942 1.00 95.62 325 LEU A C 1
ATOM 2395 O O . LEU A 1 325 ? 6.726 -13.475 -30.909 1.00 95.62 325 LEU A O 1
ATOM 2399 N N . ALA A 1 326 ? 8.097 -13.967 -32.588 1.00 92.19 326 ALA A N 1
ATOM 2400 C CA . ALA A 1 326 ? 8.346 -15.317 -32.094 1.00 92.19 326 ALA A CA 1
ATOM 2401 C C . ALA A 1 326 ? 9.329 -15.307 -30.914 1.00 92.19 326 ALA A C 1
ATOM 2403 O O . ALA A 1 326 ? 10.360 -14.643 -30.976 1.00 92.19 326 ALA A O 1
ATOM 2404 N N . ARG A 1 327 ? 9.061 -16.133 -29.895 1.00 88.50 327 ARG A N 1
ATOM 2405 C CA . ARG A 1 327 ? 9.984 -16.367 -28.775 1.00 88.50 327 ARG A CA 1
ATOM 2406 C C . ARG A 1 327 ? 10.941 -17.549 -29.040 1.00 88.50 327 ARG A C 1
ATOM 2408 O O . ARG A 1 327 ? 10.509 -18.562 -29.609 1.00 88.50 327 ARG A O 1
ATOM 2415 N N . PRO A 1 328 ? 12.218 -17.483 -28.606 1.00 88.94 328 PRO A N 1
ATOM 2416 C CA . PRO A 1 328 ? 12.873 -16.331 -27.974 1.00 88.94 328 PRO A CA 1
ATOM 2417 C C . PRO A 1 328 ? 13.054 -15.175 -28.965 1.00 88.94 328 PRO A C 1
ATOM 2419 O O . PRO A 1 328 ? 13.261 -15.421 -30.157 1.00 88.94 328 PRO A O 1
ATOM 2422 N N . LEU A 1 329 ? 12.967 -13.942 -28.463 1.00 89.75 329 LEU A N 1
ATOM 2423 C CA . LEU A 1 329 ? 13.066 -12.726 -29.266 1.00 89.75 329 LEU A CA 1
ATOM 2424 C C . LEU A 1 329 ? 14.460 -12.645 -29.894 1.00 89.75 329 LEU A C 1
ATOM 2426 O O . LEU A 1 329 ? 15.471 -12.595 -29.200 1.00 89.75 329 LEU A O 1
ATOM 2430 N N . ALA A 1 330 ? 14.536 -12.688 -31.223 1.00 92.56 330 ALA A N 1
ATOM 2431 C CA . ALA A 1 330 ? 15.815 -12.584 -31.910 1.00 92.56 330 ALA A CA 1
ATOM 2432 C C . ALA A 1 330 ? 16.200 -11.112 -32.097 1.00 92.56 330 ALA A C 1
ATOM 2434 O O . ALA A 1 330 ? 15.374 -10.304 -32.519 1.00 92.56 330 ALA A O 1
ATOM 2435 N N . PHE A 1 331 ? 17.488 -10.792 -31.934 1.00 91.81 331 PHE A N 1
ATOM 2436 C CA . PHE A 1 331 ? 18.044 -9.451 -32.170 1.00 91.81 331 PHE A CA 1
ATOM 2437 C C . PHE A 1 331 ? 17.540 -8.793 -33.470 1.00 91.81 331 PHE A C 1
ATOM 2439 O O . PHE A 1 331 ? 17.162 -7.625 -33.503 1.00 91.81 331 PHE A O 1
ATOM 2446 N N . GLY A 1 332 ? 17.507 -9.554 -34.571 1.00 93.00 332 GLY A N 1
ATOM 2447 C CA . GLY A 1 332 ? 17.066 -9.045 -35.872 1.00 93.00 332 GLY A CA 1
ATOM 2448 C C . GLY A 1 332 ? 15.564 -8.762 -35.979 1.00 93.00 332 GLY A C 1
ATOM 2449 O O . GLY A 1 332 ? 15.175 -7.990 -36.856 1.00 93.00 332 GLY A O 1
ATOM 2450 N N . ASP A 1 333 ? 14.743 -9.372 -35.124 1.00 94.62 333 ASP A N 1
ATOM 2451 C CA . ASP A 1 333 ? 13.299 -9.142 -35.082 1.00 94.62 333 ASP A CA 1
ATOM 2452 C C . ASP A 1 333 ? 12.996 -7.851 -34.297 1.00 94.62 333 ASP A C 1
ATOM 2454 O O . ASP A 1 333 ? 12.298 -6.984 -34.826 1.00 94.62 333 ASP A O 1
ATOM 2458 N N . ILE A 1 334 ? 13.634 -7.661 -33.131 1.00 95.38 334 ILE A N 1
ATOM 2459 C CA . ILE A 1 334 ? 13.515 -6.459 -32.280 1.00 95.38 334 ILE A CA 1
ATOM 2460 C C . ILE A 1 334 ? 14.077 -5.211 -32.976 1.00 95.38 334 ILE A C 1
ATOM 2462 O O . ILE A 1 334 ? 13.357 -4.246 -33.240 1.00 95.38 334 ILE A O 1
ATOM 2466 N N . TYR A 1 335 ? 15.347 -5.239 -33.387 1.00 95.38 335 TYR A N 1
ATOM 2467 C CA . TYR A 1 335 ? 16.007 -4.081 -34.012 1.00 95.38 335 TYR A CA 1
ATOM 2468 C C . TYR A 1 335 ? 15.723 -3.958 -35.523 1.00 95.38 335 TYR A C 1
ATOM 2470 O O . TYR A 1 335 ? 16.270 -3.088 -36.218 1.00 95.38 335 TYR A O 1
ATOM 2478 N N . GLY A 1 336 ? 14.845 -4.822 -36.041 1.00 94.69 336 GLY A N 1
ATOM 2479 C CA . GLY A 1 336 ? 14.330 -4.826 -37.404 1.00 94.69 336 GLY A CA 1
ATOM 2480 C C . GLY A 1 336 ? 13.087 -3.954 -37.565 1.00 94.69 336 GLY A C 1
ATOM 2481 O O . GLY A 1 336 ? 13.149 -2.738 -37.388 1.00 94.69 336 GLY A O 1
ATOM 2482 N N . GLN A 1 337 ? 11.977 -4.574 -37.983 1.00 97.06 337 GLN A N 1
ATOM 2483 C CA . GLN A 1 337 ? 10.713 -3.874 -38.247 1.00 97.06 337 GLN A CA 1
ATOM 2484 C C . GLN A 1 337 ? 10.056 -3.374 -36.957 1.00 97.06 337 GLN A C 1
ATOM 2486 O O . GLN A 1 337 ? 9.556 -2.258 -36.965 1.00 97.06 337 GLN A O 1
ATOM 2491 N N . PHE A 1 338 ? 10.132 -4.140 -35.867 1.00 97.12 338 PHE A N 1
ATOM 2492 C CA . PHE A 1 338 ? 9.545 -3.783 -34.573 1.00 97.12 338 PHE A CA 1
ATOM 2493 C C . PHE A 1 338 ? 10.021 -2.409 -34.082 1.00 97.12 338 PHE A C 1
ATOM 2495 O O . PHE A 1 338 ? 9.217 -1.498 -33.916 1.00 97.12 338 PHE A O 1
ATOM 2502 N N . ARG A 1 339 ? 11.340 -2.182 -34.029 1.00 96.56 339 ARG A N 1
ATOM 2503 C CA . ARG A 1 339 ? 11.917 -0.854 -33.761 1.00 96.56 339 ARG A CA 1
ATOM 2504 C C . ARG A 1 339 ? 11.400 0.244 -34.695 1.00 96.56 339 ARG A C 1
ATOM 2506 O O . ARG A 1 339 ? 11.279 1.388 -34.277 1.00 96.56 339 ARG A O 1
ATOM 2513 N N . GLN A 1 340 ? 11.191 -0.049 -35.981 1.00 97.00 340 GLN A N 1
ATOM 2514 C CA . GLN A 1 340 ? 10.711 0.972 -36.922 1.00 97.00 340 GLN A CA 1
ATOM 2515 C C . GLN A 1 340 ? 9.239 1.314 -36.710 1.00 97.00 340 GLN A C 1
ATOM 2517 O O . GLN A 1 340 ? 8.867 2.457 -36.960 1.00 97.00 340 GLN A O 1
ATOM 2522 N N . ASP A 1 341 ? 8.434 0.341 -36.295 1.00 97.25 341 ASP A N 1
ATOM 2523 C CA . ASP A 1 341 ? 7.004 0.514 -36.056 1.00 97.25 341 ASP A CA 1
ATOM 2524 C C . ASP A 1 341 ? 6.758 1.442 -34.866 1.00 97.25 341 ASP A C 1
ATOM 2526 O O . ASP A 1 341 ? 5.965 2.374 -34.978 1.00 97.25 341 ASP A O 1
ATOM 2530 N N . TRP A 1 342 ? 7.525 1.266 -33.788 1.00 97.38 342 TRP A N 1
ATOM 2531 C CA . TRP A 1 342 ? 7.384 2.052 -32.558 1.00 97.38 342 TRP A CA 1
ATOM 2532 C C . TRP A 1 342 ? 8.224 3.331 -32.522 1.00 97.38 342 TRP A C 1
ATOM 2534 O O . TRP A 1 342 ? 8.209 4.066 -31.539 1.00 97.38 342 TRP A O 1
ATOM 2544 N N . ARG A 1 343 ? 8.961 3.640 -33.592 1.00 97.75 343 ARG A N 1
ATOM 2545 C CA . ARG A 1 343 ? 9.775 4.856 -33.671 1.00 97.75 343 ARG A CA 1
ATOM 2546 C C . ARG A 1 343 ? 8.922 6.090 -33.961 1.00 97.75 343 ARG A C 1
ATOM 2548 O O . ARG A 1 343 ? 8.186 6.146 -34.948 1.00 97.75 343 ARG A O 1
ATOM 2555 N N . VAL A 1 344 ? 9.174 7.165 -33.222 1.00 97.75 344 VAL A N 1
ATOM 2556 C CA . VAL A 1 344 ? 8.701 8.512 -33.553 1.00 97.75 344 VAL A CA 1
ATOM 2557 C C . VAL A 1 344 ? 9.513 9.049 -34.739 1.00 97.75 344 VAL A C 1
ATOM 2559 O O . VAL A 1 344 ? 10.740 9.171 -34.690 1.00 97.75 344 VAL A O 1
ATOM 2562 N N . THR A 1 345 ? 8.845 9.343 -35.861 1.00 95.62 345 THR A N 1
ATOM 2563 C CA . THR A 1 345 ? 9.531 9.699 -37.125 1.00 95.62 345 THR A CA 1
ATOM 2564 C C . THR A 1 345 ? 9.261 11.114 -37.617 1.00 95.62 345 THR A C 1
ATOM 2566 O O . THR A 1 345 ? 9.894 11.559 -38.579 1.00 95.62 345 THR A O 1
ATOM 2569 N N . THR A 1 346 ? 8.337 11.840 -36.984 1.00 95.62 346 THR A N 1
ATOM 2570 C CA . THR A 1 346 ? 8.001 13.213 -37.369 1.00 95.62 346 THR A CA 1
ATOM 2571 C C . THR A 1 346 ? 7.844 14.120 -36.153 1.00 95.62 346 THR A C 1
ATOM 2573 O O . THR A 1 346 ? 7.320 13.702 -35.129 1.00 95.62 346 THR A O 1
ATOM 2576 N N . GLU A 1 347 ? 8.204 15.400 -36.296 1.00 90.12 347 GLU A N 1
ATOM 2577 C CA . GLU A 1 347 ? 8.021 16.426 -35.248 1.00 90.12 347 GLU A CA 1
ATOM 2578 C C . GLU A 1 347 ? 6.549 16.646 -34.856 1.00 90.12 347 GLU A C 1
ATOM 2580 O O . GLU A 1 347 ? 6.266 17.293 -33.864 1.00 90.12 347 GLU A O 1
ATOM 2585 N N . THR A 1 348 ? 5.592 16.171 -35.660 1.00 89.69 348 THR A N 1
ATOM 2586 C CA . THR A 1 348 ? 4.160 16.238 -35.316 1.00 89.69 348 THR A CA 1
ATOM 2587 C C . THR A 1 348 ? 3.721 15.067 -34.441 1.00 89.69 348 THR A C 1
ATOM 2589 O O . THR A 1 348 ? 2.683 15.161 -33.805 1.00 89.69 348 THR A O 1
ATOM 2592 N N . GLN A 1 349 ? 4.471 13.963 -34.455 1.00 93.06 349 GLN A N 1
ATOM 2593 C CA . GLN A 1 349 ? 4.247 12.831 -33.558 1.00 93.06 349 GLN A CA 1
ATOM 2594 C C . GLN A 1 349 ? 4.997 13.004 -32.238 1.00 93.06 349 GLN A C 1
ATOM 2596 O O . GLN A 1 349 ? 4.523 12.509 -31.227 1.00 93.06 349 GLN A O 1
ATOM 2601 N N . SER A 1 350 ? 6.165 13.653 -32.262 1.00 95.88 350 SER A N 1
ATOM 2602 C CA . SER A 1 350 ? 6.981 13.841 -31.063 1.00 95.88 350 SER A CA 1
ATOM 2603 C C . SER A 1 350 ? 6.291 14.758 -30.058 1.00 95.88 350 SER A C 1
ATOM 2605 O O . SER A 1 350 ? 5.827 15.841 -30.424 1.00 95.88 350 SER A O 1
ATOM 2607 N N . LEU A 1 351 ? 6.262 14.318 -28.802 1.00 96.69 351 LEU A N 1
ATOM 2608 C CA . LEU A 1 351 ? 5.814 15.117 -27.659 1.00 96.69 351 LEU A CA 1
ATOM 2609 C C . LEU A 1 351 ? 6.946 15.949 -27.047 1.00 96.69 351 LEU A C 1
ATOM 2611 O O . LEU A 1 351 ? 6.702 16.811 -26.206 1.00 96.69 351 LEU A O 1
ATOM 2615 N N . PHE A 1 352 ? 8.185 15.724 -27.479 1.00 96.44 352 PHE A N 1
ATOM 2616 C CA . PHE A 1 352 ? 9.337 16.366 -26.879 1.00 96.44 352 PHE A CA 1
ATOM 2617 C C . PHE A 1 352 ? 9.568 17.781 -27.414 1.00 96.44 352 PHE A C 1
ATOM 2619 O O . PHE A 1 352 ? 9.462 18.064 -28.614 1.00 96.44 352 PHE A O 1
ATOM 2626 N N . SER A 1 353 ? 9.997 18.671 -26.521 1.00 92.06 353 SER A N 1
ATOM 2627 C CA . SER A 1 353 ? 10.703 19.884 -26.922 1.00 92.06 353 SER A CA 1
ATOM 2628 C C . SER A 1 353 ? 12.181 19.594 -27.195 1.00 92.06 353 SER A C 1
ATOM 2630 O O . SER A 1 353 ? 12.756 18.629 -26.692 1.00 92.06 353 SER A O 1
ATOM 2632 N N . TYR A 1 354 ? 12.785 20.435 -28.036 1.00 92.19 354 TYR A N 1
ATOM 2633 C CA . TYR A 1 354 ? 14.177 20.302 -28.452 1.00 92.19 354 TYR A CA 1
ATOM 2634 C C . TYR A 1 354 ? 14.975 21.524 -28.070 1.00 92.19 354 TYR A C 1
ATOM 2636 O O . TYR A 1 354 ? 14.596 22.663 -28.386 1.00 92.19 354 TYR A O 1
ATOM 2644 N N . ASP A 1 355 ? 16.127 21.258 -27.483 1.00 87.69 355 ASP A N 1
ATOM 2645 C CA . ASP A 1 355 ? 17.023 22.286 -27.037 1.00 87.69 355 ASP A CA 1
ATOM 2646 C C . ASP A 1 355 ? 17.856 22.850 -28.203 1.00 87.69 355 ASP A C 1
ATOM 2648 O O . ASP A 1 355 ? 17.816 22.390 -29.356 1.00 87.69 355 ASP A O 1
ATOM 2652 N N . ALA A 1 356 ? 18.592 23.936 -27.963 1.00 88.62 356 ALA A N 1
ATOM 2653 C CA . ALA A 1 356 ? 19.260 24.659 -29.043 1.00 88.62 356 ALA A CA 1
ATOM 2654 C C . ALA A 1 356 ? 20.390 23.840 -29.706 1.00 88.62 356 ALA A C 1
ATOM 2656 O O . ALA A 1 356 ? 21.548 23.897 -29.297 1.00 88.62 356 ALA A O 1
ATOM 2657 N N . GLY A 1 357 ? 20.084 23.195 -30.835 1.00 88.25 357 GLY A N 1
ATOM 2658 C CA . GLY A 1 357 ? 21.022 22.345 -31.580 1.00 88.25 357 GLY A CA 1
ATOM 2659 C C . GLY A 1 357 ? 20.576 20.889 -31.682 1.00 88.25 357 GLY A C 1
ATOM 2660 O O . GLY A 1 357 ? 21.198 20.129 -32.425 1.00 88.25 357 GLY A O 1
ATOM 2661 N N . GLU A 1 358 ? 19.491 20.542 -31.001 1.00 92.56 358 GLU A N 1
ATOM 2662 C CA . GLU A 1 358 ? 18.877 19.225 -31.016 1.00 92.56 358 GLU A CA 1
ATOM 2663 C C . GLU A 1 358 ? 17.797 19.113 -32.091 1.00 92.56 358 GLU A C 1
ATOM 2665 O O . GLU A 1 358 ? 17.325 20.104 -32.658 1.00 92.56 358 GLU A O 1
ATOM 2670 N N . SER A 1 359 ? 17.453 17.872 -32.424 1.00 93.00 359 SER A N 1
ATOM 2671 C CA . SER A 1 359 ? 16.370 17.544 -33.350 1.00 93.00 359 SER A CA 1
ATOM 2672 C C . SER A 1 359 ? 16.043 16.060 -33.255 1.00 93.00 359 SER A C 1
ATOM 2674 O O . SER A 1 359 ? 16.952 15.266 -33.013 1.00 93.00 359 SER A O 1
ATOM 2676 N N . LEU A 1 360 ? 14.810 15.688 -33.596 1.00 93.56 360 LEU A N 1
ATOM 2677 C CA . LEU A 1 360 ? 14.361 14.296 -33.707 1.00 93.56 360 LEU A CA 1
ATOM 2678 C C . LEU A 1 360 ? 15.345 13.394 -34.479 1.00 93.56 360 LEU A C 1
ATOM 2680 O O . LEU A 1 360 ? 15.749 12.330 -34.016 1.00 93.56 360 LEU A O 1
ATOM 2684 N N . ASP A 1 361 ? 15.774 13.838 -35.665 1.00 93.06 361 ASP A N 1
ATOM 2685 C CA . ASP A 1 361 ? 16.712 13.088 -36.514 1.00 93.06 361 ASP A CA 1
ATOM 2686 C C . ASP A 1 361 ? 18.119 12.976 -35.901 1.00 93.06 361 ASP A C 1
ATOM 2688 O O . ASP A 1 361 ? 18.893 12.105 -36.297 1.00 93.06 361 ASP A O 1
ATOM 2692 N N . GLY A 1 362 ? 18.469 13.870 -34.974 1.00 92.81 362 GLY A N 1
ATOM 2693 C CA . GLY A 1 362 ? 19.762 13.898 -34.294 1.00 92.81 362 GLY A CA 1
ATOM 2694 C C . GLY A 1 362 ? 19.921 12.805 -33.240 1.00 92.81 362 GLY A C 1
ATOM 2695 O O . GLY A 1 362 ? 21.042 12.346 -33.035 1.00 92.81 362 GLY A O 1
ATOM 2696 N N . PHE A 1 363 ? 18.819 12.366 -32.626 1.00 94.88 363 PHE A N 1
ATOM 2697 C CA . PHE A 1 363 ? 18.823 11.315 -31.604 1.00 94.88 363 PHE A CA 1
ATOM 2698 C C . PHE A 1 363 ? 18.824 9.899 -32.194 1.00 94.88 363 PHE A C 1
ATOM 2700 O O . PHE A 1 363 ? 19.304 8.962 -31.565 1.00 94.88 363 PHE A O 1
ATOM 2707 N N . TYR A 1 364 ? 18.324 9.719 -33.420 1.00 96.62 364 TYR A N 1
ATOM 2708 C CA . TYR A 1 364 ? 18.207 8.388 -34.013 1.00 96.62 364 TYR A CA 1
ATOM 2709 C C . TYR A 1 364 ? 19.530 7.853 -34.578 1.00 96.62 364 TYR A C 1
ATOM 2711 O O . TYR A 1 364 ? 20.110 8.433 -35.504 1.00 96.62 364 TYR A O 1
ATOM 2719 N N . ILE A 1 365 ? 19.946 6.669 -34.114 1.00 96.12 365 ILE A N 1
ATOM 2720 C CA . ILE A 1 365 ? 21.098 5.934 -34.657 1.00 96.12 365 ILE A CA 1
ATOM 2721 C C . ILE A 1 365 ? 20.625 4.589 -35.234 1.00 96.12 365 ILE A C 1
ATOM 2723 O O . ILE A 1 365 ? 20.302 3.671 -34.484 1.00 96.12 365 ILE A O 1
ATOM 2727 N N . PRO A 1 366 ? 20.617 4.418 -36.573 1.00 92.94 366 PRO A N 1
ATOM 2728 C CA . PRO A 1 366 ? 20.055 3.225 -37.215 1.00 92.94 366 PRO A CA 1
ATOM 2729 C C . PRO A 1 366 ? 20.738 1.900 -36.863 1.00 92.94 366 PRO A C 1
ATOM 2731 O O . PRO A 1 366 ? 20.108 0.847 -36.971 1.00 92.94 366 PRO A O 1
ATOM 2734 N N . ASP A 1 367 ? 22.013 1.947 -36.488 1.00 91.50 367 ASP A N 1
ATOM 2735 C CA . ASP A 1 367 ? 22.838 0.767 -36.212 1.00 91.50 367 ASP A CA 1
ATOM 2736 C C . ASP A 1 367 ? 23.075 0.569 -34.698 1.00 91.50 367 ASP A C 1
ATOM 2738 O O . ASP A 1 367 ? 23.976 -0.177 -34.337 1.00 91.50 367 ASP A O 1
ATOM 2742 N N . GLN A 1 368 ? 22.307 1.252 -33.835 1.00 93.88 368 GLN A N 1
ATOM 2743 C CA . GLN A 1 368 ? 22.317 1.061 -32.379 1.00 93.88 368 GLN A CA 1
ATOM 2744 C C . GLN A 1 368 ? 21.190 0.091 -31.960 1.00 93.88 368 GLN A C 1
ATOM 2746 O O . GLN A 1 368 ? 20.052 0.278 -32.425 1.00 93.88 368 GLN A O 1
ATOM 2751 N N . PRO A 1 369 ? 21.471 -0.891 -31.084 1.00 93.88 369 PRO A N 1
ATOM 2752 C CA . PRO A 1 369 ? 22.803 -1.368 -30.706 1.00 93.88 369 PRO A CA 1
ATOM 2753 C C . PRO A 1 369 ? 23.469 -2.079 -31.893 1.00 93.88 369 PRO A C 1
ATOM 2755 O O . PRO A 1 369 ? 22.795 -2.548 -32.818 1.00 93.88 369 PRO A O 1
ATOM 2758 N N . SER A 1 370 ? 24.799 -2.152 -31.894 1.00 89.44 370 SER A N 1
ATOM 2759 C CA . SER A 1 370 ? 25.533 -2.752 -33.016 1.00 89.44 370 SER A CA 1
ATOM 2760 C C . SER A 1 370 ? 25.528 -4.286 -32.993 1.00 89.44 370 SER A C 1
ATOM 2762 O O . SER A 1 370 ? 25.601 -4.928 -34.049 1.00 89.44 370 SER A O 1
ATOM 2764 N N . GLU A 1 371 ? 25.412 -4.869 -31.800 1.00 90.50 371 GLU A N 1
ATOM 2765 C CA . GLU A 1 371 ? 25.293 -6.301 -31.539 1.00 90.50 371 GLU A CA 1
ATOM 2766 C C . GLU A 1 371 ? 24.624 -6.568 -30.180 1.00 90.50 371 GLU A C 1
ATOM 2768 O O . GLU A 1 371 ? 24.448 -5.662 -29.372 1.00 90.50 371 GLU A O 1
ATOM 2773 N N . GLU A 1 372 ? 24.237 -7.821 -29.947 1.00 88.06 372 GLU A N 1
ATOM 2774 C CA . GLU A 1 372 ? 23.684 -8.291 -28.673 1.00 88.06 372 GLU A CA 1
ATOM 2775 C C . GLU A 1 372 ? 24.810 -8.483 -27.646 1.00 88.06 372 GLU A C 1
ATOM 2777 O O . GLU A 1 372 ? 25.799 -9.172 -27.931 1.00 88.06 372 GLU A O 1
ATOM 2782 N N . VAL A 1 373 ? 24.653 -7.898 -26.456 1.00 88.19 373 VAL A N 1
ATOM 2783 C CA . VAL A 1 373 ? 25.569 -8.069 -25.323 1.00 88.19 373 VAL A CA 1
ATOM 2784 C C . VAL A 1 373 ? 24.894 -8.955 -24.285 1.00 88.19 373 VAL A C 1
ATOM 2786 O O . VAL A 1 373 ? 23.777 -8.710 -23.871 1.00 88.19 373 VAL A O 1
ATOM 2789 N N . THR A 1 374 ? 25.592 -10.005 -23.871 1.00 88.94 374 THR A N 1
ATOM 2790 C CA . THR A 1 374 ? 25.182 -10.935 -22.809 1.00 88.94 374 THR A CA 1
ATOM 2791 C C . THR A 1 374 ? 26.322 -11.106 -21.809 1.00 88.94 374 THR A C 1
ATOM 2793 O O . THR A 1 374 ? 27.485 -10.829 -22.139 1.00 88.94 374 THR A O 1
ATOM 2796 N N . LEU A 1 375 ? 26.042 -11.679 -20.634 1.00 89.00 375 LEU A N 1
ATOM 2797 C CA . LEU A 1 375 ? 27.061 -12.002 -19.625 1.00 89.00 375 LEU A CA 1
ATOM 2798 C C . LEU A 1 375 ? 28.267 -12.780 -20.189 1.00 89.00 375 LEU A C 1
ATOM 2800 O O . LEU A 1 375 ? 29.398 -12.618 -19.724 1.00 89.00 375 LEU A O 1
ATOM 2804 N N . ASP A 1 376 ? 28.058 -13.630 -21.196 1.00 90.44 376 ASP A N 1
ATOM 2805 C CA . ASP A 1 376 ? 29.118 -14.437 -21.815 1.00 90.44 376 ASP A CA 1
ATOM 2806 C C . ASP A 1 376 ? 29.976 -13.660 -22.827 1.00 90.44 376 ASP A C 1
ATOM 2808 O O . ASP A 1 376 ? 31.073 -14.105 -23.186 1.00 90.44 376 ASP A O 1
ATOM 2812 N N . THR A 1 377 ? 29.496 -12.505 -23.293 1.00 91.62 377 THR A N 1
ATOM 2813 C CA . THR A 1 377 ? 30.226 -11.626 -24.222 1.00 91.62 377 THR A CA 1
ATOM 2814 C C . THR A 1 377 ? 31.048 -10.541 -23.527 1.00 91.62 377 THR A C 1
ATOM 2816 O O . THR A 1 377 ? 31.930 -9.962 -24.164 1.00 91.62 377 THR A O 1
ATOM 2819 N N . LEU A 1 378 ? 30.810 -10.300 -22.232 1.00 92.56 378 LEU A N 1
ATOM 2820 C CA . LEU A 1 378 ? 31.520 -9.296 -21.438 1.00 92.56 378 LEU A CA 1
ATOM 2821 C C . LEU A 1 378 ? 33.021 -9.602 -21.302 1.00 92.56 378 LEU A C 1
ATOM 2823 O O . LEU A 1 378 ? 33.464 -10.757 -21.336 1.00 92.56 378 LEU A O 1
ATOM 2827 N N . ASP A 1 379 ? 33.825 -8.556 -21.084 1.00 93.75 379 ASP A N 1
ATOM 2828 C CA . ASP A 1 379 ? 35.214 -8.749 -20.665 1.00 93.75 379 ASP A CA 1
ATOM 2829 C C . ASP A 1 379 ? 35.246 -9.488 -19.310 1.00 93.75 379 ASP A C 1
ATOM 2831 O O . ASP A 1 379 ? 34.616 -9.033 -18.354 1.00 93.75 379 ASP A O 1
ATOM 2835 N N . PRO A 1 380 ? 35.993 -10.604 -19.176 1.00 95.31 380 PRO A N 1
ATOM 2836 C CA . PRO A 1 380 ? 35.950 -11.412 -17.959 1.00 95.31 380 PRO A CA 1
ATOM 2837 C C . PRO A 1 380 ? 36.404 -10.696 -16.684 1.00 95.31 380 PRO A C 1
ATOM 2839 O O . PRO A 1 380 ? 36.058 -11.149 -15.598 1.00 95.31 380 PRO A O 1
ATOM 2842 N N . ALA A 1 381 ? 37.230 -9.647 -16.787 1.00 95.31 381 ALA A N 1
ATOM 2843 C CA . ALA A 1 381 ? 37.634 -8.877 -15.615 1.00 95.31 381 ALA A CA 1
ATOM 2844 C C . ALA A 1 381 ? 36.544 -7.872 -15.226 1.00 95.31 381 ALA A C 1
ATOM 2846 O O . ALA A 1 381 ? 36.194 -7.812 -14.054 1.00 95.31 381 ALA A O 1
ATOM 2847 N N . ALA A 1 382 ? 35.974 -7.160 -16.204 1.00 94.62 382 ALA A N 1
ATOM 2848 C CA . ALA A 1 382 ? 34.867 -6.234 -15.965 1.00 94.62 382 ALA A CA 1
ATOM 2849 C C . ALA A 1 382 ? 33.638 -6.948 -15.383 1.00 94.62 382 ALA A C 1
ATOM 2851 O O . ALA A 1 382 ? 33.094 -6.496 -14.384 1.00 94.62 382 ALA A O 1
ATOM 2852 N N . ARG A 1 383 ? 33.273 -8.116 -15.933 1.00 95.62 383 ARG A N 1
ATOM 2853 C CA . ARG A 1 383 ? 32.195 -8.957 -15.394 1.00 95.62 383 ARG A CA 1
ATOM 2854 C C . ARG A 1 383 ? 32.447 -9.354 -13.941 1.00 95.62 383 ARG A C 1
ATOM 2856 O O . ARG A 1 383 ? 31.554 -9.231 -13.121 1.00 95.62 383 ARG A O 1
ATOM 2863 N N . ALA A 1 384 ? 33.656 -9.810 -13.612 1.00 95.75 384 ALA A N 1
ATOM 2864 C CA . ALA A 1 384 ? 33.965 -10.226 -12.245 1.00 95.75 384 ALA A CA 1
ATOM 2865 C C . ALA A 1 384 ? 33.907 -9.056 -11.247 1.00 95.75 384 ALA A C 1
ATOM 2867 O O . ALA A 1 384 ? 33.494 -9.251 -10.108 1.00 95.75 384 ALA A O 1
ATOM 2868 N N . ASP A 1 385 ? 34.326 -7.856 -11.657 1.00 95.69 385 ASP A N 1
ATOM 2869 C CA . ASP A 1 385 ? 34.218 -6.658 -10.819 1.00 95.69 385 ASP A CA 1
ATOM 2870 C C . ASP A 1 385 ? 32.743 -6.225 -10.655 1.00 95.69 385 ASP A C 1
ATOM 2872 O O . ASP A 1 385 ? 32.351 -5.824 -9.561 1.00 95.69 385 ASP A O 1
ATOM 2876 N N . ALA A 1 386 ? 31.925 -6.371 -11.704 1.00 95.75 386 ALA A N 1
ATOM 2877 C CA . ALA A 1 386 ? 30.490 -6.085 -11.697 1.00 95.75 386 ALA A CA 1
ATOM 2878 C C . ALA A 1 386 ? 29.683 -7.058 -10.823 1.00 95.75 386 ALA A C 1
ATOM 2880 O O . ALA A 1 386 ? 28.915 -6.614 -9.978 1.00 95.75 386 ALA A O 1
ATOM 2881 N N . GLU A 1 387 ? 29.916 -8.369 -10.949 1.00 96.25 387 GLU A N 1
ATOM 2882 C CA . GLU A 1 387 ? 29.289 -9.406 -10.111 1.00 96.25 387 GLU A CA 1
ATOM 2883 C C . GLU A 1 387 ? 29.559 -9.142 -8.618 1.00 96.25 387 GLU A C 1
ATOM 2885 O O . GLU A 1 387 ? 28.660 -9.240 -7.787 1.00 96.25 387 GLU A O 1
ATOM 2890 N N . VAL A 1 388 ? 30.787 -8.728 -8.272 1.00 96.50 388 VAL A N 1
ATOM 2891 C CA . VAL A 1 388 ? 31.153 -8.352 -6.896 1.00 96.50 388 VAL A CA 1
ATOM 2892 C C . VAL A 1 388 ? 30.402 -7.108 -6.422 1.00 96.50 388 VAL A C 1
ATOM 2894 O O . VAL A 1 388 ? 30.030 -7.050 -5.251 1.00 96.50 388 VAL A O 1
ATOM 2897 N N . ALA A 1 389 ? 30.223 -6.107 -7.285 1.00 94.69 389 ALA A N 1
ATOM 2898 C CA . ALA A 1 389 ? 29.507 -4.884 -6.941 1.00 94.69 389 ALA A CA 1
AT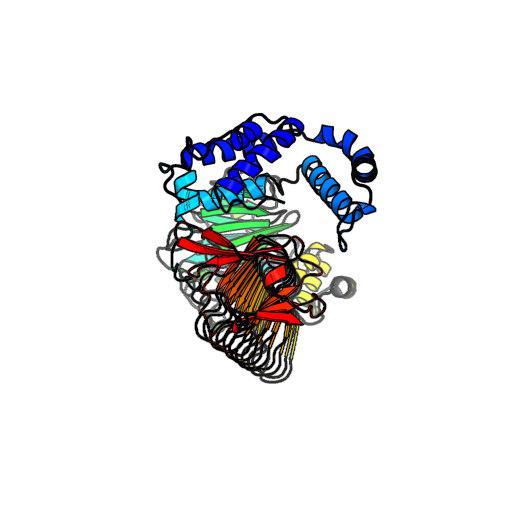OM 2899 C C . ALA A 1 389 ? 28.008 -5.151 -6.738 1.00 94.69 389 ALA A C 1
ATOM 2901 O O . ALA A 1 389 ? 27.472 -4.758 -5.706 1.00 94.69 389 ALA A O 1
ATOM 2902 N N . ALA A 1 390 ? 27.375 -5.888 -7.655 1.00 91.94 390 ALA A N 1
ATOM 2903 C CA . ALA A 1 390 ? 25.966 -6.269 -7.579 1.00 91.94 390 ALA A CA 1
ATOM 2904 C C . ALA A 1 390 ? 25.665 -7.104 -6.321 1.00 91.94 390 ALA A C 1
ATOM 2906 O O . ALA A 1 390 ? 24.778 -6.757 -5.545 1.00 91.94 390 ALA A O 1
ATOM 2907 N N . GLU A 1 391 ? 26.466 -8.141 -6.041 1.00 92.44 391 GLU A N 1
ATOM 2908 C CA . GLU A 1 391 ? 26.308 -8.948 -4.819 1.00 92.44 391 GLU A CA 1
ATOM 2909 C C . GLU A 1 391 ? 26.532 -8.126 -3.540 1.00 92.44 391 GLU A C 1
ATOM 2911 O O . GLU A 1 391 ? 25.886 -8.366 -2.521 1.00 92.44 391 GLU A O 1
ATOM 2916 N N . ALA A 1 392 ? 27.467 -7.169 -3.561 1.00 91.38 392 ALA A N 1
ATOM 2917 C CA . ALA A 1 392 ? 27.723 -6.301 -2.413 1.00 91.38 392 ALA A CA 1
ATOM 2918 C C . ALA A 1 392 ? 26.597 -5.287 -2.171 1.00 91.38 392 ALA A C 1
ATOM 2920 O O . ALA A 1 392 ? 26.428 -4.861 -1.029 1.00 91.38 392 ALA A O 1
ATOM 2921 N N . ALA A 1 393 ? 25.868 -4.913 -3.224 1.00 85.44 393 ALA A N 1
ATOM 2922 C CA . ALA A 1 393 ? 24.703 -4.038 -3.166 1.00 85.44 393 ALA A CA 1
ATOM 2923 C C . ALA A 1 393 ? 23.416 -4.782 -2.766 1.00 85.44 393 ALA A C 1
ATOM 2925 O O . ALA A 1 393 ? 22.462 -4.145 -2.347 1.00 85.44 393 ALA A O 1
ATOM 2926 N N . GLY A 1 394 ? 23.412 -6.119 -2.821 1.00 84.12 394 GLY A N 1
ATOM 2927 C CA . GLY A 1 394 ? 22.293 -6.954 -2.371 1.00 84.12 394 GLY A CA 1
ATOM 2928 C C . GLY A 1 394 ? 21.525 -7.655 -3.490 1.00 84.12 394 GLY A C 1
ATOM 2929 O O . GLY A 1 394 ? 20.664 -8.478 -3.187 1.00 84.12 394 GLY A O 1
ATOM 2930 N N . LEU A 1 395 ? 21.872 -7.417 -4.761 1.00 83.31 395 LEU A N 1
ATOM 2931 C CA . LEU A 1 395 ? 21.249 -8.113 -5.887 1.00 83.31 395 LEU A CA 1
ATOM 2932 C C . LEU A 1 395 ? 21.531 -9.620 -5.821 1.00 83.31 395 LEU A C 1
ATOM 2934 O O . LEU A 1 395 ? 22.659 -10.061 -5.566 1.00 83.31 395 LEU A O 1
ATOM 2938 N N . VAL A 1 396 ? 20.497 -10.419 -6.083 1.00 82.69 396 VAL A N 1
ATOM 2939 C CA . VAL A 1 396 ? 20.538 -11.879 -5.952 1.00 82.69 396 VAL A CA 1
ATOM 2940 C C . VAL A 1 396 ? 21.053 -12.524 -7.245 1.00 82.69 396 VAL A C 1
ATOM 2942 O O . VAL A 1 396 ? 20.425 -12.385 -8.290 1.00 82.69 396 VAL A O 1
ATOM 2945 N N . PRO A 1 397 ? 22.159 -13.296 -7.217 1.00 8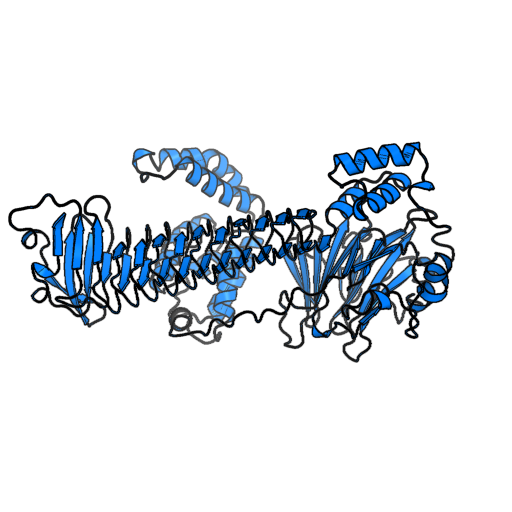7.44 397 PRO A N 1
ATOM 2946 C CA . PRO A 1 397 ? 22.680 -13.932 -8.422 1.00 87.44 397 PRO A CA 1
ATOM 2947 C C . PRO A 1 397 ? 21.668 -14.845 -9.121 1.00 87.44 397 PRO A C 1
ATOM 2949 O O . PRO A 1 397 ? 21.169 -15.804 -8.526 1.00 87.44 397 PRO A O 1
ATOM 2952 N N . GLY A 1 398 ? 21.470 -14.607 -10.418 1.00 82.19 398 GLY A N 1
ATOM 2953 C CA . GLY A 1 398 ? 20.588 -15.395 -11.281 1.00 82.19 398 GLY A CA 1
ATOM 2954 C C . GLY A 1 398 ? 19.176 -14.833 -11.445 1.00 82.19 398 GLY A C 1
ATOM 2955 O O . GLY A 1 398 ? 18.388 -15.465 -12.147 1.00 82.19 398 GLY A O 1
ATOM 2956 N N . THR A 1 399 ? 18.861 -13.688 -10.832 1.00 79.06 399 THR A N 1
ATOM 2957 C CA . THR A 1 399 ? 17.681 -12.890 -11.194 1.00 79.06 399 THR A CA 1
ATOM 2958 C C . THR A 1 399 ? 17.980 -12.028 -12.418 1.00 79.06 399 THR A C 1
ATOM 2960 O O . THR A 1 399 ? 19.138 -11.718 -12.701 1.00 79.06 399 THR A O 1
ATOM 2963 N N . GLU A 1 400 ? 16.939 -11.623 -13.140 1.00 79.44 400 GLU A N 1
ATOM 2964 C CA . GLU A 1 400 ? 17.077 -10.745 -14.304 1.00 79.44 400 GLU A CA 1
ATOM 2965 C C . GLU A 1 400 ? 17.683 -9.386 -13.931 1.00 79.44 400 GLU A C 1
ATOM 2967 O O . GLU A 1 400 ? 18.673 -8.980 -14.534 1.00 79.44 400 GLU A O 1
ATOM 2972 N N . ALA A 1 401 ? 17.199 -8.762 -12.852 1.00 80.19 401 ALA A N 1
ATOM 2973 C CA . ALA A 1 401 ? 17.766 -7.528 -12.307 1.00 80.19 401 ALA A CA 1
ATOM 2974 C C . ALA A 1 401 ? 19.277 -7.647 -12.021 1.00 80.19 401 ALA A C 1
ATOM 2976 O O . ALA A 1 401 ? 20.048 -6.736 -12.321 1.00 80.19 401 ALA A O 1
ATOM 2977 N N . TYR A 1 402 ? 19.737 -8.794 -11.500 1.00 86.31 402 TYR A N 1
ATOM 2978 C CA . TYR A 1 402 ? 21.166 -9.045 -11.301 1.00 86.31 402 TYR A CA 1
ATOM 2979 C C . TYR A 1 402 ? 21.930 -9.138 -12.624 1.00 86.31 402 TYR A C 1
ATOM 2981 O O . TYR A 1 402 ? 23.013 -8.564 -12.746 1.00 86.31 402 TYR A O 1
ATOM 2989 N N . GLU A 1 403 ? 21.417 -9.889 -13.604 1.00 88.62 403 GLU A N 1
ATOM 2990 C CA . GLU A 1 403 ? 22.097 -10.051 -14.894 1.00 88.62 403 GLU A CA 1
ATOM 2991 C C . GLU A 1 403 ? 22.211 -8.714 -15.640 1.00 88.62 403 GLU A C 1
ATOM 2993 O O . GLU A 1 403 ? 23.305 -8.383 -16.109 1.00 88.62 403 GLU A O 1
ATOM 2998 N N . ASN A 1 404 ? 21.131 -7.934 -15.654 1.00 86.19 404 ASN A N 1
ATOM 2999 C CA . ASN A 1 404 ? 21.031 -6.602 -16.251 1.00 86.19 404 ASN A CA 1
ATOM 3000 C C . ASN A 1 404 ? 22.023 -5.624 -15.608 1.00 86.19 404 ASN A C 1
ATOM 3002 O O . ASN A 1 404 ? 22.961 -5.159 -16.262 1.00 86.19 404 ASN A O 1
ATOM 3006 N N . ALA A 1 405 ? 21.967 -5.472 -14.280 1.00 89.19 405 ALA A N 1
ATOM 3007 C CA . ALA A 1 405 ? 22.896 -4.620 -13.538 1.00 89.19 405 ALA A CA 1
ATOM 3008 C C . ALA A 1 405 ? 24.371 -4.978 -13.784 1.00 89.19 405 ALA A C 1
ATOM 3010 O O . ALA A 1 405 ? 25.232 -4.101 -13.900 1.00 89.19 405 ALA A O 1
ATOM 3011 N N . VAL A 1 406 ? 24.692 -6.276 -13.868 1.00 92.81 406 VAL A N 1
ATOM 3012 C CA . VAL A 1 406 ? 26.054 -6.740 -14.162 1.00 92.81 406 VAL A CA 1
ATOM 3013 C C . VAL A 1 406 ? 26.466 -6.377 -15.588 1.00 92.81 406 VAL A C 1
ATOM 3015 O O . VAL A 1 406 ? 27.619 -5.980 -15.794 1.00 92.81 406 VAL A O 1
ATOM 3018 N N . ILE A 1 407 ? 25.571 -6.517 -16.570 1.00 90.81 407 ILE A N 1
ATOM 3019 C CA . ILE A 1 407 ? 25.828 -6.152 -17.968 1.00 90.81 407 ILE A CA 1
ATOM 3020 C C . ILE A 1 407 ? 26.110 -4.654 -18.087 1.00 90.81 407 ILE A C 1
ATOM 3022 O O . ILE A 1 407 ? 27.122 -4.281 -18.695 1.00 90.81 407 ILE A O 1
ATOM 3026 N N . ASP A 1 408 ? 25.301 -3.804 -17.469 1.00 89.62 408 ASP A N 1
ATOM 3027 C CA . ASP A 1 408 ? 25.449 -2.355 -17.597 1.00 89.62 408 ASP A CA 1
ATOM 3028 C C . ASP A 1 408 ? 26.650 -1.842 -16.829 1.00 89.62 408 ASP A C 1
ATOM 3030 O O . ASP A 1 408 ? 27.514 -1.167 -17.400 1.00 89.62 408 ASP A O 1
ATOM 3034 N N . PHE A 1 409 ? 26.793 -2.254 -15.568 1.00 92.06 409 PHE A N 1
ATOM 3035 C CA . PHE A 1 409 ? 27.932 -1.861 -14.750 1.00 92.06 409 PHE A CA 1
ATOM 3036 C C . PHE A 1 409 ? 29.256 -2.325 -15.368 1.00 92.06 409 PHE A C 1
ATOM 3038 O O . PHE A 1 409 ? 30.239 -1.582 -15.365 1.00 92.06 409 PHE A O 1
ATOM 3045 N N . ALA A 1 410 ? 29.320 -3.526 -15.954 1.00 93.62 410 ALA A N 1
ATOM 3046 C CA . ALA A 1 410 ? 30.537 -3.990 -16.623 1.00 93.62 410 ALA A CA 1
ATOM 3047 C C . ALA A 1 410 ? 30.900 -3.144 -17.857 1.00 93.62 410 ALA A C 1
ATOM 3049 O O . ALA A 1 410 ? 32.081 -3.057 -18.218 1.00 93.62 410 ALA A O 1
ATOM 3050 N N . GLN A 1 411 ? 29.913 -2.534 -18.515 1.00 91.00 411 GLN A N 1
ATOM 3051 C CA . GLN A 1 411 ? 30.110 -1.705 -19.703 1.00 91.00 411 GLN A CA 1
ATOM 3052 C C . GLN A 1 411 ? 30.410 -0.236 -19.372 1.00 91.00 411 GLN A C 1
ATOM 3054 O O . GLN A 1 411 ? 31.153 0.411 -20.118 1.00 91.00 411 GLN A O 1
ATOM 3059 N N . THR A 1 412 ? 29.867 0.289 -18.273 1.00 89.94 412 THR A N 1
ATOM 3060 C CA . THR A 1 412 ? 29.938 1.717 -17.916 1.00 89.94 412 THR A CA 1
ATOM 3061 C C . THR A 1 412 ? 30.858 1.997 -16.729 1.00 89.94 412 THR A C 1
ATOM 3063 O O . THR A 1 412 ? 31.549 3.019 -16.706 1.00 89.94 412 THR A O 1
ATOM 3066 N N . GLY A 1 413 ? 30.924 1.073 -15.769 1.00 89.94 413 GLY A N 1
ATOM 3067 C CA . GLY A 1 413 ? 31.520 1.275 -14.449 1.00 89.94 413 GLY A CA 1
ATOM 3068 C C . GLY A 1 413 ? 30.721 2.229 -13.556 1.00 89.94 413 GLY A C 1
ATOM 3069 O O . GLY A 1 413 ? 31.299 2.794 -12.625 1.00 89.94 413 GLY A O 1
ATOM 3070 N N . ASP A 1 414 ? 29.444 2.452 -13.867 1.00 88.12 414 ASP A N 1
ATOM 3071 C CA . ASP A 1 414 ? 28.558 3.386 -13.178 1.00 88.12 414 ASP A CA 1
ATOM 3072 C C . ASP A 1 414 ? 27.630 2.644 -12.204 1.00 88.12 414 ASP A C 1
ATOM 3074 O O . ASP A 1 414 ? 26.813 1.822 -12.613 1.00 88.12 414 ASP A O 1
ATOM 3078 N N . MET A 1 415 ? 27.781 2.930 -10.905 1.00 87.50 415 MET A N 1
ATOM 3079 C CA . MET A 1 415 ? 27.029 2.278 -9.823 1.00 87.50 415 MET A CA 1
ATOM 3080 C C . MET A 1 415 ? 25.528 2.517 -9.910 1.00 87.50 415 MET A C 1
ATOM 3082 O O . MET A 1 415 ? 24.767 1.675 -9.450 1.00 87.50 415 MET A O 1
ATOM 3086 N N . SER A 1 416 ? 25.106 3.616 -10.525 1.00 83.88 416 SER A N 1
ATOM 3087 C CA . SER A 1 416 ? 23.694 3.962 -10.576 1.00 83.88 416 SER A CA 1
ATOM 3088 C C . SER A 1 416 ? 22.862 2.897 -11.310 1.00 83.88 416 SER A C 1
ATOM 3090 O O . SER A 1 416 ? 21.684 2.773 -11.008 1.00 83.88 416 SER A O 1
ATOM 3092 N N . PHE A 1 417 ? 23.431 2.108 -12.238 1.00 85.56 417 PHE A N 1
ATOM 3093 C CA . PHE A 1 417 ? 22.722 0.979 -12.877 1.00 85.56 417 PHE A CA 1
ATOM 3094 C C . PHE A 1 417 ? 22.424 -0.156 -11.891 1.00 85.56 417 PHE A C 1
ATOM 3096 O O . PHE A 1 417 ? 21.358 -0.758 -11.942 1.00 85.56 417 PHE A O 1
ATOM 3103 N N . ILE A 1 418 ? 23.331 -0.408 -10.941 1.00 86.81 418 ILE A N 1
ATOM 3104 C CA . ILE A 1 418 ? 23.077 -1.345 -9.838 1.00 86.81 418 ILE A CA 1
ATOM 3105 C C . ILE A 1 418 ? 21.985 -0.785 -8.930 1.00 86.81 418 ILE A C 1
ATOM 3107 O O . ILE A 1 418 ? 21.077 -1.519 -8.557 1.00 86.81 418 ILE A O 1
ATOM 3111 N N . ASP A 1 419 ? 22.045 0.512 -8.623 1.00 83.38 419 ASP A N 1
ATOM 3112 C CA . ASP A 1 419 ? 21.007 1.161 -7.826 1.00 83.38 419 ASP A CA 1
ATOM 3113 C C . ASP A 1 419 ? 19.652 1.137 -8.554 1.00 83.38 419 ASP A C 1
ATOM 3115 O O . ASP A 1 419 ? 18.622 1.084 -7.902 1.00 83.38 419 ASP A O 1
ATOM 3119 N N . SER A 1 420 ? 19.614 1.202 -9.890 1.00 82.19 420 SER A N 1
ATOM 3120 C CA . SER A 1 420 ? 18.351 1.180 -10.662 1.00 82.19 420 SER A CA 1
ATOM 3121 C C . SER A 1 420 ? 17.724 -0.210 -10.575 1.00 82.19 420 SER A C 1
ATOM 3123 O O . SER A 1 420 ? 16.564 -0.349 -10.219 1.00 82.19 420 SER A O 1
ATOM 3125 N N . ALA A 1 421 ? 18.541 -1.252 -10.752 1.00 81.38 421 ALA A N 1
ATOM 3126 C CA . ALA A 1 421 ? 18.104 -2.639 -10.642 1.00 81.38 421 ALA A CA 1
ATOM 3127 C C . ALA A 1 421 ? 17.619 -3.053 -9.240 1.00 81.38 421 ALA A C 1
ATOM 3129 O O . ALA A 1 421 ? 16.919 -4.052 -9.120 1.00 81.38 421 ALA A O 1
ATOM 3130 N N . LEU A 1 422 ? 18.015 -2.338 -8.182 1.00 78.44 422 LEU A N 1
ATOM 3131 C CA . LEU A 1 422 ? 17.533 -2.596 -6.821 1.00 78.44 422 LEU A CA 1
ATOM 3132 C C . LEU A 1 422 ? 16.117 -2.063 -6.566 1.00 78.44 422 LEU A C 1
ATOM 3134 O O . LEU A 1 422 ? 15.443 -2.617 -5.711 1.00 78.44 422 LEU A O 1
ATOM 3138 N N . ASN A 1 423 ? 15.691 -1.021 -7.286 1.00 77.81 423 ASN A N 1
ATOM 3139 C CA . ASN A 1 423 ? 14.373 -0.386 -7.128 1.00 77.81 423 ASN A CA 1
ATOM 3140 C C . ASN A 1 423 ? 13.375 -0.870 -8.194 1.00 77.81 423 ASN A C 1
ATOM 3142 O O . ASN A 1 423 ? 12.412 -0.181 -8.510 1.00 77.81 423 ASN A O 1
ATOM 3146 N N . LEU A 1 424 ? 13.668 -2.003 -8.835 1.00 76.12 424 LEU A N 1
ATOM 3147 C CA . LEU A 1 424 ? 12.776 -2.593 -9.820 1.00 76.12 424 LEU A CA 1
ATOM 3148 C C . LEU A 1 424 ? 11.675 -3.390 -9.121 1.00 76.12 424 LEU A C 1
ATOM 3150 O O . LEU A 1 424 ? 12.043 -4.267 -8.336 1.00 76.12 424 LEU A O 1
ATOM 3154 N N . PRO A 1 425 ? 10.397 -3.176 -9.491 1.00 73.38 425 PRO A N 1
ATOM 3155 C CA . PRO A 1 425 ? 9.300 -4.047 -9.096 1.00 73.38 425 PRO A CA 1
ATOM 3156 C C . PRO A 1 425 ? 9.583 -5.509 -9.435 1.00 73.38 425 PRO A C 1
ATOM 3158 O O . PRO A 1 425 ? 9.955 -5.863 -10.565 1.00 73.38 425 PRO A O 1
ATOM 3161 N N . VAL A 1 426 ? 9.371 -6.376 -8.460 1.00 74.62 426 VAL A N 1
ATOM 3162 C CA . VAL A 1 426 ? 9.426 -7.826 -8.561 1.00 74.62 426 VAL A CA 1
ATOM 3163 C C . VAL A 1 426 ? 8.002 -8.348 -8.634 1.00 74.62 426 VAL A C 1
ATOM 3165 O O . VAL A 1 426 ? 7.228 -8.238 -7.695 1.00 74.62 426 VAL A O 1
ATOM 3168 N N . THR A 1 427 ? 7.669 -9.002 -9.744 1.00 79.50 427 THR A N 1
ATOM 3169 C CA . THR A 1 427 ? 6.433 -9.783 -9.865 1.00 79.50 427 THR A CA 1
ATOM 3170 C C . THR A 1 427 ? 6.780 -11.268 -9.826 1.00 79.50 427 THR A C 1
ATOM 3172 O O . THR A 1 427 ? 7.359 -11.799 -10.780 1.00 79.50 427 THR A O 1
ATOM 3175 N N . GLU A 1 428 ? 6.442 -11.954 -8.734 1.00 79.81 428 GLU A N 1
ATOM 3176 C CA . GLU A 1 428 ? 6.733 -13.381 -8.553 1.00 79.81 428 GLU A CA 1
ATOM 3177 C C . GLU A 1 428 ? 5.485 -14.174 -8.137 1.00 79.81 428 GLU A C 1
ATOM 3179 O O . GLU A 1 428 ? 4.809 -13.859 -7.161 1.00 79.81 428 GLU A O 1
ATOM 3184 N N . GLU A 1 429 ? 5.204 -15.257 -8.869 1.00 83.50 429 GLU A N 1
ATOM 3185 C CA . GLU A 1 429 ? 4.240 -16.283 -8.462 1.00 83.50 429 GLU A CA 1
ATOM 3186 C C . GLU A 1 429 ? 4.980 -17.550 -8.005 1.00 83.50 429 GLU A C 1
ATOM 3188 O O . GLU A 1 429 ? 5.800 -18.119 -8.739 1.00 83.50 429 GLU A O 1
ATOM 3193 N N . GLY A 1 430 ? 4.639 -18.015 -6.807 1.00 86.06 430 GLY A N 1
ATOM 3194 C CA . GLY A 1 430 ? 5.096 -19.250 -6.196 1.00 86.06 430 GLY A CA 1
ATOM 3195 C C . GLY A 1 430 ? 4.433 -20.497 -6.783 1.00 86.06 430 GLY A C 1
ATOM 3196 O O . GLY A 1 430 ? 4.070 -20.595 -7.962 1.00 86.06 430 GLY A O 1
ATOM 3197 N N . THR A 1 431 ? 4.326 -21.537 -5.968 1.00 89.25 431 THR A N 1
ATOM 3198 C CA . THR A 1 431 ? 3.814 -22.847 -6.357 1.00 89.25 431 THR A CA 1
ATOM 3199 C C . THR A 1 431 ? 2.791 -23.362 -5.351 1.00 89.25 431 THR A C 1
ATOM 3201 O O . THR A 1 431 ? 2.413 -22.693 -4.419 1.00 89.25 431 THR A O 1
ATOM 3204 N N . ALA A 1 432 ? 2.289 -24.586 -5.536 1.00 88.25 432 ALA A N 1
ATOM 3205 C CA . ALA A 1 432 ? 1.408 -25.216 -4.544 1.00 88.25 432 ALA A CA 1
ATOM 3206 C C . ALA A 1 432 ? 2.193 -25.928 -3.410 1.00 88.25 432 ALA A C 1
ATOM 3208 O O . ALA A 1 432 ? 1.763 -26.985 -2.929 1.00 88.25 432 ALA A O 1
ATOM 3209 N N . ALA A 1 433 ? 3.404 -25.473 -3.093 1.00 91.81 433 ALA A N 1
ATOM 3210 C CA . ALA A 1 433 ? 4.264 -26.014 -2.047 1.00 91.81 433 ALA A CA 1
ATOM 3211 C C . ALA A 1 433 ? 4.944 -24.871 -1.289 1.00 91.81 433 ALA A C 1
ATOM 3213 O O . ALA A 1 433 ? 5.106 -23.818 -1.862 1.00 91.81 433 ALA A O 1
ATOM 3214 N N . ASP A 1 434 ? 5.433 -25.141 -0.073 1.00 95.69 434 ASP A N 1
ATOM 3215 C CA . ASP A 1 434 ? 6.111 -24.139 0.762 1.00 95.69 434 ASP A CA 1
ATOM 3216 C C . ASP A 1 434 ? 7.248 -23.406 0.015 1.00 95.69 434 ASP A C 1
ATOM 3218 O O . ASP A 1 434 ? 8.304 -23.998 -0.273 1.00 95.69 434 ASP A O 1
ATOM 3222 N N . ASP A 1 435 ? 7.047 -22.115 -0.215 1.00 88.50 435 ASP A N 1
ATOM 3223 C CA . ASP A 1 435 ? 7.932 -21.214 -0.935 1.00 88.50 435 ASP A CA 1
ATOM 3224 C C . ASP A 1 435 ? 8.500 -20.113 -0.015 1.00 88.50 435 ASP A C 1
ATOM 3226 O O . ASP A 1 435 ? 8.020 -19.831 1.087 1.00 88.50 435 ASP A O 1
ATOM 3230 N N . ILE A 1 436 ? 9.633 -19.541 -0.430 1.00 91.81 436 ILE A N 1
ATOM 3231 C CA . ILE A 1 436 ? 10.248 -18.386 0.233 1.00 91.81 436 ILE A CA 1
ATOM 3232 C C . ILE A 1 436 ? 10.572 -17.374 -0.853 1.00 91.81 436 ILE A C 1
ATOM 3234 O O . ILE A 1 436 ? 11.476 -17.625 -1.655 1.00 91.81 436 ILE A O 1
ATOM 3238 N N . MET A 1 437 ? 9.870 -16.250 -0.830 1.00 84.88 437 MET A N 1
ATOM 3239 C CA . MET A 1 437 ? 9.992 -15.168 -1.801 1.00 84.88 437 MET A CA 1
ATOM 3240 C C . MET A 1 437 ? 10.432 -13.889 -1.094 1.00 84.88 437 MET A C 1
ATOM 3242 O O . MET A 1 437 ? 10.179 -13.704 0.100 1.00 84.88 437 MET A O 1
ATOM 3246 N N . PHE A 1 438 ? 11.164 -13.053 -1.821 1.00 85.56 438 PHE A N 1
ATOM 3247 C CA . PHE A 1 438 ? 11.678 -11.786 -1.320 1.00 85.56 438 PHE A CA 1
ATOM 3248 C C . PHE A 1 438 ? 11.569 -10.738 -2.415 1.00 85.56 438 PHE A C 1
ATOM 3250 O O . PHE A 1 438 ? 12.107 -10.957 -3.503 1.00 85.56 438 PHE A O 1
ATOM 3257 N N . GLY A 1 439 ? 10.980 -9.609 -2.061 1.00 84.19 439 GLY A N 1
ATOM 3258 C CA . GLY A 1 439 ? 10.960 -8.398 -2.846 1.00 84.19 439 GLY A CA 1
ATOM 3259 C C . GLY A 1 439 ? 12.300 -7.655 -2.889 1.00 84.19 439 GLY A C 1
ATOM 3260 O O . GLY A 1 439 ? 13.351 -8.124 -2.390 1.00 84.19 439 GLY A O 1
ATOM 3261 N N . GLY A 1 440 ? 12.266 -6.526 -3.582 1.00 80.19 440 GLY A N 1
ATOM 3262 C CA . GLY A 1 440 ? 13.319 -5.571 -3.871 1.00 80.19 440 GLY A CA 1
ATOM 3263 C C . GLY A 1 440 ? 13.303 -4.369 -2.929 1.00 80.19 440 GLY A C 1
ATOM 3264 O O . GLY A 1 440 ? 13.331 -4.543 -1.717 1.00 80.19 440 GLY A O 1
ATOM 3265 N N . LEU A 1 441 ? 13.471 -3.176 -3.500 1.00 80.19 441 LEU A N 1
ATOM 3266 C CA . LEU A 1 441 ? 13.302 -1.872 -2.839 1.00 80.19 441 LEU A CA 1
ATOM 3267 C C . LEU A 1 441 ? 12.225 -1.026 -3.546 1.00 80.19 441 LEU A C 1
ATOM 3269 O O . LEU A 1 441 ? 12.209 0.194 -3.401 1.00 80.19 441 LEU A O 1
ATOM 3273 N N . GLY A 1 442 ? 11.482 -1.638 -4.460 1.00 76.69 442 GLY A N 1
ATOM 3274 C CA . GLY A 1 442 ? 10.413 -0.983 -5.195 1.00 76.69 442 GLY A CA 1
ATOM 3275 C C . GLY A 1 442 ? 9.149 -1.800 -5.022 1.00 76.69 442 GLY A C 1
ATOM 3276 O O . GLY A 1 442 ? 9.221 -2.923 -4.553 1.00 76.69 442 GLY A O 1
ATOM 3277 N N . ASP A 1 443 ? 8.042 -1.230 -5.457 1.00 78.50 443 ASP A N 1
ATOM 3278 C CA . ASP A 1 443 ? 6.698 -1.745 -5.216 1.00 78.50 443 ASP A CA 1
ATOM 3279 C C . ASP A 1 443 ? 6.504 -3.120 -5.884 1.00 78.50 443 ASP A C 1
ATOM 3281 O O . ASP A 1 443 ? 6.458 -3.243 -7.111 1.00 78.50 443 ASP A O 1
ATOM 3285 N N . ASP A 1 444 ? 6.462 -4.181 -5.084 1.00 79.25 444 ASP A N 1
ATOM 3286 C CA . ASP A 1 444 ? 6.505 -5.566 -5.539 1.00 79.25 444 ASP A CA 1
ATOM 3287 C C . ASP A 1 444 ? 5.128 -6.245 -5.509 1.00 79.25 444 ASP A C 1
ATOM 3289 O O . ASP A 1 444 ? 4.252 -5.938 -4.709 1.00 79.25 444 ASP A O 1
ATOM 3293 N N . TYR A 1 445 ? 4.948 -7.273 -6.341 1.00 80.00 445 TYR A N 1
ATOM 3294 C CA . TYR A 1 445 ? 3.808 -8.188 -6.261 1.00 80.00 445 TYR A CA 1
ATOM 3295 C C . TYR A 1 445 ? 4.288 -9.628 -6.069 1.00 80.00 445 TYR A C 1
ATOM 3297 O O . TYR A 1 445 ? 4.850 -10.242 -6.984 1.00 80.00 445 TYR A O 1
ATOM 3305 N N . LEU A 1 446 ? 4.018 -10.207 -4.898 1.00 82.69 446 LEU A N 1
ATOM 3306 C CA . LEU A 1 446 ? 4.416 -11.574 -4.553 1.00 82.69 446 LEU A CA 1
ATOM 3307 C C . LEU A 1 446 ? 3.186 -12.436 -4.226 1.00 82.69 446 LEU A C 1
ATOM 3309 O O . LEU A 1 446 ? 2.405 -12.099 -3.340 1.00 82.69 446 LEU A O 1
ATOM 3313 N N . SER A 1 447 ? 3.035 -13.597 -4.878 1.00 89.12 447 SER A N 1
ATOM 3314 C CA . SER A 1 447 ? 1.903 -14.515 -4.646 1.00 89.12 447 SER A CA 1
ATOM 3315 C C . SER A 1 447 ? 2.343 -15.950 -4.347 1.00 89.12 447 SER A C 1
ATOM 3317 O O . SER A 1 447 ? 2.920 -16.605 -5.210 1.00 89.12 447 SER A O 1
ATOM 3319 N N . GLY A 1 448 ? 2.080 -16.460 -3.139 1.00 86.31 448 GLY A N 1
ATOM 3320 C CA . GLY A 1 448 ? 2.491 -17.794 -2.670 1.00 86.31 448 GLY A CA 1
ATOM 3321 C C . GLY A 1 448 ? 1.701 -18.942 -3.299 1.00 86.31 448 GLY A C 1
ATOM 3322 O O . GLY A 1 448 ? 2.259 -19.990 -3.605 1.00 86.31 448 GLY A O 1
ATOM 3323 N N . LEU A 1 449 ? 0.431 -18.694 -3.637 1.00 87.19 449 LEU A N 1
ATOM 3324 C CA . LEU A 1 449 ? -0.566 -19.649 -4.134 1.00 87.19 449 LEU A CA 1
ATOM 3325 C C . LEU A 1 449 ? -1.007 -20.678 -3.094 1.00 87.19 449 LEU A C 1
ATOM 3327 O O . LEU A 1 449 ? -2.171 -20.673 -2.700 1.00 87.19 449 LEU A O 1
ATOM 3331 N N . GLY A 1 450 ? -0.165 -21.629 -2.713 1.00 83.62 450 GLY A N 1
ATOM 3332 C CA . GLY A 1 450 ? -0.533 -22.485 -1.595 1.00 83.62 450 GLY A CA 1
ATOM 3333 C C . GLY A 1 450 ? 0.596 -23.361 -1.108 1.00 83.62 450 GLY A C 1
ATOM 3334 O O . GLY A 1 450 ? 1.493 -23.713 -1.854 1.00 83.62 450 GLY A O 1
ATOM 3335 N N . GLY A 1 451 ? 0.503 -23.835 0.122 1.00 88.94 451 GLY A N 1
ATOM 3336 C CA . GLY A 1 451 ? 1.688 -24.227 0.871 1.00 88.94 451 GLY A CA 1
ATOM 3337 C C . GLY A 1 451 ? 1.755 -23.389 2.133 1.00 88.94 451 GLY A C 1
ATOM 3338 O O . GLY A 1 451 ? 0.818 -22.683 2.449 1.00 88.94 451 GLY A O 1
ATOM 3339 N N . ASN A 1 452 ? 2.817 -23.545 2.912 1.00 95.62 452 ASN A N 1
ATOM 3340 C CA . ASN A 1 452 ? 3.072 -22.631 4.018 1.00 95.62 452 ASN A CA 1
ATOM 3341 C C . ASN A 1 452 ? 4.235 -21.727 3.619 1.00 95.62 452 ASN A C 1
ATOM 3343 O O . ASN A 1 452 ? 5.403 -22.123 3.755 1.00 95.62 452 ASN A O 1
ATOM 3347 N N . ASP A 1 453 ? 3.906 -20.547 3.131 1.00 91.69 453 ASP A N 1
ATOM 3348 C CA . ASP A 1 453 ? 4.802 -19.670 2.406 1.00 91.69 453 ASP A CA 1
ATOM 3349 C C . ASP A 1 453 ? 5.384 -18.578 3.304 1.00 91.69 453 ASP A C 1
ATOM 3351 O O . ASP A 1 453 ? 4.871 -18.229 4.373 1.00 91.69 453 ASP A O 1
ATOM 3355 N N . ARG A 1 454 ? 6.541 -18.056 2.895 1.00 95.19 454 ARG A N 1
ATOM 3356 C CA . ARG A 1 454 ? 7.140 -16.867 3.501 1.00 95.19 454 ARG A CA 1
ATOM 3357 C C . ARG A 1 454 ? 7.406 -15.826 2.427 1.00 95.19 454 ARG A C 1
ATOM 3359 O O . ARG A 1 454 ? 8.297 -16.029 1.604 1.00 95.19 454 ARG A O 1
ATOM 3366 N N . LEU A 1 455 ? 6.698 -14.711 2.523 1.00 91.88 455 LEU A N 1
ATOM 3367 C CA . LEU A 1 455 ? 6.794 -13.564 1.635 1.00 91.88 455 LEU A CA 1
ATOM 3368 C C . LEU A 1 455 ? 7.342 -12.375 2.436 1.00 91.88 455 LEU A C 1
ATOM 3370 O O . LEU A 1 455 ? 7.048 -12.229 3.625 1.00 91.88 455 LEU A O 1
ATOM 3374 N N . GLU A 1 456 ? 8.204 -11.577 1.821 1.00 94.94 456 GLU A N 1
ATOM 3375 C CA . GLU A 1 456 ? 8.803 -10.392 2.439 1.00 94.94 456 GLU A CA 1
ATOM 3376 C C . GLU A 1 456 ? 8.975 -9.330 1.355 1.00 94.94 456 GLU A C 1
ATOM 3378 O O . GLU A 1 456 ? 9.769 -9.581 0.448 1.00 94.94 456 GLU A O 1
ATOM 3383 N N . GLY A 1 457 ? 8.229 -8.228 1.456 1.00 87.44 457 GLY A N 1
ATOM 3384 C CA . GLY A 1 457 ? 8.195 -7.122 0.496 1.00 87.44 457 GLY A CA 1
ATOM 3385 C C . GLY A 1 457 ? 9.483 -6.298 0.526 1.00 87.44 457 GLY A C 1
ATOM 3386 O O . GLY A 1 457 ? 10.341 -6.489 -0.333 1.00 87.44 457 GLY A O 1
ATOM 3387 N N . ARG A 1 458 ? 9.753 -5.665 1.678 1.00 88.50 458 ARG A N 1
ATOM 3388 C CA . ARG A 1 458 ? 10.904 -4.794 2.013 1.00 88.50 458 ARG A CA 1
ATOM 3389 C C . ARG A 1 458 ? 10.579 -3.311 1.839 1.00 88.50 458 ARG A C 1
ATOM 3391 O O . ARG A 1 458 ? 9.801 -2.805 2.618 1.00 88.50 458 ARG A O 1
ATOM 3398 N N . ASP A 1 459 ? 11.325 -2.585 1.021 1.00 84.69 459 ASP A N 1
ATOM 3399 C CA . ASP A 1 459 ? 11.072 -1.157 0.870 1.00 84.69 459 ASP A CA 1
ATOM 3400 C C . ASP A 1 459 ? 10.166 -1.027 -0.359 1.00 84.69 459 ASP A C 1
ATOM 3402 O O . ASP A 1 459 ? 10.439 -1.706 -1.351 1.00 84.69 459 ASP A O 1
ATOM 3406 N N . GLY A 1 460 ? 9.187 -0.131 -0.324 1.00 79.06 460 GLY A N 1
ATOM 3407 C CA . GLY A 1 460 ? 8.226 0.061 -1.412 1.00 79.06 460 GLY A CA 1
ATOM 3408 C C . GLY A 1 460 ? 6.811 -0.307 -0.983 1.00 79.06 460 GLY A C 1
ATOM 3409 O O . GLY A 1 460 ? 6.616 -0.941 0.044 1.00 79.06 460 GLY A O 1
ATOM 3410 N N . ASP A 1 461 ? 5.828 0.126 -1.764 1.00 79.75 461 ASP A N 1
ATOM 3411 C CA . ASP A 1 461 ? 4.415 -0.151 -1.499 1.00 79.75 461 ASP A CA 1
ATOM 3412 C C . ASP A 1 461 ? 4.063 -1.530 -2.085 1.00 79.75 461 ASP A C 1
ATOM 3414 O O . ASP A 1 461 ? 3.725 -1.659 -3.268 1.00 79.75 461 ASP A O 1
ATOM 3418 N N . ASP A 1 462 ? 4.199 -2.588 -1.285 1.00 82.50 462 ASP A N 1
ATOM 3419 C CA . ASP A 1 462 ? 4.173 -3.966 -1.770 1.00 82.50 462 ASP A CA 1
ATOM 3420 C C . ASP A 1 462 ? 2.787 -4.618 -1.686 1.00 82.50 462 ASP A C 1
ATOM 3422 O O . ASP A 1 462 ? 1.999 -4.408 -0.767 1.00 82.50 462 ASP A O 1
ATOM 3426 N N . SER A 1 463 ? 2.499 -5.540 -2.605 1.00 83.50 463 SER A N 1
ATOM 3427 C CA . SER A 1 463 ? 1.327 -6.413 -2.549 1.00 83.50 463 SER A CA 1
ATOM 3428 C C . SER A 1 463 ? 1.722 -7.876 -2.356 1.00 83.50 463 SER A C 1
ATOM 3430 O O . SER A 1 463 ? 2.291 -8.533 -3.234 1.00 83.50 463 SER A O 1
ATOM 3432 N N . LEU A 1 464 ? 1.382 -8.420 -1.186 1.00 87.69 464 LEU A N 1
ATOM 3433 C CA . LEU A 1 464 ? 1.735 -9.772 -0.762 1.00 87.69 464 LEU A CA 1
ATOM 3434 C C . LEU A 1 464 ? 0.482 -10.640 -0.607 1.00 87.69 464 LEU A C 1
ATOM 3436 O O . LEU A 1 464 ? -0.398 -10.350 0.201 1.00 87.69 464 LEU A O 1
ATOM 3440 N N . VAL A 1 465 ? 0.429 -11.763 -1.323 1.00 91.19 465 VAL A N 1
ATOM 3441 C CA . VAL A 1 465 ? -0.693 -12.715 -1.286 1.00 91.19 465 VAL A CA 1
ATOM 3442 C C . VAL A 1 465 ? -0.194 -14.096 -0.864 1.00 91.19 465 VAL A C 1
ATOM 3444 O O . VAL A 1 465 ? 0.541 -14.731 -1.614 1.00 91.19 465 VAL A O 1
ATOM 3447 N N . GLY A 1 466 ? -0.609 -14.592 0.304 1.00 88.00 466 GLY A N 1
ATOM 3448 C CA . GLY A 1 466 ? -0.249 -15.920 0.822 1.00 88.00 466 GLY A CA 1
ATOM 3449 C C . GLY A 1 466 ? -0.894 -17.041 0.010 1.00 88.00 466 GLY A C 1
ATOM 3450 O O . GLY A 1 466 ? -0.231 -17.721 -0.774 1.00 88.00 466 GLY A O 1
ATOM 3451 N N . GLY A 1 467 ? -2.221 -17.140 0.083 1.00 86.00 467 GLY A N 1
ATOM 3452 C CA . GLY A 1 467 ? -2.997 -18.149 -0.631 1.00 86.00 467 GLY A CA 1
ATOM 3453 C C . GLY A 1 467 ? -3.524 -19.233 0.307 1.00 86.00 467 GLY A C 1
ATOM 3454 O O . GLY A 1 467 ? -4.090 -18.928 1.345 1.00 86.00 467 GLY A O 1
ATOM 3455 N N . GLU A 1 468 ? -3.483 -20.507 -0.102 1.00 87.50 468 GLU A N 1
ATOM 3456 C CA . GLU A 1 468 ? -3.901 -21.620 0.769 1.00 87.50 468 GLU A CA 1
ATOM 3457 C C . GLU A 1 468 ? -2.756 -22.104 1.681 1.00 87.50 468 GLU A C 1
ATOM 3459 O O . GLU A 1 468 ? -1.853 -22.773 1.190 1.00 87.50 468 GLU A O 1
ATOM 3464 N N . GLY A 1 469 ? -2.898 -22.016 3.002 1.00 89.31 469 GLY A N 1
ATOM 3465 C CA . GLY A 1 469 ? -2.017 -22.648 3.994 1.00 89.31 469 GLY A CA 1
ATOM 3466 C C . GLY A 1 469 ? -1.585 -21.676 5.086 1.00 89.31 469 GLY A C 1
ATOM 3467 O O . GLY A 1 469 ? -2.132 -20.601 5.162 1.00 89.31 469 GLY A O 1
ATOM 3468 N N . ASP A 1 470 ? -0.711 -22.088 6.018 1.00 96.19 470 ASP A N 1
ATOM 3469 C CA . ASP A 1 470 ? -0.312 -21.179 7.113 1.00 96.19 470 ASP A CA 1
ATOM 3470 C C . ASP A 1 470 ? 0.907 -20.339 6.684 1.00 96.19 470 ASP A C 1
ATOM 3472 O O . ASP A 1 470 ? 2.048 -20.830 6.757 1.00 96.19 470 ASP A O 1
ATOM 3476 N N . ASP A 1 471 ? 0.669 -19.086 6.312 1.00 94.12 471 ASP A N 1
ATOM 3477 C CA . ASP A 1 471 ? 1.624 -18.207 5.645 1.00 94.12 471 ASP A CA 1
ATOM 3478 C C . ASP A 1 471 ? 2.225 -17.137 6.571 1.00 94.12 471 ASP A C 1
ATOM 3480 O O . ASP A 1 471 ? 1.762 -16.846 7.680 1.00 94.12 471 ASP A O 1
ATOM 3484 N N . GLY A 1 472 ? 3.353 -16.571 6.147 1.00 96.56 472 GLY A N 1
ATOM 3485 C CA . GLY A 1 472 ? 3.991 -15.437 6.806 1.00 96.56 472 GLY A CA 1
ATOM 3486 C C . GLY A 1 472 ? 4.361 -14.352 5.808 1.00 96.56 472 GLY A C 1
ATOM 3487 O O . GLY A 1 472 ? 5.342 -14.522 5.085 1.00 96.56 472 GLY A O 1
ATOM 3488 N N . LEU A 1 473 ? 3.626 -13.245 5.837 1.00 95.94 473 LEU A N 1
ATOM 3489 C CA . LEU A 1 473 ? 3.765 -12.089 4.956 1.00 95.94 473 LEU A CA 1
ATOM 3490 C C . LEU A 1 473 ? 4.349 -10.937 5.772 1.00 95.94 473 LEU A C 1
ATOM 3492 O O . LEU A 1 473 ? 3.822 -10.610 6.829 1.00 95.94 473 LEU A O 1
ATOM 3496 N N . LEU A 1 474 ? 5.485 -10.389 5.353 1.00 96.75 474 LEU A N 1
ATOM 3497 C CA . LEU A 1 474 ? 6.107 -9.230 5.992 1.00 96.75 474 LEU A CA 1
ATOM 3498 C C . LEU A 1 474 ? 6.122 -8.098 4.969 1.00 96.75 474 LEU A C 1
ATOM 3500 O O . LEU A 1 474 ? 6.858 -8.259 3.999 1.00 96.75 474 LEU A O 1
ATOM 3504 N N . GLY A 1 475 ? 5.366 -7.025 5.202 1.00 91.88 475 GLY A N 1
ATOM 3505 C CA . GLY A 1 475 ? 5.327 -5.846 4.327 1.00 91.88 475 GLY A CA 1
ATOM 3506 C C . GLY A 1 475 ? 6.675 -5.128 4.328 1.00 91.88 475 GLY A C 1
ATOM 3507 O O . GLY A 1 475 ? 7.531 -5.476 3.521 1.00 91.88 475 GLY A O 1
ATOM 3508 N N . LYS A 1 476 ? 6.943 -4.419 5.432 1.00 93.62 476 LYS A N 1
ATOM 3509 C CA . LYS A 1 476 ? 8.150 -3.691 5.859 1.00 93.62 476 LYS A CA 1
ATOM 3510 C C . LYS A 1 476 ? 7.987 -2.178 5.758 1.00 93.62 476 LYS A C 1
ATOM 3512 O O . LYS A 1 476 ? 7.380 -1.656 6.674 1.00 93.62 476 LYS A O 1
ATOM 3517 N N . ASP A 1 477 ? 8.671 -1.490 4.859 1.00 86.56 477 ASP A N 1
ATOM 3518 C CA . ASP A 1 477 ? 8.657 -0.031 4.787 1.00 86.56 477 ASP A CA 1
ATOM 3519 C C . ASP A 1 477 ? 7.887 0.349 3.514 1.00 86.56 477 ASP A C 1
ATOM 3521 O O . ASP A 1 477 ? 8.356 0.028 2.430 1.00 86.56 477 ASP A O 1
ATOM 3525 N N . GLY A 1 478 ? 6.784 1.081 3.625 1.00 81.50 478 GLY A N 1
ATOM 3526 C CA . GLY A 1 478 ? 5.885 1.393 2.510 1.00 81.50 478 GLY A CA 1
ATOM 3527 C C . GLY A 1 478 ? 4.429 1.160 2.904 1.00 81.50 478 GLY A C 1
ATOM 3528 O O . GLY A 1 478 ? 4.155 0.650 3.981 1.00 81.50 478 GLY A O 1
ATOM 3529 N N . ASN A 1 479 ? 3.493 1.590 2.063 1.00 80.19 479 ASN A N 1
ATOM 3530 C CA . ASN A 1 479 ? 2.066 1.340 2.252 1.00 80.19 479 ASN A CA 1
ATOM 3531 C C . ASN A 1 479 ? 1.710 -0.012 1.622 1.00 80.19 479 ASN A C 1
AT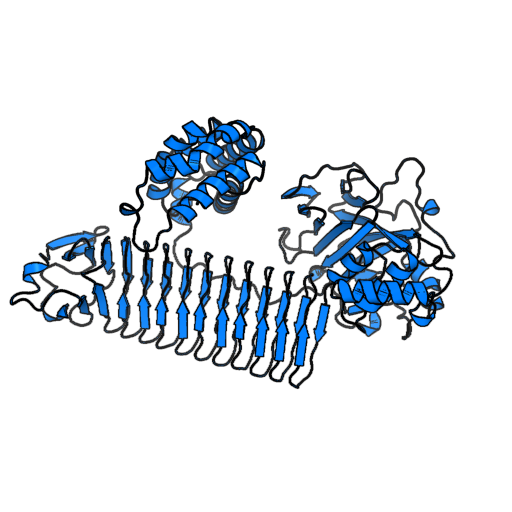OM 3533 O O . ASN A 1 479 ? 1.417 -0.106 0.427 1.00 80.19 479 ASN A O 1
ATOM 3537 N N . ASP A 1 480 ? 1.744 -1.070 2.421 1.00 84.88 480 ASP A N 1
ATOM 3538 C CA . ASP A 1 480 ? 1.654 -2.437 1.934 1.00 84.88 480 ASP A CA 1
ATOM 3539 C C . ASP A 1 480 ? 0.219 -2.990 1.937 1.00 84.88 480 ASP A C 1
ATOM 3541 O O . ASP A 1 480 ? -0.611 -2.702 2.802 1.00 84.88 480 ASP A O 1
ATOM 3545 N N . ILE A 1 481 ? -0.068 -3.904 1.005 1.00 84.19 481 ILE A N 1
ATOM 3546 C CA . ILE A 1 481 ? -1.285 -4.723 0.974 1.00 84.19 481 ILE A CA 1
ATOM 3547 C C . ILE A 1 481 ? -0.929 -6.181 1.271 1.00 84.19 481 ILE A C 1
ATOM 3549 O O . ILE A 1 481 ? -0.327 -6.873 0.448 1.00 84.19 481 ILE A O 1
ATOM 3553 N N . LEU A 1 482 ? -1.369 -6.700 2.419 1.00 91.12 482 LEU A N 1
ATOM 3554 C CA . LEU A 1 482 ? -1.128 -8.084 2.844 1.00 91.12 482 LEU A CA 1
ATOM 3555 C C . LEU A 1 482 ? -2.429 -8.896 2.852 1.00 91.12 482 LEU A C 1
ATOM 3557 O O . LEU A 1 482 ? -3.376 -8.570 3.563 1.00 91.12 482 LEU A O 1
ATOM 3561 N N . ILE A 1 483 ? -2.459 -10.015 2.125 1.00 90.62 483 ILE A N 1
ATOM 3562 C CA . ILE A 1 483 ? -3.612 -10.925 2.048 1.00 90.62 483 ILE A CA 1
ATOM 3563 C C . ILE A 1 483 ? -3.174 -12.336 2.449 1.00 90.62 483 ILE A C 1
ATOM 3565 O O . ILE A 1 483 ? -2.473 -13.000 1.686 1.00 90.62 483 ILE A O 1
ATOM 3569 N N . GLY A 1 484 ? -3.608 -12.813 3.619 1.00 91.25 484 GLY A N 1
ATOM 3570 C CA . GLY A 1 484 ? -3.319 -14.162 4.122 1.00 91.25 484 GLY A CA 1
ATOM 3571 C C . GLY A 1 484 ? -4.023 -15.229 3.288 1.00 91.25 484 GLY A C 1
ATOM 3572 O O . GLY A 1 484 ? -3.392 -15.933 2.501 1.00 91.25 484 GLY A O 1
ATOM 3573 N N . GLY A 1 485 ? -5.355 -15.248 3.349 1.00 87.06 485 GLY A N 1
ATOM 3574 C CA . GLY A 1 485 ? -6.186 -16.218 2.641 1.00 87.06 485 GLY A CA 1
ATOM 3575 C C . GLY A 1 485 ? -6.680 -17.317 3.584 1.00 87.06 485 GLY A C 1
ATOM 3576 O O . GLY A 1 485 ? -7.006 -17.045 4.735 1.00 87.06 485 GLY A O 1
ATOM 3577 N N . PRO A 1 486 ? -6.908 -18.552 3.102 1.00 87.50 486 PRO A N 1
ATOM 3578 C CA . PRO A 1 486 ? -7.248 -19.655 3.994 1.00 87.50 486 PRO A CA 1
ATOM 3579 C C . PRO A 1 486 ? -6.024 -20.221 4.726 1.00 87.50 486 PRO A C 1
ATOM 3581 O O . PRO A 1 486 ? -5.211 -20.898 4.102 1.00 87.50 486 PRO A O 1
ATOM 3584 N N . GLY A 1 487 ? -5.971 -20.122 6.054 1.00 89.94 487 GLY A N 1
ATOM 3585 C CA . GLY A 1 487 ? -4.798 -20.524 6.825 1.00 89.94 487 GLY A CA 1
ATOM 3586 C C . GLY A 1 487 ? -4.774 -20.025 8.261 1.00 89.94 487 GLY A C 1
ATOM 3587 O O . GLY A 1 487 ? -5.777 -19.608 8.802 1.00 89.94 487 GLY A O 1
ATOM 3588 N N . ASN A 1 488 ? -3.652 -20.188 8.960 1.00 95.50 488 ASN A N 1
ATOM 3589 C CA . ASN A 1 488 ? -3.392 -19.433 10.192 1.00 95.50 488 ASN A CA 1
ATOM 3590 C C . ASN A 1 488 ? -2.154 -18.580 9.954 1.00 95.50 488 ASN A C 1
ATOM 3592 O O . ASN A 1 488 ? -1.020 -19.020 10.204 1.00 95.50 488 ASN A O 1
ATOM 3596 N N . ASP A 1 489 ? -2.392 -17.366 9.507 1.00 96.56 489 ASP A N 1
ATOM 3597 C CA . ASP A 1 489 ? -1.399 -16.542 8.857 1.00 96.56 489 ASP A CA 1
ATOM 3598 C C . ASP A 1 489 ? -0.755 -15.558 9.831 1.00 96.56 489 ASP A C 1
ATOM 3600 O O . ASP A 1 489 ? -1.162 -15.369 10.988 1.00 96.56 489 ASP A O 1
ATOM 3604 N N . ARG A 1 490 ? 0.368 -14.984 9.404 1.00 98.12 490 ARG A N 1
ATOM 3605 C CA . ARG A 1 490 ? 1.060 -13.913 10.124 1.00 98.12 490 ARG A CA 1
ATOM 3606 C C . ARG A 1 490 ? 1.352 -12.769 9.177 1.00 98.12 490 ARG A C 1
ATOM 3608 O O . ARG A 1 490 ? 2.180 -12.946 8.290 1.00 98.12 490 ARG A O 1
ATOM 3615 N N . LEU A 1 491 ? 0.735 -11.626 9.440 1.00 96.25 491 LEU A N 1
ATOM 3616 C CA . LEU A 1 491 ? 0.762 -10.435 8.602 1.00 96.25 491 LEU A CA 1
ATOM 3617 C C . LEU A 1 491 ? 1.255 -9.216 9.408 1.00 96.25 491 LEU A C 1
ATOM 3619 O O . LEU A 1 491 ? 0.447 -8.373 9.782 1.00 96.25 491 LEU A O 1
ATOM 3623 N N . PRO A 1 492 ? 2.536 -9.141 9.815 1.00 96.06 492 PRO A N 1
ATOM 3624 C CA . PRO A 1 492 ? 3.140 -7.868 10.204 1.00 96.06 492 PRO A CA 1
ATOM 3625 C C . PRO A 1 492 ? 3.346 -6.994 8.960 1.00 96.06 492 PRO A C 1
ATOM 3627 O O . PRO A 1 492 ? 4.208 -7.333 8.143 1.00 96.06 492 PRO A O 1
ATOM 3630 N N . ALA A 1 493 ? 2.582 -5.912 8.841 1.00 92.88 493 ALA A N 1
ATOM 3631 C CA . ALA A 1 493 ? 2.646 -5.007 7.707 1.00 92.88 493 ALA A CA 1
ATOM 3632 C C . ALA A 1 493 ? 3.918 -4.151 7.796 1.00 92.88 493 ALA A C 1
ATOM 3634 O O . ALA A 1 493 ? 4.917 -4.598 7.241 1.00 92.88 493 ALA A O 1
ATOM 3635 N N . GLY A 1 494 ? 4.036 -3.175 8.692 1.00 92.56 494 GLY A N 1
ATOM 3636 C CA . GLY A 1 494 ? 5.341 -2.613 9.033 1.00 92.56 494 GLY A CA 1
ATOM 3637 C C . GLY A 1 494 ? 5.342 -1.130 9.350 1.00 92.56 494 GLY A C 1
ATOM 3638 O O . GLY A 1 494 ? 5.164 -0.770 10.505 1.00 92.56 494 GLY A O 1
ATOM 3639 N N . ALA A 1 495 ? 5.766 -0.296 8.420 1.00 89.38 495 ALA A N 1
ATOM 3640 C CA . ALA A 1 495 ? 5.826 1.144 8.566 1.00 89.38 495 ALA A CA 1
ATOM 3641 C C . ALA A 1 495 ? 5.281 1.759 7.285 1.00 89.38 495 ALA A C 1
ATOM 3643 O O . ALA A 1 495 ? 5.830 1.487 6.228 1.00 89.38 495 ALA A O 1
ATOM 3644 N N . GLY A 1 496 ? 4.302 2.642 7.402 1.00 81.81 496 GLY A N 1
ATOM 3645 C CA . GLY A 1 496 ? 3.452 3.078 6.301 1.00 81.81 496 GLY A CA 1
ATOM 3646 C C . GLY A 1 496 ? 1.991 2.858 6.675 1.00 81.81 496 GLY A C 1
ATOM 3647 O O . GLY A 1 496 ? 1.695 2.281 7.711 1.00 81.81 496 GLY A O 1
ATOM 3648 N N . ASN A 1 497 ? 1.079 3.388 5.869 1.00 81.12 497 ASN A N 1
ATOM 3649 C CA . ASN A 1 497 ? -0.353 3.189 6.053 1.00 81.12 497 ASN A CA 1
ATOM 3650 C C . ASN A 1 497 ? -0.748 1.885 5.359 1.00 81.12 497 ASN A C 1
ATOM 3652 O O . ASN A 1 497 ? -0.998 1.857 4.150 1.00 81.12 497 ASN A O 1
ATOM 3656 N N . ASP A 1 498 ? -0.783 0.803 6.121 1.00 88.25 498 ASP A N 1
ATOM 3657 C CA . ASP A 1 498 ? -0.903 -0.541 5.588 1.00 88.25 498 ASP A CA 1
ATOM 3658 C C . ASP A 1 498 ? -2.354 -1.031 5.521 1.00 88.25 498 ASP A C 1
ATOM 3660 O O . ASP A 1 498 ? -3.247 -0.606 6.256 1.00 88.25 498 ASP A O 1
ATOM 3664 N N . THR A 1 499 ? -2.606 -2.013 4.658 1.00 86.31 499 THR A N 1
ATOM 3665 C CA . THR A 1 499 ? -3.882 -2.731 4.580 1.00 86.31 499 THR A CA 1
ATOM 3666 C C . THR A 1 499 ? -3.659 -4.238 4.705 1.00 86.31 499 THR A C 1
ATOM 3668 O O . THR A 1 499 ? -3.011 -4.864 3.868 1.00 86.31 499 THR A O 1
ATOM 3671 N N . SER A 1 500 ? -4.258 -4.872 5.718 1.00 89.50 500 SER A N 1
ATOM 3672 C CA . SER A 1 500 ? -4.088 -6.307 5.990 1.00 89.50 500 SER A CA 1
ATOM 3673 C C . SER A 1 500 ? -5.406 -7.084 6.105 1.00 89.50 500 SER A C 1
ATOM 3675 O O . SER A 1 500 ? -6.322 -6.687 6.822 1.00 89.50 500 SER A O 1
ATOM 3677 N N . TYR A 1 501 ? -5.476 -8.238 5.430 1.00 90.44 501 TYR A N 1
ATOM 3678 C CA . TYR A 1 501 ? -6.610 -9.171 5.441 1.00 90.44 501 TYR A CA 1
ATOM 3679 C C . TYR A 1 501 ? -6.164 -10.570 5.877 1.00 90.44 501 TYR A C 1
ATOM 3681 O O . TYR A 1 501 ? -5.422 -11.230 5.147 1.00 90.44 501 TYR A O 1
ATOM 3689 N N . GLY A 1 502 ? -6.645 -11.045 7.030 1.00 90.25 502 GLY A N 1
ATOM 3690 C CA . GLY A 1 502 ? -6.394 -12.397 7.548 1.00 90.25 502 GLY A CA 1
ATOM 3691 C C . GLY A 1 502 ? -7.029 -13.463 6.658 1.00 90.25 502 GLY A C 1
ATOM 3692 O O . GLY A 1 502 ? -6.335 -14.146 5.908 1.00 90.25 502 GLY A O 1
ATOM 3693 N N . GLY A 1 503 ? -8.363 -13.508 6.623 1.00 89.19 503 GLY A N 1
ATOM 3694 C CA . GLY A 1 503 ? -9.112 -14.371 5.710 1.00 89.19 503 GLY A CA 1
ATOM 3695 C C . GLY A 1 503 ? -9.866 -15.483 6.431 1.00 89.19 503 GLY A C 1
ATOM 3696 O O . GLY A 1 503 ? -10.818 -15.211 7.154 1.00 89.19 503 GLY A O 1
ATOM 3697 N N . GLU A 1 504 ? -9.575 -16.752 6.135 1.00 89.00 504 GLU A N 1
ATOM 3698 C CA . GLU A 1 504 ? -10.170 -17.882 6.866 1.00 89.00 504 GLU A CA 1
ATOM 3699 C C . GLU A 1 504 ? -9.128 -18.531 7.780 1.00 89.00 504 GLU A C 1
ATOM 3701 O O . GLU A 1 504 ? -8.261 -19.240 7.292 1.00 89.00 504 GLU A O 1
ATOM 3706 N N . GLY A 1 505 ? -9.341 -18.499 9.090 1.00 90.31 505 GLY A N 1
ATOM 3707 C CA . GLY A 1 505 ? -8.619 -19.262 10.099 1.00 90.31 505 GLY A CA 1
ATOM 3708 C C . GLY A 1 505 ? -8.164 -18.365 11.242 1.00 90.31 505 GLY A C 1
ATOM 3709 O O . GLY A 1 505 ? -8.867 -17.434 11.569 1.00 90.31 505 GLY A O 1
ATOM 3710 N N . ASN A 1 506 ? -7.117 -18.735 11.983 1.00 95.69 506 ASN A N 1
ATOM 3711 C CA . ASN A 1 506 ? -6.750 -17.992 13.194 1.00 95.69 506 ASN A CA 1
ATOM 3712 C C . ASN A 1 506 ? -5.465 -17.202 12.963 1.00 95.69 506 ASN A C 1
ATOM 3714 O O . ASN A 1 506 ? -4.355 -17.708 13.211 1.00 95.69 506 ASN A O 1
ATOM 3718 N N . ASP A 1 507 ? -5.633 -15.958 12.566 1.00 96.75 507 ASP A N 1
ATOM 3719 C CA . ASP A 1 507 ? -4.589 -15.127 12.008 1.00 96.75 507 ASP A CA 1
ATOM 3720 C C . ASP A 1 507 ? -3.946 -14.221 13.057 1.00 96.75 507 ASP A C 1
ATOM 3722 O O . ASP A 1 507 ? -4.437 -14.007 14.174 1.00 96.75 507 ASP A O 1
ATOM 3726 N N . ARG A 1 508 ? -2.740 -13.748 12.734 1.00 98.00 508 ARG A N 1
ATOM 3727 C CA . ARG A 1 508 ? -2.061 -12.701 13.496 1.00 98.00 508 ARG A CA 1
ATOM 3728 C C . ARG A 1 508 ? -1.700 -11.539 12.606 1.00 98.00 508 ARG A C 1
ATOM 3730 O O . ARG A 1 508 ? -0.738 -11.652 11.849 1.00 98.00 508 ARG A O 1
ATOM 3737 N N . LEU A 1 509 ? -2.397 -10.433 12.787 1.00 97.19 509 LEU A N 1
ATOM 3738 C CA . LEU A 1 509 ? -2.174 -9.211 12.035 1.00 97.19 509 LEU A CA 1
ATOM 3739 C C . LEU A 1 509 ? -1.403 -8.215 12.914 1.00 97.19 509 LEU A C 1
ATOM 3741 O O . LEU A 1 509 ? -1.500 -8.245 14.145 1.00 97.19 509 LEU A O 1
ATOM 3745 N N . GLY A 1 510 ? -0.602 -7.356 12.303 1.00 95.88 510 GLY A N 1
ATOM 3746 C CA . GLY A 1 510 ? -0.071 -6.169 12.961 1.00 95.88 510 GLY A CA 1
ATOM 3747 C C . GLY A 1 510 ? 0.108 -5.072 11.934 1.00 95.88 510 GLY A C 1
ATOM 3748 O O . GLY A 1 510 ? 0.731 -5.365 10.918 1.00 95.88 510 GLY A O 1
ATOM 3749 N N . GLY A 1 511 ? -0.442 -3.891 12.210 1.00 91.06 511 GLY A N 1
ATOM 3750 C CA . GLY A 1 511 ? -0.327 -2.721 11.342 1.00 91.06 511 GLY A CA 1
ATOM 3751 C C . GLY A 1 511 ? 1.111 -2.223 11.356 1.00 91.06 511 GLY A C 1
ATOM 3752 O O . GLY A 1 511 ? 1.914 -2.625 10.526 1.00 91.06 511 GLY A O 1
ATOM 3753 N N . GLY A 1 512 ? 1.520 -1.616 12.459 1.00 92.25 512 GLY A N 1
ATOM 3754 C CA . GLY A 1 512 ? 2.872 -1.135 12.653 1.00 92.25 512 GLY A CA 1
ATOM 3755 C C . GLY A 1 512 ? 2.852 0.363 12.884 1.00 92.25 512 GLY A C 1
ATOM 3756 O O . GLY A 1 512 ? 2.090 0.794 13.736 1.00 92.25 512 GLY A O 1
ATOM 3757 N N . ASP A 1 513 ? 3.759 1.115 12.264 1.00 87.50 513 ASP A N 1
ATOM 3758 C CA . ASP A 1 513 ? 3.760 2.579 12.351 1.00 87.50 513 ASP A CA 1
ATOM 3759 C C . ASP A 1 513 ? 2.988 3.158 11.151 1.00 87.50 513 ASP A C 1
ATOM 3761 O O . ASP A 1 513 ? 3.459 2.995 10.036 1.00 87.50 513 ASP A O 1
ATOM 3765 N N . GLY A 1 514 ? 1.919 3.926 11.357 1.00 83.06 514 GLY A N 1
ATOM 3766 C CA . GLY A 1 514 ? 1.105 4.501 10.276 1.00 83.06 514 GLY A CA 1
ATOM 3767 C C . GLY A 1 514 ? -0.385 4.347 10.564 1.00 83.06 514 GLY A C 1
ATOM 3768 O O . GLY A 1 514 ? -0.745 3.689 11.525 1.00 83.06 514 GLY A O 1
ATOM 3769 N N . ASP A 1 515 ? -1.245 5.007 9.788 1.00 84.94 515 ASP A N 1
ATOM 3770 C CA . ASP A 1 515 ? -2.702 4.875 9.925 1.00 84.94 515 ASP A CA 1
ATOM 3771 C C . ASP A 1 515 ? -3.157 3.618 9.153 1.00 84.94 515 ASP A C 1
ATOM 3773 O O . ASP A 1 515 ? -3.297 3.651 7.926 1.00 84.94 515 ASP A O 1
ATOM 3777 N N . ASP A 1 516 ? -3.380 2.514 9.869 1.00 87.81 516 ASP A N 1
ATOM 3778 C CA . ASP A 1 516 ? -3.522 1.176 9.284 1.00 87.81 516 ASP A CA 1
ATOM 3779 C C . ASP A 1 516 ? -4.974 0.681 9.177 1.00 87.81 516 ASP A C 1
ATOM 3781 O O . ASP A 1 516 ? -5.849 1.000 9.988 1.00 87.81 516 ASP A O 1
ATOM 3785 N N . TYR A 1 517 ? -5.231 -0.208 8.212 1.00 90.44 517 TYR A N 1
ATOM 3786 C CA . TYR A 1 517 ? -6.457 -1.001 8.114 1.00 90.44 517 TYR A CA 1
ATOM 3787 C C . TYR A 1 517 ? -6.183 -2.495 8.336 1.00 90.44 517 TYR A C 1
ATOM 3789 O O . TYR A 1 517 ? -5.360 -3.117 7.659 1.00 90.44 517 TYR A O 1
ATOM 3797 N N . MET A 1 518 ? -6.935 -3.118 9.243 1.00 94.94 518 MET A N 1
ATOM 3798 C CA . MET A 1 518 ? -6.812 -4.540 9.573 1.00 94.94 518 MET A CA 1
ATOM 3799 C C . MET A 1 518 ? -8.176 -5.233 9.570 1.00 94.94 518 MET A C 1
ATOM 3801 O O . MET A 1 518 ? -9.085 -4.794 10.266 1.00 94.94 518 MET A O 1
ATOM 3805 N N . ASP A 1 519 ? -8.305 -6.356 8.862 1.00 95.06 519 ASP A N 1
ATOM 3806 C CA . ASP A 1 519 ? -9.495 -7.221 8.876 1.00 95.06 519 ASP A CA 1
ATOM 3807 C C . ASP A 1 519 ? -9.108 -8.684 9.142 1.00 95.06 519 ASP A C 1
ATOM 3809 O O . ASP A 1 519 ? -8.435 -9.321 8.328 1.00 95.06 519 ASP A O 1
ATOM 3813 N N . GLY A 1 520 ? -9.522 -9.222 10.293 1.00 91.69 520 GLY A N 1
ATOM 3814 C CA . GLY A 1 520 ? -9.271 -10.611 10.689 1.00 91.69 520 GLY A CA 1
ATOM 3815 C C . GLY A 1 520 ? -10.012 -11.635 9.825 1.00 91.69 520 GLY A C 1
ATOM 3816 O O . GLY A 1 520 ? -9.452 -12.669 9.464 1.00 91.69 520 GLY A O 1
ATOM 3817 N N . GLY A 1 521 ? -11.230 -11.325 9.380 1.00 90.62 521 GLY A N 1
ATOM 3818 C CA . GLY A 1 521 ? -12.059 -12.240 8.604 1.00 90.62 521 GLY A CA 1
ATOM 3819 C C . GLY A 1 521 ? -12.785 -13.282 9.464 1.00 90.62 521 GLY A C 1
ATOM 3820 O O . GLY A 1 521 ? -13.637 -12.946 10.276 1.00 90.62 521 GLY A O 1
ATOM 3821 N N . ASN A 1 522 ? -12.598 -14.576 9.191 1.00 88.06 522 ASN A N 1
ATOM 3822 C CA . ASN A 1 522 ? -13.244 -15.654 9.946 1.00 88.06 522 ASN A CA 1
ATOM 3823 C C . ASN A 1 522 ? -12.220 -16.434 10.766 1.00 88.06 522 ASN A C 1
ATOM 3825 O O . ASN A 1 522 ? -11.509 -17.253 10.196 1.00 88.06 522 ASN A O 1
ATOM 3829 N N . GLY A 1 523 ? -12.345 -16.427 12.084 1.00 91.62 523 GLY A N 1
ATOM 3830 C CA . GLY A 1 523 ? -11.753 -17.420 12.960 1.00 91.62 523 GLY A CA 1
ATOM 3831 C C . GLY A 1 523 ? -11.510 -16.886 14.356 1.00 91.62 523 GLY A C 1
ATOM 3832 O O . GLY A 1 523 ? -12.457 -16.577 15.058 1.00 91.62 523 GLY A O 1
ATOM 3833 N N . HIS A 1 524 ? -10.293 -17.008 14.871 1.00 94.88 524 HIS A N 1
ATOM 3834 C CA . HIS A 1 524 ? -9.964 -16.462 16.193 1.00 94.88 524 HIS A CA 1
ATOM 3835 C C . HIS A 1 524 ? -8.681 -15.679 16.033 1.00 94.88 524 HIS A C 1
ATOM 3837 O O . HIS A 1 524 ? -7.582 -16.234 16.205 1.00 94.88 524 HIS A O 1
ATOM 3843 N N . ASP A 1 525 ? -8.865 -14.422 15.692 1.00 96.81 525 ASP A N 1
ATOM 3844 C CA . ASP A 1 525 ? -7.844 -13.556 15.157 1.00 96.81 525 ASP A CA 1
ATOM 3845 C C . ASP A 1 525 ? -7.292 -12.662 16.255 1.00 96.81 525 ASP A C 1
ATOM 3847 O O . ASP A 1 525 ? -7.790 -12.588 17.388 1.00 96.81 525 ASP A O 1
ATOM 3851 N N . GLY A 1 526 ? -6.159 -12.038 15.977 1.00 94.94 526 GLY A N 1
ATOM 3852 C CA . GLY A 1 526 ? -5.659 -11.050 16.905 1.00 94.94 526 GLY A CA 1
ATOM 3853 C C . GLY A 1 526 ? -4.390 -10.364 16.476 1.00 94.94 526 GLY A C 1
ATOM 3854 O O . GLY A 1 526 ? -3.604 -10.874 15.683 1.00 94.94 526 GLY A O 1
ATOM 3855 N N . GLY A 1 527 ? -4.151 -9.215 17.080 1.00 94.69 527 GLY A N 1
ATOM 3856 C CA . GLY A 1 527 ? -3.129 -8.305 16.606 1.00 94.69 527 GLY A CA 1
ATOM 3857 C C . GLY A 1 527 ? -3.006 -7.065 17.464 1.00 94.69 527 GLY A C 1
ATOM 3858 O O . GLY A 1 527 ? -3.665 -6.938 18.497 1.00 94.69 527 GLY A O 1
ATOM 3859 N N . GLY A 1 528 ? -2.120 -6.179 17.039 1.00 93.44 528 GLY A N 1
ATOM 3860 C CA . GLY A 1 528 ? -2.062 -4.802 17.510 1.00 93.44 528 GLY A CA 1
ATOM 3861 C C . GLY A 1 528 ? -1.904 -3.909 16.293 1.00 93.44 528 GLY A C 1
ATOM 3862 O O . GLY A 1 528 ? -1.092 -4.269 15.439 1.00 93.44 528 GLY A O 1
ATOM 3863 N N . ALA A 1 529 ? -2.676 -2.832 16.215 1.00 91.25 529 ALA A N 1
ATOM 3864 C CA . ALA A 1 529 ? -2.606 -1.929 15.081 1.00 91.25 529 ALA A CA 1
ATOM 3865 C C . ALA A 1 529 ? -1.321 -1.104 15.149 1.00 91.25 529 ALA A C 1
ATOM 3867 O O . ALA A 1 529 ? -0.460 -1.335 14.320 1.00 91.25 529 ALA A O 1
ATOM 3868 N N . GLY A 1 530 ? -1.029 -0.461 16.280 1.00 89.62 530 GLY A N 1
ATOM 3869 C CA . GLY A 1 530 ? 0.281 0.148 16.525 1.00 89.62 530 GLY A CA 1
ATOM 3870 C C . GLY A 1 530 ? 0.151 1.641 16.786 1.00 89.62 530 GLY A C 1
ATOM 3871 O O . GLY A 1 530 ? -0.774 2.037 17.492 1.00 89.62 530 GLY A O 1
ATOM 3872 N N . PRO A 1 531 ? 1.154 2.462 16.435 1.00 84.19 531 PRO A N 1
ATOM 3873 C CA . PRO A 1 531 ? 0.989 3.908 16.398 1.00 84.19 531 PRO A CA 1
ATOM 3874 C C . PRO A 1 531 ? 0.348 4.386 15.090 1.00 84.19 531 PRO A C 1
ATOM 3876 O O . PRO A 1 531 ? 0.956 4.229 14.043 1.00 84.19 531 PRO A O 1
ATOM 3879 N N . GLY A 1 532 ? -0.770 5.102 15.188 1.00 82.31 532 GLY A N 1
ATOM 3880 C CA . GLY A 1 532 ? -1.558 5.569 14.049 1.00 82.31 532 GLY A CA 1
ATOM 3881 C C . GLY A 1 532 ? -3.016 5.770 14.434 1.00 82.31 532 GLY A C 1
ATOM 3882 O O . GLY A 1 532 ? -3.422 5.427 15.536 1.00 82.31 532 GLY A O 1
ATOM 3883 N N . ASN A 1 533 ? -3.822 6.396 13.582 1.00 85.44 533 ASN A N 1
ATOM 3884 C CA . ASN A 1 533 ? -5.276 6.312 13.719 1.00 85.44 533 ASN A CA 1
ATOM 3885 C C . ASN A 1 533 ? -5.755 5.086 12.948 1.00 85.44 533 ASN A C 1
ATOM 3887 O O . ASN A 1 533 ? -5.998 5.162 11.742 1.00 85.44 533 ASN A O 1
ATOM 3891 N N . ASP A 1 534 ? -5.909 3.976 13.655 1.00 90.38 534 ASP A N 1
ATOM 3892 C CA . ASP A 1 534 ? -6.085 2.692 12.996 1.00 90.38 534 ASP A CA 1
ATOM 3893 C C . ASP A 1 534 ? -7.556 2.291 12.877 1.00 90.38 534 ASP A C 1
ATOM 3895 O O . ASP A 1 534 ? -8.414 2.675 13.677 1.00 90.38 534 ASP A O 1
ATOM 3899 N N . THR A 1 535 ? -7.865 1.462 11.882 1.00 92.12 535 THR A N 1
ATOM 3900 C CA . THR A 1 535 ? -9.156 0.781 11.748 1.00 92.12 535 THR A CA 1
ATOM 3901 C C . THR A 1 535 ? -8.971 -0.726 11.853 1.00 92.12 535 THR A C 1
ATOM 3903 O O . THR A 1 535 ? -8.315 -1.348 11.021 1.00 92.12 535 THR A O 1
ATOM 3906 N N . VAL A 1 536 ? -9.612 -1.337 12.848 1.00 94.81 536 VAL A N 1
ATOM 3907 C CA . VAL A 1 536 ? -9.540 -2.775 13.117 1.00 94.81 536 VAL A CA 1
ATOM 3908 C C . VAL A 1 536 ? -10.923 -3.409 13.031 1.00 94.81 536 VAL A C 1
ATOM 3910 O O . VAL A 1 536 ? -11.823 -3.047 13.785 1.00 94.81 536 VAL A O 1
ATOM 3913 N N . MET A 1 537 ? -11.052 -4.413 12.168 1.00 95.38 537 MET A N 1
ATOM 3914 C CA . MET A 1 537 ? -12.214 -5.285 12.026 1.00 95.38 537 MET A CA 1
ATOM 3915 C C . MET A 1 537 ? -11.843 -6.702 12.497 1.00 95.38 537 MET A C 1
ATOM 3917 O O . MET A 1 537 ? -10.970 -7.344 11.915 1.00 95.38 537 MET A O 1
ATOM 3921 N N . GLY A 1 538 ? -12.479 -7.198 13.561 1.00 92.44 538 GLY A N 1
ATOM 3922 C CA . GLY A 1 538 ? -12.268 -8.557 14.079 1.00 92.44 538 GLY A CA 1
ATOM 3923 C C . GLY A 1 538 ? -12.876 -9.610 13.157 1.00 92.44 538 GLY A C 1
ATOM 3924 O O . GLY A 1 538 ? -12.170 -10.466 12.630 1.00 92.44 538 GLY A O 1
ATOM 3925 N N . GLY A 1 539 ? -14.166 -9.449 12.860 1.00 92.19 539 GLY A N 1
ATOM 3926 C CA . GLY A 1 539 ? -14.887 -10.301 11.928 1.00 92.19 539 GLY A CA 1
ATOM 3927 C C . GLY A 1 539 ? -15.699 -11.363 12.658 1.00 92.19 539 GLY A C 1
ATOM 3928 O O . GLY A 1 539 ? -16.620 -11.033 13.396 1.00 92.19 539 GLY A O 1
ATOM 3929 N N . ALA A 1 540 ? -15.481 -12.640 12.357 1.00 91.12 540 ALA A N 1
ATOM 3930 C CA . ALA A 1 540 ? -16.255 -13.733 12.928 1.00 91.12 540 ALA A CA 1
ATOM 3931 C C . ALA A 1 540 ? -15.403 -14.669 13.782 1.00 91.12 540 ALA A C 1
ATOM 3933 O O . ALA A 1 540 ? -14.603 -15.439 13.267 1.00 91.12 540 ALA A O 1
ATOM 3934 N N . GLY A 1 541 ? -15.769 -14.778 15.048 1.00 94.44 541 GLY A N 1
ATOM 3935 C CA . GLY A 1 541 ? -15.264 -15.673 16.070 1.00 94.44 541 GLY A CA 1
ATOM 3936 C C . GLY A 1 541 ? -14.579 -14.889 17.189 1.00 94.44 541 GLY A C 1
ATOM 3937 O O . GLY A 1 541 ? -14.747 -13.700 17.316 1.00 94.44 541 GLY A O 1
ATOM 3938 N N . ASN A 1 542 ? -13.931 -15.592 18.118 1.00 97.12 542 ASN A N 1
ATOM 3939 C CA . ASN A 1 542 ? -13.412 -14.987 19.344 1.00 97.12 542 ASN A CA 1
ATOM 3940 C C . ASN A 1 542 ? -12.049 -14.307 19.145 1.00 97.12 542 ASN A C 1
ATOM 3942 O O . ASN A 1 542 ? -11.007 -14.967 19.298 1.00 97.12 542 ASN A O 1
ATOM 3946 N N . ASP A 1 543 ? -12.070 -13.003 18.940 1.00 97.62 543 ASP A N 1
ATOM 3947 C CA . ASP A 1 543 ? -10.932 -12.207 18.514 1.00 97.62 543 ASP A CA 1
ATOM 3948 C C . ASP A 1 543 ? -10.242 -11.483 19.674 1.00 97.62 543 ASP A C 1
ATOM 3950 O O . ASP A 1 543 ? -10.720 -11.385 20.815 1.00 97.62 543 ASP A O 1
ATOM 3954 N N . THR A 1 544 ? -8.995 -11.074 19.451 1.00 97.62 544 THR A N 1
ATOM 3955 C CA . THR A 1 544 ? -8.206 -10.330 20.436 1.00 97.62 544 THR A CA 1
ATOM 3956 C C . THR A 1 544 ? -7.314 -9.290 19.772 1.00 97.62 544 THR A C 1
ATOM 3958 O O . THR A 1 544 ? -6.183 -9.599 19.392 1.00 97.62 544 THR A O 1
ATOM 3961 N N . PHE A 1 545 ? -7.783 -8.047 19.727 1.00 95.69 545 PHE A N 1
ATOM 3962 C CA . PHE A 1 545 ? -7.062 -6.925 19.128 1.00 95.69 545 PHE A CA 1
ATOM 3963 C C . PHE A 1 545 ? -6.682 -5.843 20.142 1.00 95.69 545 PHE A C 1
ATOM 3965 O O . PHE A 1 545 ? -7.155 -5.812 21.279 1.00 95.69 545 PHE A O 1
ATOM 3972 N N . ASN A 1 546 ? -5.758 -4.977 19.749 1.00 92.31 546 ASN A N 1
ATOM 3973 C CA . ASN A 1 546 ? -5.419 -3.751 20.454 1.00 92.31 546 ASN A CA 1
ATOM 3974 C C . ASN A 1 546 ? -5.252 -2.657 19.401 1.00 92.31 546 ASN A C 1
ATOM 3976 O O . ASN A 1 546 ? -4.615 -2.939 18.393 1.00 92.31 546 ASN A O 1
ATOM 3980 N N . GLY A 1 547 ? -5.830 -1.479 19.632 1.00 85.38 547 GLY A N 1
ATOM 3981 C CA . GLY A 1 547 ? -5.646 -0.319 18.754 1.00 85.38 547 GLY A CA 1
ATOM 3982 C C . GLY A 1 547 ? -4.199 0.155 18.853 1.00 85.38 547 GLY A C 1
ATOM 3983 O O . GLY A 1 547 ? -3.341 -0.340 18.135 1.00 85.38 547 GLY A O 1
ATOM 3984 N N . GLY A 1 548 ? -3.865 0.880 19.915 1.00 86.88 548 GLY A N 1
ATOM 3985 C CA . GLY A 1 548 ? -2.472 1.131 20.268 1.00 86.88 548 GLY A CA 1
ATOM 3986 C C . GLY A 1 548 ? -2.261 2.565 20.711 1.00 86.88 548 GLY A C 1
ATOM 3987 O O . GLY A 1 548 ? -2.528 2.898 21.870 1.00 86.88 548 GLY A O 1
ATOM 3988 N N . TYR A 1 549 ? -1.658 3.380 19.856 1.00 80.06 549 TYR A N 1
ATOM 3989 C CA . TYR A 1 549 ? -1.551 4.818 20.063 1.00 80.06 549 TYR A CA 1
ATOM 3990 C C . TYR A 1 549 ? -2.228 5.532 18.912 1.00 80.06 549 TYR A C 1
ATOM 3992 O O . TYR A 1 549 ? -1.781 5.365 17.795 1.00 80.06 549 TYR A O 1
ATOM 4000 N N . GLY A 1 550 ? -3.109 6.475 19.215 1.00 82.25 550 GLY A N 1
ATOM 4001 C CA . GLY A 1 550 ? -3.804 7.251 18.193 1.00 82.25 550 GLY A CA 1
ATOM 4002 C C . GLY A 1 550 ? -5.296 7.010 18.321 1.00 82.25 550 GLY A C 1
ATOM 4003 O O . GLY A 1 550 ? -5.722 6.398 19.288 1.00 82.25 550 GLY A O 1
ATOM 4004 N N . ARG A 1 551 ? -6.105 7.655 17.478 1.00 83.38 551 ARG A N 1
ATOM 4005 C CA . ARG A 1 551 ? -7.564 7.561 17.615 1.00 83.38 551 ARG A CA 1
ATOM 4006 C C . ARG A 1 551 ? -8.052 6.381 16.803 1.00 83.38 551 ARG A C 1
ATOM 4008 O O . ARG A 1 551 ? -8.241 6.523 15.596 1.00 83.38 551 ARG A O 1
ATOM 4015 N N . ASP A 1 552 ? -8.297 5.278 17.486 1.00 85.62 552 ASP A N 1
ATOM 4016 C CA . ASP A 1 552 ? -8.579 4.013 16.828 1.00 85.62 552 ASP A CA 1
ATOM 4017 C C . ASP A 1 552 ? -10.083 3.780 16.666 1.00 85.62 552 ASP A C 1
ATOM 4019 O O . ASP A 1 552 ? -10.897 4.115 17.535 1.00 85.62 552 ASP A O 1
ATOM 4023 N N . LEU A 1 553 ? -10.456 3.159 15.550 1.00 92.69 553 LEU A N 1
ATOM 4024 C CA . LEU A 1 553 ? -11.767 2.567 15.322 1.00 92.69 553 LEU A CA 1
ATOM 4025 C C . LEU A 1 553 ? -11.637 1.047 15.394 1.00 92.69 553 LEU A C 1
ATOM 4027 O O . LEU A 1 553 ? -10.996 0.431 14.549 1.00 92.69 553 LEU A O 1
ATOM 4031 N N . ILE A 1 554 ? -12.284 0.427 16.377 1.00 94.62 554 ILE A N 1
ATOM 4032 C CA . ILE A 1 554 ? -12.240 -1.024 16.574 1.00 94.62 554 ILE A CA 1
ATOM 4033 C C . ILE A 1 554 ? -13.659 -1.587 16.534 1.00 94.62 554 ILE A C 1
ATOM 4035 O O . ILE A 1 554 ? -14.480 -1.225 17.370 1.00 94.62 554 ILE A O 1
ATOM 4039 N N . ASP A 1 555 ? -13.929 -2.511 15.619 1.00 96.44 555 ASP A N 1
ATOM 4040 C CA . ASP A 1 555 ? -15.171 -3.288 15.533 1.00 96.44 555 ASP A CA 1
ATOM 4041 C C . ASP A 1 555 ? -14.825 -4.780 15.556 1.00 96.44 555 ASP A C 1
ATOM 4043 O O . ASP A 1 555 ? -14.145 -5.276 14.660 1.00 96.44 555 ASP A O 1
ATOM 4047 N N . LEU A 1 556 ? -15.220 -5.499 16.609 1.00 95.25 556 LEU A N 1
ATOM 4048 C CA . LEU A 1 556 ? -14.810 -6.894 16.808 1.00 95.25 556 LEU A CA 1
ATOM 4049 C C . LEU A 1 556 ? -15.743 -7.910 16.130 1.00 95.25 556 LEU A C 1
ATOM 4051 O O . LEU A 1 556 ? -15.275 -8.985 15.770 1.00 95.25 556 LEU A O 1
ATOM 4055 N N . GLY A 1 557 ? -16.990 -7.546 15.820 1.00 95.25 557 GLY A N 1
ATOM 4056 C CA . GLY A 1 557 ? -17.916 -8.399 15.071 1.00 95.25 557 GLY A CA 1
ATOM 4057 C C . GLY A 1 557 ? -18.590 -9.514 15.889 1.00 95.25 557 GLY A C 1
ATOM 4058 O O . GLY A 1 557 ? -19.165 -9.269 16.939 1.00 95.25 557 GLY A O 1
ATOM 4059 N N . ASP A 1 558 ? -18.671 -10.733 15.347 1.00 93.44 558 ASP A N 1
ATOM 4060 C CA . ASP A 1 558 ? -19.377 -11.860 15.981 1.00 93.44 558 ASP A CA 1
ATOM 4061 C C . ASP A 1 558 ? -18.415 -12.642 16.899 1.00 93.44 558 ASP A C 1
ATOM 4063 O O . ASP A 1 558 ? -17.621 -13.415 16.382 1.00 93.44 558 ASP A O 1
ATOM 4067 N N . GLY A 1 559 ? -18.539 -12.660 18.224 1.00 96.50 559 GLY A N 1
ATOM 4068 C CA . GLY A 1 559 ? -17.557 -13.377 19.047 1.00 96.50 559 GLY A CA 1
ATOM 4069 C C . GLY A 1 559 ? -17.737 -13.253 20.553 1.00 96.50 559 GLY A C 1
ATOM 4070 O O . GLY A 1 559 ? -18.680 -12.671 21.038 1.00 96.50 559 GLY A O 1
ATOM 4071 N N . ASP A 1 560 ? -16.868 -13.898 21.345 1.00 98.12 560 ASP A N 1
ATOM 4072 C CA . ASP A 1 560 ? -16.652 -13.392 22.716 1.00 98.12 560 ASP A CA 1
ATOM 4073 C C . ASP A 1 560 ? -15.240 -12.808 22.705 1.00 98.12 560 ASP A C 1
ATOM 4075 O O . ASP A 1 560 ? -14.254 -13.564 22.849 1.00 98.12 560 ASP A O 1
ATOM 4079 N N . ASP A 1 561 ? -15.160 -11.499 22.522 1.00 98.00 561 ASP A N 1
ATOM 4080 C CA . ASP A 1 561 ? -13.973 -10.814 22.040 1.00 98.00 561 ASP A CA 1
ATOM 4081 C C . ASP A 1 561 ? -13.246 -10.067 23.143 1.00 98.00 561 ASP A C 1
ATOM 4083 O O . ASP A 1 561 ? -13.677 -9.954 24.301 1.00 98.00 561 ASP A O 1
ATOM 4087 N N . ARG A 1 562 ? -12.025 -9.639 22.827 1.00 96.50 562 ARG A N 1
ATOM 4088 C CA . ARG A 1 562 ? -11.202 -8.850 23.741 1.00 96.50 562 ARG A CA 1
ATOM 4089 C C . ARG A 1 562 ? -10.531 -7.723 22.995 1.00 96.50 562 ARG A C 1
ATOM 4091 O O . ARG A 1 562 ? -9.771 -7.984 22.071 1.00 96.50 562 ARG A O 1
ATOM 4098 N N . SER A 1 563 ? -10.689 -6.505 23.493 1.00 93.69 563 SER A N 1
ATOM 4099 C CA . SER A 1 563 ? -9.945 -5.374 22.958 1.00 93.69 563 SER A CA 1
ATOM 4100 C C . SER A 1 563 ? -9.456 -4.398 24.022 1.00 93.69 563 SER A C 1
ATOM 4102 O O . SER A 1 563 ? -10.003 -4.307 25.128 1.00 93.69 563 SER A O 1
ATOM 4104 N N . GLY A 1 564 ? -8.372 -3.703 23.684 1.00 85.69 564 GLY A N 1
ATOM 4105 C CA . GLY A 1 564 ? -7.879 -2.532 24.394 1.00 85.69 564 GLY A CA 1
ATOM 4106 C C . GLY A 1 564 ? -7.463 -1.450 23.402 1.00 85.69 564 GLY A C 1
ATOM 4107 O O . GLY A 1 564 ? -6.689 -1.778 22.513 1.00 85.69 564 GLY A O 1
ATOM 4108 N N . ALA A 1 565 ? -7.892 -0.202 23.554 1.00 74.81 565 ALA A N 1
ATOM 4109 C CA . ALA A 1 565 ? -7.536 0.866 22.608 1.00 74.81 565 ALA A CA 1
ATOM 4110 C C . ALA A 1 565 ? -6.329 1.723 23.064 1.00 74.81 565 ALA A C 1
ATOM 4112 O O . ALA A 1 565 ? -5.526 2.168 22.261 1.00 74.81 565 ALA A O 1
ATOM 4113 N N . SER A 1 566 ? -6.026 1.691 24.368 1.00 81.19 566 SER A N 1
ATOM 4114 C CA . SER A 1 566 ? -4.773 2.168 24.975 1.00 81.19 566 SER A CA 1
ATOM 4115 C C . SER A 1 566 ? -4.672 3.689 25.169 1.00 81.19 566 SER A C 1
ATOM 4117 O O . SER A 1 566 ? -4.865 4.100 26.319 1.00 81.19 566 SER A O 1
ATOM 4119 N N . PHE A 1 567 ? -4.331 4.511 24.171 1.00 76.06 567 PHE A N 1
ATOM 4120 C CA . PHE A 1 567 ? -4.181 5.968 24.337 1.00 76.06 567 PHE A CA 1
ATOM 4121 C C . PHE A 1 567 ? -4.853 6.754 23.210 1.00 76.06 567 PHE A C 1
ATOM 4123 O O . PHE A 1 567 ? -4.575 6.476 22.058 1.00 76.06 567 PHE A O 1
ATOM 4130 N N . ALA A 1 568 ? -5.446 7.893 23.585 1.00 82.69 568 ALA A N 1
ATOM 4131 C CA . ALA A 1 568 ? -6.210 8.837 22.764 1.00 82.69 568 ALA A CA 1
ATOM 4132 C C . ALA A 1 568 ? -7.708 8.505 22.762 1.00 82.69 568 ALA A C 1
ATOM 4134 O O . ALA A 1 568 ? -8.177 7.836 23.664 1.00 82.69 568 ALA A O 1
ATOM 4135 N N . ASN A 1 569 ? -8.485 9.179 21.917 1.00 87.94 569 ASN A N 1
ATOM 4136 C CA . ASN A 1 569 ? -9.942 9.091 21.975 1.00 87.94 569 ASN A CA 1
ATOM 4137 C C . ASN A 1 569 ? -10.394 8.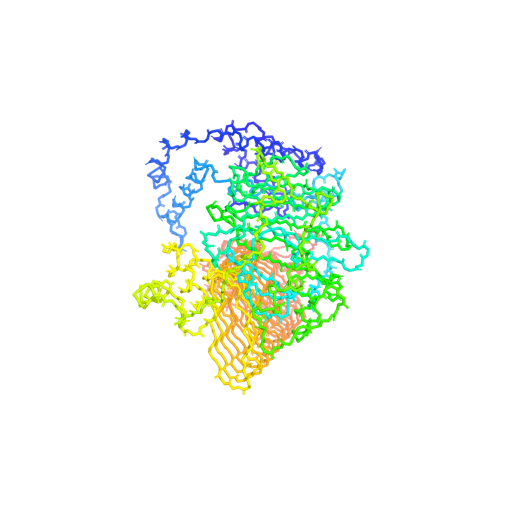014 20.997 1.00 87.94 569 ASN A C 1
ATOM 4139 O O . ASN A 1 569 ? -10.414 8.281 19.791 1.00 87.94 569 ASN A O 1
ATOM 4143 N N . ASP A 1 570 ? -10.769 6.859 21.526 1.00 87.31 570 ASP A N 1
ATOM 4144 C CA . ASP A 1 570 ? -11.021 5.674 20.714 1.00 87.31 570 ASP A CA 1
ATOM 4145 C C . ASP A 1 570 ? -12.514 5.395 20.554 1.00 87.31 570 ASP A C 1
ATOM 4147 O O . ASP A 1 570 ? -13.327 5.749 21.410 1.00 87.31 570 ASP A O 1
ATOM 4151 N N . THR A 1 571 ? -12.890 4.748 19.451 1.00 94.19 571 THR A N 1
ATOM 4152 C CA . THR A 1 571 ? -14.249 4.244 19.219 1.00 94.19 571 THR A CA 1
ATOM 4153 C C . THR A 1 571 ? -14.220 2.725 19.130 1.00 94.19 571 THR A C 1
ATOM 4155 O O . THR A 1 571 ? -13.521 2.161 18.294 1.00 94.19 571 THR A O 1
ATOM 4158 N N . MET A 1 572 ? -14.994 2.051 19.979 1.00 96.12 572 MET A N 1
ATOM 4159 C CA . MET A 1 572 ? -15.007 0.592 20.073 1.00 96.12 572 MET A CA 1
ATOM 4160 C C . MET A 1 572 ? -16.422 0.022 19.965 1.00 96.12 572 MET A C 1
ATOM 4162 O O . MET A 1 572 ? -17.326 0.476 20.668 1.00 96.12 572 MET A O 1
ATOM 4166 N N . PHE A 1 573 ? -16.575 -1.034 19.170 1.00 97.38 573 PHE A N 1
ATOM 4167 C CA . PHE A 1 573 ? -17.775 -1.856 19.039 1.00 97.38 573 PHE A CA 1
ATOM 4168 C C . PHE A 1 573 ? -17.420 -3.313 19.373 1.00 97.38 573 PHE A C 1
ATOM 4170 O O . PHE A 1 573 ? -16.494 -3.879 18.790 1.00 97.38 573 PHE A O 1
ATOM 4177 N N . GLY A 1 574 ? -18.106 -3.887 20.366 1.00 96.12 574 GLY A N 1
ATOM 4178 C CA . GLY A 1 574 ? -17.964 -5.292 20.765 1.00 96.12 574 GLY A CA 1
ATOM 4179 C C . GLY A 1 574 ? -18.611 -6.229 19.753 1.00 96.12 574 GLY A C 1
ATOM 4180 O O . GLY A 1 574 ? -17.939 -7.092 19.208 1.00 96.12 574 GLY A O 1
ATOM 4181 N N . GLY A 1 575 ? -19.870 -5.957 19.413 1.00 96.94 575 GLY A N 1
ATOM 4182 C CA . GLY A 1 575 ? -20.613 -6.720 18.419 1.00 96.94 575 GLY A CA 1
ATOM 4183 C C . GLY A 1 575 ? -21.470 -7.820 19.049 1.00 96.94 575 GLY A C 1
ATOM 4184 O O . GLY A 1 575 ? -22.130 -7.619 20.067 1.00 96.94 575 GLY A O 1
ATOM 4185 N N . ASP A 1 576 ? -21.561 -8.974 18.393 1.00 95.44 576 ASP A N 1
ATOM 4186 C CA . ASP A 1 576 ? -22.405 -10.096 18.810 1.00 95.44 576 ASP A CA 1
ATOM 4187 C C . ASP A 1 576 ? -21.633 -11.030 19.770 1.00 95.44 576 ASP A C 1
ATOM 4189 O O . ASP A 1 576 ? -20.975 -11.967 19.333 1.00 95.44 576 ASP A O 1
ATOM 4193 N N . GLY A 1 577 ? -21.840 -10.917 21.079 1.00 97.75 577 GLY A N 1
ATOM 4194 C CA . GLY A 1 577 ? -21.483 -11.917 22.089 1.00 97.75 577 GLY A CA 1
ATOM 4195 C C . GLY A 1 577 ? -20.987 -11.293 23.390 1.00 97.75 577 GLY A C 1
ATOM 4196 O O . GLY A 1 577 ? -21.516 -10.275 23.792 1.00 97.75 577 GLY A O 1
ATOM 4197 N N . ASN A 1 578 ? -20.155 -11.988 24.182 1.00 98.50 578 ASN A N 1
ATOM 4198 C CA . ASN A 1 578 ? -19.810 -11.506 25.535 1.00 98.50 578 ASN A CA 1
ATOM 4199 C C . ASN A 1 578 ? -18.391 -10.940 25.583 1.00 98.50 578 ASN A C 1
ATOM 4201 O O . ASN A 1 578 ? -17.424 -11.677 25.842 1.00 98.50 578 ASN A O 1
ATOM 4205 N N . ASP A 1 579 ? -18.280 -9.629 25.444 1.00 98.31 579 ASP A N 1
ATOM 4206 C CA . ASP A 1 579 ? -17.015 -8.985 25.138 1.00 98.31 579 ASP A CA 1
ATOM 4207 C C . ASP A 1 579 ? -16.304 -8.423 26.363 1.00 98.31 579 ASP A C 1
ATOM 4209 O O . ASP A 1 579 ? -16.861 -8.176 27.439 1.00 98.31 579 ASP A O 1
ATOM 4213 N N . LEU A 1 580 ? -14.991 -8.259 26.222 1.00 98.00 580 LEU A N 1
ATOM 4214 C CA . LEU A 1 580 ? -14.141 -7.595 27.200 1.00 98.00 580 LEU A CA 1
ATOM 4215 C C . LEU A 1 580 ? -13.459 -6.396 26.550 1.00 98.00 580 LEU A C 1
ATOM 4217 O O . LEU A 1 580 ? -12.406 -6.540 25.926 1.00 98.00 580 LEU A O 1
ATOM 4221 N N . LEU A 1 581 ? -14.021 -5.214 26.783 1.00 97.12 581 LEU A N 1
ATOM 4222 C CA . LEU A 1 581 ? -13.583 -3.965 26.167 1.00 97.12 581 LEU A CA 1
ATOM 4223 C C . LEU A 1 581 ? -12.867 -3.082 27.190 1.00 97.12 581 LEU A C 1
ATOM 4225 O O . LEU A 1 581 ? -13.294 -2.951 28.345 1.00 97.12 581 LEU A O 1
ATOM 4229 N N . THR A 1 582 ? -11.740 -2.493 26.794 1.00 94.62 582 THR A N 1
ATOM 4230 C CA . THR A 1 582 ? -11.013 -1.505 27.597 1.00 94.62 582 THR A CA 1
ATOM 4231 C C . THR A 1 582 ? -10.642 -0.297 26.744 1.00 94.62 582 THR A C 1
ATOM 4233 O O . THR A 1 582 ? -9.841 -0.459 25.836 1.00 94.62 582 THR A O 1
ATOM 4236 N N . GLY A 1 583 ? -11.160 0.891 27.063 1.00 89.06 583 GLY A N 1
ATOM 4237 C CA . GLY A 1 583 ? -10.822 2.123 26.332 1.00 89.06 583 GLY A CA 1
ATOM 4238 C C . GLY A 1 583 ? -9.365 2.500 26.577 1.00 89.06 583 GLY A C 1
ATOM 4239 O O . GLY A 1 583 ? -8.493 2.240 25.761 1.00 89.06 583 GLY A O 1
ATOM 4240 N N . GLY A 1 584 ? -9.043 2.861 27.816 1.00 88.38 584 GLY A N 1
ATOM 4241 C CA . GLY A 1 584 ? -7.660 3.086 28.228 1.00 88.38 584 GLY A CA 1
ATOM 4242 C C . GLY A 1 584 ? -7.483 4.498 28.743 1.00 88.38 584 GLY A C 1
ATOM 4243 O O . GLY A 1 584 ? -7.922 4.789 29.854 1.00 88.38 584 GLY A O 1
ATOM 4244 N N . HIS A 1 585 ? -6.745 5.324 28.014 1.00 85.12 585 HIS A N 1
ATOM 4245 C CA . HIS A 1 585 ? -6.555 6.740 28.285 1.00 85.12 585 HIS A CA 1
ATOM 4246 C C . HIS A 1 585 ? -7.176 7.561 27.168 1.00 85.12 585 HIS A C 1
ATOM 4248 O O . HIS A 1 585 ? -6.727 7.423 26.047 1.00 85.12 585 HIS A O 1
ATOM 4254 N N . GLY A 1 586 ? -7.971 8.564 27.508 1.00 86.88 586 GLY A N 1
ATOM 4255 C CA . GLY A 1 586 ? -8.569 9.470 26.538 1.00 86.88 586 GLY A CA 1
ATOM 4256 C C . GLY A 1 586 ? -10.074 9.495 26.712 1.00 86.88 586 GLY A C 1
ATOM 4257 O O . GLY A 1 586 ? -10.594 9.024 27.714 1.00 86.88 586 GLY A O 1
ATOM 4258 N N . ASN A 1 587 ? -10.762 10.172 25.810 1.00 90.44 587 ASN A N 1
ATOM 4259 C CA . ASN A 1 587 ? -12.208 10.291 25.864 1.00 90.44 587 ASN A CA 1
ATOM 4260 C C . ASN A 1 587 ? -12.810 9.260 24.916 1.00 90.44 587 ASN A C 1
ATOM 4262 O O . ASN A 1 587 ? -12.984 9.553 23.733 1.00 90.44 587 ASN A O 1
ATOM 4266 N N . ASP A 1 588 ? -13.093 8.077 25.449 1.00 90.06 588 ASP A N 1
ATOM 4267 C CA . ASP A 1 588 ? -13.447 6.914 24.636 1.00 90.06 588 ASP A CA 1
ATOM 4268 C C . ASP A 1 588 ? -14.961 6.794 24.426 1.00 90.06 588 ASP A C 1
ATOM 4270 O O . ASP A 1 588 ? -15.758 7.114 25.314 1.00 90.06 588 ASP A O 1
ATOM 4274 N N . GLU A 1 589 ? -15.363 6.285 23.266 1.00 96.19 589 GLU A N 1
ATOM 4275 C CA . GLU A 1 589 ? -16.724 5.863 22.946 1.00 96.19 589 GLU A CA 1
ATOM 4276 C C . GLU A 1 589 ? -16.755 4.333 22.813 1.00 96.19 589 GLU A C 1
ATOM 4278 O O . GLU A 1 589 ? -16.123 3.767 21.926 1.00 96.19 589 GLU A O 1
ATOM 4283 N N . ILE A 1 590 ? -17.466 3.640 23.708 1.00 97.12 590 ILE A N 1
ATOM 4284 C CA . ILE A 1 590 ? -17.472 2.167 23.751 1.00 97.12 590 ILE A CA 1
ATOM 4285 C C . ILE A 1 590 ? -18.899 1.628 23.729 1.00 97.12 590 ILE A C 1
ATOM 4287 O O . ILE A 1 590 ? -19.691 1.924 24.625 1.00 97.12 590 ILE A O 1
ATOM 4291 N N . HIS A 1 591 ? -19.188 0.755 22.770 1.00 97.56 591 HIS A N 1
ATOM 4292 C CA . HIS A 1 591 ? -20.459 0.054 22.615 1.00 97.56 591 HIS A CA 1
ATOM 4293 C C . HIS A 1 591 ? -20.231 -1.452 22.756 1.00 97.56 591 HIS A C 1
ATOM 4295 O O . HIS A 1 591 ? -19.507 -2.031 21.954 1.00 97.56 591 HIS A O 1
ATOM 4301 N N . GLY A 1 592 ? -20.818 -2.085 23.775 1.00 97.44 592 GLY A N 1
ATOM 4302 C CA . GLY A 1 592 ? -20.802 -3.551 23.915 1.00 97.44 592 GLY A CA 1
ATOM 4303 C C . GLY A 1 592 ? -21.609 -4.243 22.815 1.00 97.44 592 GLY A C 1
ATOM 4304 O O . GLY A 1 592 ? -21.121 -5.145 22.154 1.00 97.44 592 GLY A O 1
ATOM 4305 N N . GLU A 1 593 ? -22.773 -3.677 22.502 1.00 97.94 593 GLU A N 1
ATOM 4306 C CA . GLU A 1 593 ? -23.748 -4.206 21.548 1.00 97.94 593 GLU A CA 1
ATOM 4307 C C . GLU A 1 593 ? -24.511 -5.429 22.066 1.00 97.94 593 GLU A C 1
ATOM 4309 O O . GLU A 1 593 ? -25.426 -5.234 22.855 1.00 97.94 593 GLU A O 1
ATOM 4314 N N . ALA A 1 594 ? -24.312 -6.646 21.571 1.00 97.50 594 ALA A N 1
ATOM 4315 C CA . ALA A 1 594 ? -25.218 -7.760 21.842 1.00 97.50 594 ALA A CA 1
ATOM 4316 C C . ALA A 1 594 ? -24.572 -8.891 22.646 1.00 97.50 594 ALA A C 1
ATOM 4318 O O . ALA A 1 594 ? -24.214 -9.924 22.098 1.00 97.50 594 ALA A O 1
ATOM 4319 N N . GLY A 1 595 ? -24.637 -8.830 23.968 1.00 98.31 595 GLY A N 1
ATOM 4320 C CA . GLY A 1 595 ? -24.431 -9.964 24.864 1.00 98.31 595 GLY A CA 1
ATOM 4321 C C . GLY A 1 595 ? -24.113 -9.496 26.275 1.00 98.31 595 GLY A C 1
ATOM 4322 O O . GLY A 1 595 ? -24.461 -8.390 26.644 1.00 98.31 595 GLY A O 1
ATOM 4323 N N . ASP A 1 596 ? -23.580 -10.374 27.131 1.00 98.56 596 ASP A N 1
ATOM 4324 C CA . ASP A 1 596 ? -23.267 -10.002 28.518 1.00 98.56 596 ASP A CA 1
ATOM 4325 C C . ASP A 1 596 ? -21.845 -9.405 28.593 1.00 98.56 596 ASP A C 1
ATOM 4327 O O . ASP A 1 596 ? -20.875 -10.119 28.898 1.00 98.56 596 ASP A O 1
ATOM 4331 N N . ASP A 1 597 ? -21.718 -8.099 28.369 1.00 98.50 597 ASP A N 1
ATOM 4332 C CA . ASP A 1 597 ? -20.427 -7.451 28.148 1.00 98.50 597 ASP A CA 1
ATOM 4333 C C . ASP A 1 597 ? -19.711 -7.030 29.428 1.00 98.50 597 ASP A C 1
ATOM 4335 O O . ASP A 1 597 ? -20.266 -6.877 30.521 1.00 98.50 597 ASP A O 1
ATOM 4339 N N . THR A 1 598 ? -18.396 -6.862 29.333 1.00 98.19 598 THR A N 1
ATOM 4340 C CA . THR A 1 598 ? -17.559 -6.325 30.402 1.00 98.19 598 THR A CA 1
ATOM 4341 C C . THR A 1 598 ? -16.733 -5.157 29.890 1.00 98.19 598 THR A C 1
ATOM 4343 O O . THR A 1 598 ? -15.712 -5.344 29.233 1.00 98.19 598 THR A O 1
ATOM 4346 N N . ILE A 1 599 ? -17.116 -3.951 30.298 1.00 97.12 599 ILE A N 1
ATOM 4347 C CA . ILE A 1 599 ? -16.541 -2.704 29.796 1.00 97.12 599 ILE A CA 1
ATOM 4348 C C . ILE A 1 599 ? -15.745 -2.012 30.899 1.00 97.12 599 ILE A C 1
ATOM 4350 O O . ILE A 1 599 ? -16.228 -1.807 32.015 1.00 97.12 599 ILE A O 1
ATOM 4354 N N . ASN A 1 600 ? -14.507 -1.633 30.596 1.00 93.69 600 ASN A N 1
ATOM 4355 C CA . ASN A 1 600 ? -13.676 -0.768 31.425 1.00 93.69 600 ASN A CA 1
ATOM 4356 C C . ASN A 1 600 ? -13.227 0.437 30.598 1.00 93.69 600 ASN A C 1
ATOM 4358 O O . ASN A 1 600 ? -12.200 0.365 29.933 1.00 93.69 600 ASN A O 1
ATOM 4362 N N . SER A 1 601 ? -13.967 1.540 30.665 1.00 91.19 601 SER A N 1
ATOM 4363 C CA . SER A 1 601 ? -13.663 2.724 29.856 1.00 91.19 601 SER A CA 1
ATOM 4364 C C . SER A 1 601 ? -12.283 3.313 30.154 1.00 91.19 601 SER A C 1
ATOM 4366 O O . SER A 1 601 ? -11.533 3.611 29.244 1.00 91.19 601 SER A O 1
ATOM 4368 N N . GLY A 1 602 ? -11.866 3.313 31.421 1.00 88.94 602 GLY A N 1
ATOM 4369 C CA . GLY A 1 602 ? -10.521 3.728 31.803 1.00 88.94 602 GLY A CA 1
ATOM 4370 C C . GLY A 1 602 ? -10.466 5.162 32.323 1.00 88.94 602 GLY A C 1
ATOM 4371 O O . GLY A 1 602 ? -11.129 5.485 33.312 1.00 88.94 602 GLY A O 1
ATOM 4372 N N . LEU A 1 603 ? -9.550 5.954 31.778 1.00 86.00 603 LEU A N 1
ATOM 4373 C CA . LEU A 1 603 ? -9.197 7.303 32.206 1.00 86.00 603 LEU A CA 1
ATOM 4374 C C . LEU A 1 603 ? -9.645 8.321 31.167 1.00 86.00 603 LEU A C 1
ATOM 4376 O O . LEU A 1 603 ? -9.119 8.288 30.070 1.00 86.00 603 LEU A O 1
ATOM 4380 N N . GLY A 1 604 ? -10.399 9.334 31.588 1.00 87.94 604 GLY A N 1
ATOM 4381 C CA . GLY A 1 604 ? -10.836 10.419 30.712 1.00 87.94 604 GLY A CA 1
ATOM 4382 C C . GLY A 1 604 ? -12.337 10.650 30.786 1.00 87.94 604 GLY A C 1
ATOM 4383 O O . GLY A 1 604 ? -12.980 10.310 31.786 1.00 87.94 604 GLY A O 1
ATOM 4384 N N . GLU A 1 605 ? -12.867 11.381 29.811 1.00 92.00 605 GLU A N 1
ATOM 4385 C CA . GLU A 1 605 ? -14.301 11.624 29.671 1.00 92.00 605 GLU A CA 1
ATOM 4386 C C . GLU A 1 605 ? -14.901 10.638 28.668 1.00 92.00 605 GLU A C 1
ATOM 4388 O O . GLU A 1 605 ? -14.937 10.915 27.475 1.00 92.00 605 GLU A O 1
ATOM 4393 N N . ASP A 1 606 ? -15.384 9.506 29.170 1.00 93.88 606 ASP A N 1
ATOM 4394 C CA . ASP A 1 606 ? -15.811 8.376 28.347 1.00 93.88 606 ASP A CA 1
ATOM 4395 C C . ASP A 1 606 ? -17.336 8.317 28.216 1.00 93.88 606 ASP A C 1
ATOM 4397 O O . ASP A 1 606 ? -18.074 8.615 29.165 1.00 93.88 606 ASP A O 1
ATOM 4401 N N . THR A 1 607 ? -17.804 7.829 27.074 1.00 96.19 607 THR A N 1
ATOM 4402 C CA . THR A 1 607 ? -19.199 7.461 26.816 1.00 96.19 607 THR A CA 1
ATOM 4403 C C . THR A 1 607 ? -19.273 5.960 26.581 1.00 96.19 607 THR A C 1
ATOM 4405 O O . THR A 1 607 ? -18.514 5.414 25.788 1.00 96.19 607 THR A O 1
ATOM 4408 N N . VAL A 1 608 ? -20.161 5.274 27.299 1.00 97.62 608 VAL A N 1
ATOM 4409 C CA . VAL A 1 608 ? -20.296 3.819 27.212 1.00 97.62 608 VAL A CA 1
ATOM 4410 C C . VAL A 1 608 ? -21.752 3.381 27.092 1.00 97.62 608 VAL A C 1
ATOM 4412 O O . VAL A 1 608 ? -22.622 3.877 27.813 1.00 97.62 608 VAL A O 1
ATOM 4415 N N . SER A 1 609 ? -21.988 2.399 26.229 1.00 97.50 609 SER A N 1
ATOM 4416 C CA . SER A 1 609 ? -23.251 1.677 26.071 1.00 97.50 609 SER A CA 1
ATOM 4417 C C . SER A 1 609 ? -22.986 0.189 26.276 1.00 97.50 609 SER A C 1
ATOM 4419 O O . SER A 1 609 ? -22.030 -0.343 25.714 1.00 97.50 609 SER A O 1
ATOM 4421 N N . GLY A 1 610 ? -23.799 -0.475 27.096 1.00 96.38 610 GLY A N 1
ATOM 4422 C CA . GLY A 1 610 ? -23.733 -1.933 27.257 1.00 96.38 610 GLY A CA 1
ATOM 4423 C C . GLY A 1 610 ? -24.428 -2.651 26.103 1.00 96.38 610 GLY A C 1
ATOM 4424 O O . GLY A 1 610 ? -23.818 -3.463 25.426 1.00 96.38 610 GLY A O 1
ATOM 4425 N N . GLY A 1 611 ? -25.645 -2.217 25.771 1.00 97.56 611 GLY A N 1
ATOM 4426 C CA . GLY A 1 611 ? -26.454 -2.763 24.691 1.00 97.56 611 GLY A CA 1
ATOM 4427 C C . GLY A 1 611 ? -27.478 -3.806 25.159 1.00 97.56 611 GLY A C 1
ATOM 4428 O O . GLY A 1 611 ? -28.220 -3.601 26.120 1.00 97.56 611 GLY A O 1
ATOM 4429 N N . GLU A 1 612 ? -27.651 -4.881 24.386 1.00 96.75 612 GLU A N 1
ATOM 4430 C CA . GLU A 1 612 ? -28.530 -6.002 24.712 1.00 96.75 612 GLU A CA 1
ATOM 4431 C C . GLU A 1 612 ? -27.802 -7.060 25.549 1.00 96.75 612 GLU A C 1
ATOM 4433 O O . GLU A 1 612 ? -27.133 -7.922 25.003 1.00 96.75 612 GLU A O 1
ATOM 4438 N N . GLY A 1 613 ? -28.100 -7.165 26.838 1.00 97.50 613 GLY A N 1
ATOM 4439 C CA . GLY A 1 613 ? -27.599 -8.274 27.649 1.00 97.50 613 GLY A CA 1
ATOM 4440 C C . GLY A 1 613 ? -27.490 -7.878 29.101 1.00 97.50 613 GLY A C 1
ATOM 4441 O O . GLY A 1 613 ? -28.209 -6.986 29.526 1.00 97.50 613 GLY A O 1
ATOM 4442 N N . ALA A 1 614 ? -26.724 -8.625 29.895 1.00 98.00 614 ALA A N 1
ATOM 4443 C CA . ALA A 1 614 ? -26.452 -8.283 31.287 1.00 98.00 614 ALA A CA 1
ATOM 4444 C C . ALA A 1 614 ? -25.013 -7.789 31.456 1.00 98.00 614 ALA A C 1
ATOM 4446 O O . ALA A 1 614 ? -24.099 -8.587 31.706 1.00 98.00 614 ALA A O 1
ATOM 4447 N N . ASP A 1 615 ? -24.841 -6.471 31.427 1.00 98.38 615 ASP A N 1
ATOM 4448 C CA . ASP A 1 615 ? -23.530 -5.861 31.240 1.00 98.38 615 ASP A CA 1
ATOM 4449 C C . ASP A 1 615 ? -22.831 -5.512 32.551 1.00 98.38 615 ASP A C 1
ATOM 4451 O O . ASP A 1 615 ? -23.431 -5.290 33.609 1.00 98.38 615 ASP A O 1
ATOM 4455 N N . THR A 1 616 ? -21.501 -5.480 32.513 1.00 97.62 616 THR A N 1
ATOM 4456 C CA . THR A 1 616 ? -20.644 -5.135 33.644 1.00 97.62 616 THR A CA 1
ATOM 4457 C C . THR A 1 616 ? -19.750 -3.944 33.325 1.00 97.62 616 THR A C 1
ATOM 4459 O O . THR A 1 616 ? -18.699 -4.093 32.708 1.00 97.62 616 THR A O 1
ATOM 4462 N N . PHE A 1 617 ? -20.065 -2.790 33.911 1.00 95.94 617 PHE A N 1
ATOM 4463 C CA . PHE A 1 617 ? -19.229 -1.589 33.844 1.00 95.94 617 PHE A CA 1
ATOM 4464 C C . PHE A 1 617 ? -18.215 -1.576 34.993 1.00 95.94 617 PHE A C 1
ATOM 4466 O O . PHE A 1 617 ? -18.585 -1.576 36.173 1.00 95.94 617 PHE A O 1
ATOM 4473 N N . ILE A 1 618 ? -16.921 -1.609 34.683 1.00 91.88 618 ILE A N 1
ATOM 4474 C CA . ILE A 1 618 ? -15.832 -1.694 35.657 1.00 91.88 618 ILE A CA 1
ATOM 4475 C C . ILE A 1 618 ? -15.263 -0.312 35.957 1.00 91.88 618 ILE A C 1
ATOM 4477 O O . ILE A 1 618 ? -14.873 0.442 35.081 1.00 91.88 618 ILE A O 1
ATOM 4481 N N . PHE A 1 619 ? -15.106 -0.053 37.251 1.00 86.94 619 PHE A N 1
ATOM 4482 C CA . PHE A 1 619 ? -14.572 1.182 37.797 1.00 86.94 619 PHE A CA 1
ATOM 4483 C C . PHE A 1 619 ? -13.436 0.877 38.781 1.00 86.94 619 PHE A C 1
ATOM 4485 O O . PHE A 1 619 ? -13.620 0.131 39.755 1.00 86.94 619 PHE A O 1
ATOM 4492 N N . ASN A 1 620 ? -12.242 1.439 38.563 1.00 76.62 620 ASN A N 1
ATOM 4493 C CA . ASN A 1 620 ? -11.072 1.194 39.416 1.00 76.62 620 ASN A CA 1
ATOM 4494 C C . ASN A 1 620 ? -10.726 2.394 40.305 1.00 76.62 620 ASN A C 1
ATOM 4496 O O . ASN A 1 620 ? -10.156 3.387 39.866 1.00 76.62 620 ASN A O 1
ATOM 4500 N N . ALA A 1 621 ? -10.993 2.271 41.610 1.00 61.69 621 ALA A N 1
ATOM 4501 C CA . ALA A 1 621 ? -10.816 3.359 42.575 1.00 61.69 621 ALA A CA 1
ATOM 4502 C C . ALA A 1 621 ? -9.353 3.707 42.917 1.00 61.69 621 ALA A C 1
ATOM 4504 O O . ALA A 1 621 ? -9.116 4.511 43.823 1.00 61.69 621 ALA A O 1
ATOM 4505 N N . LEU A 1 622 ? -8.373 3.061 42.277 1.00 52.81 622 LEU A N 1
ATOM 4506 C CA . LEU A 1 622 ? -6.946 3.329 42.476 1.00 52.81 622 LEU A CA 1
ATOM 4507 C C . LEU A 1 622 ? -6.324 4.202 41.376 1.00 52.81 622 LEU A C 1
ATOM 4509 O O . LEU A 1 622 ? -5.242 4.732 41.623 1.00 52.81 622 LEU A O 1
ATOM 4513 N N . PHE A 1 623 ? -6.981 4.349 40.219 1.00 53.97 623 PHE A N 1
ATOM 4514 C CA . PHE A 1 623 ? -6.394 4.942 39.011 1.00 53.97 623 PHE A CA 1
ATOM 4515 C C . PHE A 1 623 ? -7.417 5.723 38.158 1.00 53.97 623 PHE A C 1
ATOM 4517 O O . PHE A 1 623 ? -7.341 5.632 36.949 1.00 53.97 623 PHE A O 1
ATOM 4524 N N . GLY A 1 624 ? -8.394 6.433 38.736 1.00 55.38 624 GLY A N 1
ATOM 4525 C CA . GLY A 1 624 ? -9.517 6.995 37.962 1.00 55.38 624 GLY A CA 1
ATOM 4526 C C . GLY A 1 624 ? -9.681 8.504 38.115 1.00 55.38 624 GLY A C 1
ATOM 4527 O O . GLY A 1 624 ? -10.219 8.941 39.129 1.00 55.38 624 GLY A O 1
ATOM 4528 N N . GLY A 1 625 ? -9.256 9.277 37.117 1.00 70.94 625 GLY A N 1
ATOM 4529 C CA . GLY A 1 625 ? -9.669 10.666 36.928 1.00 70.94 625 GLY A CA 1
ATOM 4530 C C . GLY A 1 625 ? -10.540 10.774 35.677 1.00 70.94 625 GLY A C 1
ATOM 4531 O O . GLY A 1 625 ? -10.267 10.077 34.707 1.00 70.94 625 GLY A O 1
ATOM 4532 N N . GLY A 1 626 ? -11.553 11.645 35.707 1.00 85.69 626 GLY A N 1
ATOM 4533 C CA . GLY A 1 626 ? -12.445 11.877 34.567 1.00 85.69 626 GLY A CA 1
ATOM 4534 C C . GLY A 1 626 ? -13.923 11.616 34.864 1.00 85.69 626 GLY A C 1
ATOM 4535 O O . GLY A 1 626 ? -14.346 11.624 36.031 1.00 85.69 626 GLY A O 1
ATOM 4536 N N . THR A 1 627 ? -14.711 11.446 33.803 1.00 91.38 627 THR A N 1
ATOM 4537 C CA . THR A 1 627 ? -16.162 11.227 33.859 1.00 91.38 627 THR A CA 1
ATOM 4538 C C . THR A 1 627 ? -16.555 10.098 32.916 1.00 91.38 627 THR A C 1
ATOM 4540 O O . THR A 1 627 ? -16.336 10.233 31.731 1.00 91.38 627 THR A O 1
ATOM 4543 N N . THR A 1 628 ? -17.224 9.053 33.396 1.00 94.81 628 THR A N 1
ATOM 4544 C CA . THR A 1 628 ? -17.861 8.061 32.509 1.00 94.81 628 THR A CA 1
ATOM 4545 C C . THR A 1 628 ? -19.364 8.303 32.450 1.00 94.81 628 THR A C 1
ATOM 4547 O O . THR A 1 628 ? -20.020 8.406 33.496 1.00 94.81 628 THR A O 1
ATOM 4550 N N . VAL A 1 629 ? -19.916 8.369 31.245 1.00 96.88 629 VAL A N 1
ATOM 4551 C CA . VAL A 1 629 ? -21.349 8.456 30.963 1.00 96.88 629 VAL A CA 1
ATOM 4552 C C . VAL A 1 629 ? -21.825 7.098 30.462 1.00 96.88 629 VAL A C 1
ATOM 4554 O O . VAL A 1 629 ? -21.398 6.658 29.408 1.00 96.88 629 VAL A O 1
ATOM 4557 N N . ILE A 1 630 ? -22.707 6.438 31.213 1.00 97.75 630 ILE A N 1
ATOM 4558 C CA . ILE A 1 630 ? -23.390 5.215 30.771 1.00 97.75 630 ILE A CA 1
ATOM 4559 C C . ILE A 1 630 ? -24.727 5.618 30.147 1.00 97.75 630 ILE A C 1
ATOM 4561 O O . ILE A 1 630 ? -25.569 6.196 30.850 1.00 97.75 630 ILE A O 1
ATOM 4565 N N . GLU A 1 631 ? -24.923 5.345 28.860 1.00 96.00 631 GLU A N 1
ATOM 4566 C CA . GLU A 1 631 ? -26.061 5.866 28.090 1.00 96.00 631 GLU A CA 1
ATOM 4567 C C . GLU A 1 631 ? -27.355 5.050 28.236 1.00 96.00 631 GLU A C 1
ATOM 4569 O O . GLU A 1 631 ? -28.450 5.620 28.163 1.00 96.00 631 GLU A O 1
ATOM 4574 N N . ASP A 1 632 ? -27.252 3.744 28.485 1.00 94.31 632 ASP A N 1
ATOM 4575 C CA . ASP A 1 632 ? -28.357 2.793 28.310 1.00 94.31 632 ASP A CA 1
ATOM 4576 C C . ASP A 1 632 ? -28.600 1.822 29.478 1.00 94.31 632 ASP A C 1
ATOM 4578 O O . ASP A 1 632 ? -29.430 0.929 29.347 1.00 94.31 632 ASP A O 1
ATOM 4582 N N . PHE A 1 633 ? -27.973 2.051 30.635 1.00 96.38 633 PHE A N 1
ATOM 4583 C CA . PHE A 1 633 ? -28.038 1.168 31.811 1.00 96.38 633 PHE A CA 1
ATOM 4584 C C . PHE A 1 633 ? -29.452 0.625 32.129 1.00 96.38 633 PHE A C 1
ATOM 4586 O O . PHE A 1 633 ? -30.363 1.383 32.501 1.00 96.38 633 PHE A O 1
ATOM 4593 N N . GLU A 1 634 ? -29.621 -0.700 32.088 1.00 93.81 634 GLU A N 1
ATOM 4594 C CA . GLU A 1 634 ? -30.847 -1.413 32.444 1.00 93.81 634 GLU A CA 1
ATOM 4595 C C . GLU A 1 634 ? -30.826 -1.908 33.909 1.00 93.81 634 GLU A C 1
ATOM 4597 O O . GLU A 1 634 ? -30.104 -2.819 34.311 1.00 93.81 634 GLU A O 1
ATOM 4602 N N . ASP A 1 635 ? -31.692 -1.312 34.738 1.00 86.75 635 ASP A N 1
ATOM 4603 C CA . ASP A 1 635 ? -31.908 -1.683 36.149 1.00 86.75 635 ASP A CA 1
ATOM 4604 C C . ASP A 1 635 ? -32.287 -3.171 36.318 1.00 86.75 635 ASP A C 1
ATOM 4606 O O . ASP A 1 635 ? -33.098 -3.706 35.559 1.00 86.75 635 ASP A O 1
ATOM 4610 N N . ASP A 1 636 ? -31.758 -3.829 37.359 1.00 85.38 636 ASP A N 1
ATOM 4611 C CA . ASP A 1 636 ? -31.873 -5.279 37.619 1.00 85.38 636 ASP A CA 1
ATOM 4612 C C . ASP A 1 636 ? -31.261 -6.207 36.532 1.00 85.38 636 ASP A C 1
ATOM 4614 O O . ASP A 1 636 ? -31.376 -7.439 36.655 1.00 85.38 636 ASP A O 1
ATOM 4618 N N . VAL A 1 637 ? -30.611 -5.658 35.502 1.00 93.50 637 VAL A N 1
ATOM 4619 C CA . VAL A 1 637 ? -29.945 -6.404 34.422 1.00 93.50 637 VAL A CA 1
ATOM 4620 C C . VAL A 1 637 ? -28.441 -6.129 34.452 1.00 93.50 637 VAL A C 1
ATOM 4622 O O . VAL A 1 637 ? -27.669 -7.064 34.688 1.00 93.50 637 VAL A O 1
ATOM 4625 N N . ASP A 1 638 ? -28.057 -4.858 34.380 1.00 96.94 638 ASP A N 1
ATOM 4626 C CA . ASP A 1 638 ? -26.662 -4.424 34.356 1.00 96.94 638 ASP A CA 1
ATOM 4627 C C . ASP A 1 638 ? -26.079 -4.223 35.753 1.00 96.94 638 ASP A C 1
ATOM 4629 O O . ASP A 1 638 ? -26.776 -4.027 36.757 1.00 96.94 638 ASP A O 1
ATOM 4633 N N . VAL A 1 639 ? -24.749 -4.252 35.843 1.00 96.12 639 VAL A N 1
ATOM 4634 C CA . VAL A 1 639 ? -24.021 -4.071 37.099 1.00 96.12 639 VAL A CA 1
ATOM 4635 C C . VAL A 1 639 ? -22.808 -3.159 36.961 1.00 96.12 639 VAL A C 1
ATOM 4637 O O . VAL A 1 639 ? -21.940 -3.316 36.111 1.00 96.12 639 VAL A O 1
ATOM 4640 N N . MET A 1 640 ? -22.655 -2.253 37.922 1.00 93.56 640 MET A N 1
ATOM 4641 C CA . MET A 1 640 ? -21.466 -1.421 38.077 1.00 93.56 640 MET A CA 1
ATOM 4642 C C . MET A 1 640 ? -20.505 -2.051 39.090 1.00 93.56 640 MET A C 1
ATOM 4644 O O . MET A 1 640 ? -20.766 -2.127 40.299 1.00 93.56 640 MET A O 1
ATOM 4648 N N . ARG A 1 641 ? -19.348 -2.517 38.622 1.00 90.56 641 ARG A N 1
ATOM 4649 C CA . ARG A 1 641 ? -18.305 -3.111 39.459 1.00 90.56 641 ARG A CA 1
ATOM 4650 C C . ARG A 1 641 ? -17.287 -2.067 39.908 1.00 90.56 641 ARG A C 1
ATOM 4652 O O . ARG A 1 641 ? -16.380 -1.707 39.170 1.00 90.56 641 ARG A O 1
ATOM 4659 N N . VAL A 1 642 ? -17.344 -1.689 41.184 1.00 85.69 642 VAL A N 1
ATOM 4660 C CA . VAL A 1 642 ? -16.379 -0.766 41.801 1.00 85.69 642 VAL A CA 1
ATOM 4661 C C . VAL A 1 642 ? -15.301 -1.548 42.551 1.00 85.69 642 VAL A C 1
ATOM 4663 O O . VAL A 1 642 ? -15.531 -2.118 43.626 1.00 85.69 642 VAL A O 1
ATOM 4666 N N . THR A 1 643 ? -14.094 -1.558 41.993 1.00 77.44 643 THR A N 1
ATOM 4667 C CA . THR A 1 643 ? -12.931 -2.264 42.541 1.00 77.44 643 THR A CA 1
ATOM 4668 C C . THR A 1 643 ? -12.070 -1.350 43.425 1.00 77.44 643 THR A C 1
ATOM 4670 O O . THR A 1 643 ? -11.997 -0.137 43.230 1.00 77.44 643 THR A O 1
ATOM 4673 N N . GLY A 1 644 ? -11.424 -1.907 44.458 1.00 68.25 644 GLY A N 1
ATOM 4674 C CA . GLY A 1 644 ? -10.446 -1.175 45.287 1.00 68.25 644 GLY A CA 1
ATOM 4675 C C . GLY A 1 644 ? -11.018 -0.496 46.542 1.00 68.25 644 GLY A C 1
ATOM 4676 O O . GLY A 1 644 ? -10.270 -0.028 47.411 1.00 68.25 644 GLY A O 1
ATOM 4677 N N . LEU A 1 645 ? -12.339 -0.531 46.733 1.00 62.97 645 LEU A N 1
ATOM 4678 C CA . LEU A 1 645 ? -12.994 -0.116 47.973 1.00 62.97 645 LEU A CA 1
ATOM 4679 C C . LEU A 1 645 ? -13.047 -1.295 48.958 1.00 62.97 645 LEU A C 1
ATOM 4681 O O . LEU A 1 645 ? -13.856 -2.205 48.822 1.00 62.97 645 LEU A O 1
ATOM 4685 N N . ARG A 1 646 ? -12.213 -1.286 50.014 1.00 57.38 646 ARG A N 1
ATOM 4686 C CA . ARG A 1 646 ? -12.270 -2.314 51.082 1.00 57.38 646 ARG A CA 1
ATOM 4687 C C . ARG A 1 646 ? -13.681 -2.414 51.679 1.00 57.38 646 ARG A C 1
ATOM 4689 O O . ARG A 1 646 ? -14.009 -1.588 52.529 1.00 57.38 646 ARG A O 1
ATOM 4696 N N . ASN A 1 647 ? -14.423 -3.453 51.282 1.00 56.41 647 ASN A N 1
ATOM 4697 C CA . ASN A 1 647 ? -15.760 -3.892 51.714 1.00 56.41 647 ASN A CA 1
ATOM 4698 C C . ASN A 1 647 ? -16.273 -3.220 53.016 1.00 56.41 647 ASN A C 1
ATOM 4700 O O . ASN A 1 647 ? -16.085 -3.761 54.119 1.00 56.41 647 ASN A O 1
ATOM 4704 N N . PRO A 1 648 ? -16.827 -1.992 52.930 1.00 55.78 648 PRO A N 1
ATOM 4705 C CA . PRO A 1 648 ? -17.254 -1.241 54.098 1.00 55.78 648 PRO A CA 1
ATOM 4706 C C . PRO A 1 648 ? -18.659 -1.681 54.550 1.00 55.78 648 PRO A C 1
ATOM 4708 O O . PRO A 1 648 ? -19.397 -2.290 53.787 1.00 55.78 648 PRO A O 1
ATOM 4711 N N . PRO A 1 649 ? -19.077 -1.358 55.789 1.00 58.59 649 PRO A N 1
ATOM 4712 C CA . PRO A 1 649 ? -20.397 -1.737 56.311 1.00 58.59 649 PRO A CA 1
ATOM 4713 C C . PRO A 1 649 ? -21.599 -1.081 55.604 1.00 58.59 649 PRO A C 1
ATOM 4715 O O . PRO A 1 649 ? -22.726 -1.417 55.953 1.00 58.59 649 PRO A O 1
ATOM 4718 N N . ASP A 1 650 ? -21.350 -0.118 54.711 1.00 68.88 650 ASP A N 1
ATOM 4719 C CA . ASP A 1 650 ? -22.331 0.663 53.944 1.00 68.88 650 ASP A CA 1
ATOM 4720 C C . ASP A 1 650 ? -21.640 1.211 52.671 1.00 68.88 650 ASP A C 1
ATOM 4722 O O . ASP A 1 650 ? -21.052 2.298 52.711 1.00 68.88 650 ASP A O 1
ATOM 4726 N N . PRO A 1 651 ? -21.554 0.410 51.593 1.00 66.25 651 PRO A N 1
ATOM 4727 C CA . PRO A 1 651 ? -20.863 0.794 50.360 1.00 66.25 651 PRO A CA 1
ATOM 4728 C C . PRO A 1 651 ? -21.587 1.908 49.597 1.00 66.25 651 PRO A C 1
ATOM 4730 O O . PRO A 1 651 ? -20.949 2.892 49.227 1.00 66.25 651 PRO A O 1
ATOM 4733 N N . LEU A 1 652 ? -22.914 1.808 49.454 1.00 69.69 652 LEU A N 1
ATOM 4734 C CA . LEU A 1 652 ? -23.730 2.801 48.747 1.00 69.69 652 LEU A CA 1
ATOM 4735 C C . LEU A 1 652 ? -23.700 4.169 49.428 1.00 69.69 652 LEU A C 1
ATOM 4737 O O . LEU A 1 652 ? -23.554 5.192 48.764 1.00 69.69 652 LEU A O 1
ATOM 4741 N N . GLY A 1 653 ? -23.747 4.207 50.765 1.00 67.81 653 GLY A N 1
ATOM 4742 C CA . GLY A 1 653 ? -23.658 5.457 51.519 1.00 67.81 653 GLY A CA 1
ATOM 4743 C C . GLY A 1 653 ? -22.338 6.219 51.334 1.00 67.81 653 GLY A C 1
ATOM 4744 O O . GLY A 1 653 ? -22.230 7.354 51.798 1.00 67.81 653 GLY A O 1
ATOM 4745 N N . ARG A 1 654 ? -21.323 5.622 50.686 1.00 70.88 654 ARG A N 1
ATOM 4746 C CA . ARG A 1 654 ? -20.067 6.298 50.326 1.00 70.88 654 ARG A CA 1
ATOM 4747 C C . ARG A 1 654 ? -20.033 6.868 48.911 1.00 70.88 654 ARG A C 1
ATOM 4749 O O . ARG A 1 654 ? -19.163 7.702 48.687 1.00 70.88 654 ARG A O 1
ATOM 4756 N N . LEU A 1 655 ? -20.908 6.422 48.013 1.00 77.81 655 LEU A N 1
ATOM 4757 C CA . LEU A 1 655 ? -20.947 6.899 46.629 1.00 77.81 655 LEU A CA 1
ATOM 4758 C C . LEU A 1 655 ? -21.696 8.238 46.492 1.00 77.81 655 LEU A C 1
ATOM 4760 O O . LEU A 1 655 ? -21.481 8.944 45.519 1.00 77.81 655 LEU A O 1
ATOM 4764 N N . ASP A 1 656 ? -22.511 8.618 47.489 1.00 83.69 656 ASP A N 1
ATOM 4765 C CA . ASP A 1 656 ? -23.298 9.870 47.505 1.00 83.69 656 ASP A CA 1
ATOM 4766 C C . ASP A 1 656 ? -24.089 10.082 46.200 1.00 83.69 656 ASP A C 1
ATOM 4768 O O . ASP A 1 656 ? -23.999 11.122 45.556 1.00 83.69 656 ASP A O 1
ATOM 4772 N N . ILE A 1 657 ? -24.845 9.052 45.803 1.00 91.31 657 ILE A N 1
ATOM 4773 C CA . ILE A 1 657 ? -25.620 9.032 44.557 1.00 91.31 657 ILE A CA 1
ATOM 4774 C C . ILE A 1 657 ? -26.691 10.136 44.595 1.00 91.31 657 ILE A C 1
ATOM 4776 O O . ILE A 1 657 ? -27.511 10.187 45.520 1.00 91.31 657 ILE A O 1
ATOM 4780 N N . THR A 1 658 ? -26.701 11.014 43.591 1.00 94.62 658 THR A N 1
ATOM 4781 C CA . THR A 1 658 ? -27.638 12.144 43.483 1.00 94.62 658 THR A CA 1
ATOM 4782 C C . THR A 1 658 ? -28.300 12.223 42.113 1.00 94.62 658 THR A C 1
ATOM 4784 O O . THR A 1 658 ? -27.722 11.811 41.113 1.00 94.62 658 THR A O 1
ATOM 4787 N N . ASP A 1 659 ? -29.531 12.741 42.071 1.00 96.56 659 ASP A N 1
ATOM 4788 C CA . ASP A 1 659 ? -30.220 13.019 40.809 1.00 96.56 659 ASP A CA 1
ATOM 4789 C C . ASP A 1 659 ? -29.538 14.195 40.095 1.00 96.56 659 ASP A C 1
ATOM 4791 O O . ASP A 1 659 ? -29.248 15.229 40.709 1.00 96.56 659 ASP A O 1
ATOM 4795 N N . THR A 1 660 ? -29.354 14.062 38.788 1.00 95.75 660 THR A N 1
ATOM 4796 C CA . THR A 1 660 ? -28.828 15.093 37.895 1.00 95.75 660 THR A CA 1
ATOM 4797 C C . THR A 1 660 ? -29.611 15.098 36.576 1.00 95.75 660 THR A C 1
ATOM 4799 O O . THR A 1 660 ? -30.681 14.497 36.458 1.00 95.75 660 THR A O 1
ATOM 4802 N N . THR A 1 661 ? -29.118 15.837 35.591 1.00 94.38 661 THR A N 1
ATOM 4803 C CA . THR A 1 661 ? -29.574 15.758 34.205 1.00 94.38 661 THR A CA 1
ATOM 4804 C C . THR A 1 661 ? -28.367 15.725 33.288 1.00 94.38 661 THR A C 1
ATOM 4806 O O . THR A 1 661 ? -27.454 16.526 33.493 1.00 94.38 661 THR A O 1
ATOM 4809 N N . TYR A 1 662 ? -28.406 14.877 32.270 1.00 92.81 662 TYR A N 1
ATOM 4810 C CA . TYR A 1 662 ? -27.408 14.810 31.204 1.00 92.81 662 TYR A CA 1
ATOM 4811 C C . TYR A 1 662 ? -28.140 14.958 29.869 1.00 92.81 662 TYR A C 1
ATOM 4813 O O . TYR A 1 662 ? -29.175 14.322 29.680 1.00 92.81 662 TYR A O 1
ATOM 4821 N N . ASP A 1 663 ? -27.736 15.919 29.038 1.00 91.62 663 ASP A N 1
ATOM 4822 C CA . ASP A 1 663 ? -28.394 16.256 27.763 1.00 91.62 663 ASP A CA 1
ATOM 4823 C C . ASP A 1 663 ? -29.925 16.383 27.808 1.00 91.62 663 ASP A C 1
ATOM 4825 O O . ASP A 1 663 ? -30.682 16.046 26.897 1.00 91.62 663 ASP A O 1
ATOM 4829 N N . GLY A 1 664 ? -30.414 16.942 28.918 1.00 90.25 664 GLY A N 1
ATOM 4830 C CA . GLY A 1 664 ? -31.840 17.160 29.153 1.00 90.25 664 GLY A CA 1
ATOM 4831 C C . GLY A 1 664 ? -32.626 15.901 29.534 1.00 90.25 664 GLY A C 1
ATOM 4832 O O . GLY A 1 664 ? -33.837 16.009 29.760 1.00 90.25 664 GLY A O 1
ATOM 4833 N N . GLN A 1 665 ? -31.964 14.750 29.655 1.00 94.25 665 GLN A N 1
ATOM 4834 C CA . GLN A 1 665 ? -32.517 13.515 30.197 1.00 94.25 665 GLN A CA 1
ATOM 4835 C C . GLN A 1 665 ? -32.359 13.442 31.722 1.00 94.25 665 GLN A C 1
ATOM 4837 O O . GLN A 1 665 ? -31.527 14.128 32.321 1.00 94.25 665 GLN A O 1
ATOM 4842 N N . GLU A 1 666 ? -33.213 12.642 32.364 1.00 96.19 666 GLU A N 1
ATOM 4843 C CA . GLU A 1 666 ? -33.056 12.283 33.778 1.00 96.19 666 GLU A CA 1
ATOM 4844 C C . GLU A 1 666 ? -31.836 11.372 33.920 1.00 96.19 666 GLU A C 1
ATOM 4846 O O . GLU A 1 666 ? -31.669 10.464 33.113 1.00 96.19 666 GLU A O 1
ATOM 4851 N N . ALA A 1 667 ? -30.987 11.634 34.911 1.00 97.19 667 ALA A N 1
ATOM 4852 C CA . ALA A 1 667 ? -29.783 10.850 35.151 1.00 97.19 667 ALA A CA 1
ATOM 4853 C C . ALA A 1 667 ? -29.451 10.796 36.648 1.00 97.19 667 ALA A C 1
ATOM 4855 O O . ALA A 1 667 ? -29.871 11.658 37.431 1.00 97.19 667 ALA A O 1
ATOM 4856 N N . ALA A 1 668 ? -28.648 9.816 37.040 1.00 96.19 668 ALA A N 1
ATOM 4857 C CA . ALA A 1 668 ? -28.051 9.708 38.363 1.00 96.19 668 ALA A CA 1
ATOM 4858 C C . ALA A 1 668 ? -26.546 9.944 38.256 1.00 96.19 668 ALA A C 1
ATOM 4860 O O . ALA A 1 668 ? -25.930 9.608 37.253 1.00 96.19 668 ALA A O 1
ATOM 4861 N N . THR A 1 669 ? -25.932 10.509 39.291 1.00 95.06 669 THR A N 1
ATOM 4862 C CA . THR A 1 669 ? -24.476 10.655 39.340 1.00 95.06 669 THR A CA 1
ATOM 4863 C C . THR A 1 669 ? -23.916 10.290 40.697 1.00 95.06 669 THR A C 1
ATOM 4865 O O . THR A 1 669 ? -24.540 10.540 41.735 1.00 95.06 669 THR A O 1
ATOM 4868 N N . PHE A 1 670 ? -22.731 9.695 40.682 1.00 91.44 670 PHE A N 1
ATOM 4869 C CA . PHE A 1 670 ? -21.945 9.404 41.867 1.00 91.44 670 PHE A CA 1
ATOM 4870 C C . PHE A 1 670 ? -20.456 9.539 41.562 1.00 91.44 670 PHE A C 1
ATOM 4872 O O . PHE A 1 670 ? -20.043 9.522 40.407 1.00 91.44 670 PHE A O 1
ATOM 4879 N N . SER A 1 671 ? -19.638 9.652 42.605 1.00 85.12 671 SER A N 1
ATOM 4880 C CA . SER A 1 671 ? -18.184 9.737 42.446 1.00 85.12 671 SER A CA 1
ATOM 4881 C C . SER A 1 671 ? -17.475 8.703 43.309 1.00 85.12 671 SER A C 1
ATOM 4883 O O . SER A 1 671 ? -17.890 8.407 44.437 1.00 85.12 671 SER A O 1
ATOM 4885 N N . TYR A 1 672 ? -16.353 8.189 42.816 1.00 76.50 672 TYR A N 1
ATOM 4886 C CA . TYR A 1 672 ? -15.432 7.362 43.586 1.00 76.50 672 TYR A CA 1
ATOM 4887 C C . TYR A 1 672 ? -14.002 7.864 43.355 1.00 76.50 672 TYR A C 1
ATOM 4889 O O . TYR A 1 672 ? -13.535 7.964 42.232 1.00 76.50 672 TYR A O 1
ATOM 4897 N N . GLY A 1 673 ? -13.289 8.219 44.428 1.00 76.56 673 GLY A N 1
ATOM 4898 C CA . GLY A 1 673 ? -12.000 8.901 44.258 1.00 76.56 673 GLY A CA 1
ATOM 4899 C C . GLY A 1 673 ? -12.186 10.257 43.567 1.00 76.56 673 GLY A C 1
ATOM 4900 O O . GLY A 1 673 ? -12.902 11.109 44.097 1.00 76.56 673 GLY A O 1
ATOM 4901 N N . ASP A 1 674 ? -11.517 10.432 42.436 1.00 77.94 674 ASP A N 1
ATOM 4902 C CA . ASP A 1 674 ? -11.546 11.571 41.517 1.00 77.94 674 ASP A CA 1
ATOM 4903 C C . ASP A 1 674 ? -12.338 11.307 40.223 1.00 77.94 674 ASP A C 1
ATOM 4905 O O . ASP A 1 674 ? -12.458 12.212 39.400 1.00 77.94 674 ASP A O 1
ATOM 4909 N N . HIS A 1 675 ? -12.955 10.129 40.096 1.00 85.06 675 HIS A N 1
ATOM 4910 C CA . HIS A 1 675 ? -13.809 9.762 38.968 1.00 85.06 675 HIS A CA 1
ATOM 4911 C C . HIS A 1 675 ? -15.276 10.085 39.236 1.00 85.06 675 HIS A C 1
ATOM 4913 O O . HIS A 1 675 ? -15.780 9.867 40.349 1.00 85.06 675 HIS A O 1
ATOM 4919 N N . THR A 1 676 ? -15.980 10.552 38.210 1.00 91.19 676 THR A N 1
ATOM 4920 C CA . THR A 1 676 ? -17.432 10.766 38.231 1.00 91.19 676 THR A CA 1
ATOM 4921 C C . THR A 1 676 ? -18.111 9.784 37.289 1.00 91.19 676 THR A C 1
ATOM 4923 O O . THR A 1 676 ? -17.646 9.561 36.186 1.00 91.19 676 THR A O 1
ATOM 4926 N N . VAL A 1 677 ? -19.222 9.194 37.716 1.00 93.88 677 VAL A N 1
ATOM 4927 C CA . VAL A 1 677 ? -20.070 8.362 36.857 1.00 93.88 677 VAL A CA 1
ATOM 4928 C C . VAL A 1 677 ? -21.417 9.049 36.714 1.00 93.88 677 VAL A C 1
ATOM 4930 O O . VAL A 1 677 ? -21.984 9.531 37.705 1.00 93.88 677 VAL A O 1
ATOM 4933 N N . ILE A 1 678 ? -21.920 9.114 35.487 1.00 95.81 678 ILE A N 1
ATOM 4934 C CA . ILE A 1 678 ? -23.256 9.585 35.138 1.00 95.81 678 ILE A CA 1
ATOM 4935 C C . ILE A 1 678 ? -23.987 8.411 34.495 1.00 95.81 678 ILE A C 1
ATOM 4937 O O . ILE A 1 678 ? -23.498 7.829 33.541 1.00 95.81 678 ILE A O 1
ATOM 4941 N N . VAL A 1 679 ? -25.153 8.061 35.026 1.00 97.25 679 VAL A N 1
ATOM 4942 C CA . VAL A 1 679 ? -26.005 6.991 34.499 1.00 97.25 679 VAL A CA 1
ATOM 4943 C C . VAL A 1 679 ? -27.254 7.639 33.925 1.00 97.25 679 VAL A C 1
ATOM 4945 O O . VAL A 1 679 ? -28.060 8.204 34.676 1.00 97.25 679 VAL A O 1
ATOM 4948 N N . VAL A 1 680 ? -27.379 7.629 32.602 1.00 96.56 680 VAL A N 1
ATOM 4949 C CA . VAL A 1 680 ? -28.477 8.265 31.870 1.00 96.56 680 VAL A CA 1
ATOM 4950 C C . VAL A 1 680 ? -29.735 7.394 31.960 1.00 96.56 680 VAL A C 1
ATOM 4952 O O . VAL A 1 680 ? -29.674 6.185 32.141 1.00 96.56 680 VAL A O 1
ATOM 4955 N N . GLY A 1 681 ? -30.917 8.011 31.957 1.00 93.50 681 GLY A N 1
ATOM 4956 C CA . GLY A 1 681 ? -32.203 7.304 31.986 1.00 93.50 681 GLY A CA 1
ATOM 4957 C C . GLY A 1 681 ? -32.639 6.779 33.361 1.00 93.50 681 GLY A C 1
ATOM 4958 O O . GLY A 1 681 ? -33.802 6.397 33.523 1.00 93.50 681 GLY A O 1
ATOM 4959 N N . VAL A 1 682 ? -31.767 6.824 34.375 1.00 93.00 682 VAL A N 1
ATOM 4960 C CA . VAL A 1 682 ? -32.022 6.278 35.719 1.00 93.00 682 VAL A CA 1
ATOM 4961 C C . VAL A 1 682 ? -31.987 7.378 36.786 1.00 93.00 682 VAL A C 1
ATOM 4963 O O . VAL A 1 682 ? -31.110 8.233 36.802 1.00 93.00 682 VAL A O 1
ATOM 4966 N N . SER A 1 683 ? -32.939 7.366 37.727 1.00 92.94 683 SER A N 1
ATOM 4967 C CA . SER A 1 683 ? -32.907 8.263 38.902 1.00 92.94 683 SER A CA 1
ATOM 4968 C C . SER A 1 683 ? -31.988 7.713 39.998 1.00 92.94 683 SER A C 1
ATOM 4970 O O . SER A 1 683 ? -31.849 6.500 40.144 1.00 92.94 683 SER A O 1
ATOM 4972 N N . ALA A 1 684 ? -31.474 8.561 40.888 1.00 91.00 684 ALA A N 1
ATOM 4973 C CA . ALA A 1 684 ? -30.667 8.122 42.031 1.00 91.00 684 ALA A CA 1
ATOM 4974 C C . ALA A 1 684 ? -31.413 7.160 42.969 1.00 91.00 684 ALA A C 1
ATOM 4976 O O . ALA A 1 684 ? -30.796 6.391 43.698 1.00 91.00 684 ALA A O 1
ATOM 4977 N N . SER A 1 685 ? -32.750 7.207 42.977 1.00 90.00 685 SER A N 1
ATOM 4978 C CA . SER A 1 685 ? -33.580 6.261 43.731 1.00 90.00 685 SER A CA 1
ATOM 4979 C C . SER A 1 685 ? -33.847 4.935 43.010 1.00 90.00 685 SER A C 1
ATOM 4981 O O . SER A 1 685 ? -34.383 4.024 43.644 1.00 90.00 685 SER A O 1
ATOM 4983 N N . GLY A 1 686 ? -33.528 4.869 41.714 1.00 89.06 686 GLY A N 1
ATOM 4984 C CA . GLY A 1 686 ? -33.568 3.662 40.892 1.00 89.06 686 GLY A CA 1
ATOM 4985 C C . GLY A 1 686 ? -32.384 2.748 41.185 1.00 89.06 686 GLY A C 1
ATOM 4986 O O . GLY A 1 686 ? -32.594 1.564 41.362 1.00 89.06 686 GLY A O 1
ATOM 4987 N N . LEU A 1 687 ? -31.193 3.312 41.395 1.00 91.00 687 LEU A N 1
ATOM 4988 C CA . LEU A 1 687 ? -29.990 2.547 41.731 1.00 91.00 687 LEU A CA 1
ATOM 4989 C C . LEU A 1 687 ? -30.048 1.970 43.163 1.00 91.00 687 LEU A C 1
ATOM 4991 O O . LEU A 1 687 ? -30.138 2.698 44.161 1.00 91.00 687 LEU A O 1
ATOM 4995 N N . THR A 1 688 ? -29.983 0.645 43.278 1.00 89.00 688 THR A N 1
ATOM 4996 C CA . THR A 1 688 ? -30.079 -0.154 44.509 1.00 89.00 688 THR A CA 1
ATOM 4997 C C . THR A 1 688 ? -28.768 -0.879 44.849 1.00 89.00 688 THR A C 1
ATOM 4999 O O . THR A 1 688 ? -27.733 -0.639 44.255 1.00 89.00 688 THR A O 1
ATOM 5002 N N . GLU A 1 689 ? -28.755 -1.759 45.864 1.00 84.50 689 GLU A N 1
ATOM 5003 C CA . GLU A 1 689 ? -27.569 -2.592 46.159 1.00 84.50 689 GLU A CA 1
ATOM 5004 C C . GLU A 1 689 ? -27.338 -3.701 45.119 1.00 84.50 689 GLU A C 1
ATOM 5006 O O . GLU A 1 689 ? -26.257 -4.285 45.120 1.00 84.50 689 GLU A O 1
ATOM 5011 N N . ALA A 1 690 ? -28.341 -4.043 44.301 1.00 87.38 690 ALA A N 1
ATOM 5012 C CA . ALA A 1 690 ? -28.225 -5.101 43.297 1.00 87.38 690 ALA A CA 1
ATOM 5013 C C . ALA A 1 690 ? -27.356 -4.670 42.106 1.00 87.38 690 ALA A C 1
ATOM 5015 O O . ALA A 1 690 ? -26.602 -5.491 41.593 1.00 87.38 690 ALA A O 1
ATOM 5016 N N . ASP A 1 691 ? -27.383 -3.376 41.791 1.00 91.56 691 ASP A N 1
ATOM 5017 C CA . ASP A 1 691 ? -26.723 -2.753 40.636 1.00 91.56 691 ASP A CA 1
ATOM 5018 C C . ASP A 1 691 ? -25.224 -2.523 40.856 1.00 91.56 691 ASP A C 1
ATOM 5020 O O . ASP A 1 691 ? -24.530 -2.008 39.986 1.00 91.56 691 ASP A O 1
ATOM 5024 N N . PHE A 1 692 ? -24.695 -2.877 42.036 1.00 89.88 692 PHE A N 1
ATOM 5025 C CA . PHE A 1 692 ? -23.290 -2.660 42.371 1.00 89.88 692 PHE A CA 1
ATOM 5026 C C . PHE A 1 692 ? -22.590 -3.920 42.865 1.00 89.88 692 PHE A C 1
ATOM 5028 O O . PHE A 1 692 ? -23.002 -4.581 43.825 1.00 89.88 692 PHE A O 1
ATOM 5035 N N . LEU A 1 693 ? -21.411 -4.170 42.298 1.00 87.12 693 LEU A N 1
ATOM 5036 C CA . LEU A 1 693 ? -20.468 -5.173 42.775 1.00 87.12 693 LEU A CA 1
ATOM 5037 C C . LEU A 1 693 ? -19.243 -4.488 43.389 1.00 87.12 693 LEU A C 1
ATOM 5039 O O . LEU A 1 693 ? -18.439 -3.879 42.694 1.00 87.12 693 LEU A O 1
ATOM 5043 N N . PHE A 1 694 ? -19.062 -4.628 44.704 1.00 82.06 694 PHE A N 1
ATOM 5044 C CA . PHE A 1 694 ? -17.890 -4.099 45.411 1.00 82.06 694 PHE A CA 1
ATOM 5045 C C . PHE A 1 694 ? -16.874 -5.210 45.684 1.00 82.06 694 PHE A C 1
ATOM 5047 O O . PHE A 1 694 ? -17.189 -6.174 46.395 1.00 82.06 694 PHE A O 1
ATOM 5054 N N . SER A 1 695 ? -15.645 -5.065 45.178 1.00 69.81 695 SER A N 1
ATOM 5055 C CA . SER A 1 695 ? -14.570 -6.059 45.368 1.00 69.81 695 SER A CA 1
ATOM 5056 C C . SER A 1 695 ? -13.224 -5.473 45.774 1.00 69.81 695 SER A C 1
ATOM 5058 O O . SER A 1 695 ? -12.802 -4.460 45.168 1.00 69.81 695 SER A O 1
#